Protein AF-0000000084922896 (afdb_homodimer)

InterPro domains:
  IPR002525 Transposase IS110-like, N-terminal [PF01548] (23-165)
  IPR003346 Transposase IS116/IS110/IS902, C-terminal [PF02371] (234-318)
  IPR047650 Transposase IS110-like [NF033542] (23-351)
  IPR047650 Transposase IS110-like [PTHR33055] (19-354)

Structure (mmCIF, N/CA/C/O backbone):
data_AF-0000000084922896-model_v1
#
loop_
_entity.id
_entity.type
_entity.pdbx_description
1 polymer 'Transposase, IS110 family'
#
loop_
_atom_site.group_PDB
_atom_site.id
_atom_site.type_symbol
_atom_site.label_atom_id
_atom_site.label_alt_id
_atom_site.label_comp_id
_atom_site.label_asym_id
_atom_site.label_entity_id
_atom_site.label_seq_id
_atom_site.pdbx_PDB_ins_code
_atom_site.Cartn_x
_atom_site.Cartn_y
_atom_site.Cartn_z
_atom_site.occupancy
_atom_site.B_iso_or_equiv
_atom_site.auth_seq_id
_atom_site.auth_comp_id
_atom_site.auth_asym_id
_atom_site.auth_atom_id
_atom_site.pdbx_PDB_model_num
ATOM 1 N N . MET A 1 1 ? -23.312 6.715 27.047 1 34 1 MET A N 1
ATOM 2 C CA . MET A 1 1 ? -22.375 7.828 27.156 1 34 1 MET A CA 1
ATOM 3 C C . MET A 1 1 ? -23.109 9.156 27.297 1 34 1 MET A C 1
ATOM 5 O O . MET A 1 1 ? -23.953 9.5 26.453 1 34 1 MET A O 1
ATOM 9 N N . ALA A 1 2 ? -23.297 9.672 28.359 1 41.12 2 ALA A N 1
ATOM 10 C CA . ALA A 1 2 ? -24.391 10.578 28.703 1 41.12 2 ALA A CA 1
ATOM 11 C C . ALA A 1 2 ? -24.312 11.867 27.891 1 41.12 2 ALA A C 1
ATOM 13 O O . ALA A 1 2 ? -23.281 12.555 27.891 1 41.12 2 ALA A O 1
ATOM 14 N N . LYS A 1 3 ? -24.984 11.984 26.828 1 48.97 3 LYS A N 1
ATOM 15 C CA . LYS A 1 3 ? -25.25 13.25 26.141 1 48.97 3 LYS A CA 1
ATOM 16 C C . LYS A 1 3 ? -25.469 14.383 27.141 1 48.97 3 LYS A C 1
ATOM 18 O O . LYS A 1 3 ? -26.453 14.383 27.891 1 48.97 3 LYS A O 1
ATOM 23 N N . ILE A 1 4 ? -24.375 14.812 27.609 1 59.47 4 ILE A N 1
ATOM 24 C CA . ILE A 1 4 ? -24.609 15.898 28.562 1 59.47 4 ILE A CA 1
ATOM 25 C C . ILE A 1 4 ? -25.281 17.062 27.859 1 59.47 4 ILE A C 1
ATOM 27 O O . ILE A 1 4 ? -24.828 17.516 26.797 1 59.47 4 ILE A O 1
ATOM 31 N N . SER A 1 5 ? -26.422 17.406 28.281 1 64.75 5 SER A N 1
ATOM 32 C CA . SER A 1 5 ? -27.234 18.531 27.828 1 64.75 5 SER A CA 1
ATOM 33 C C . SER A 1 5 ? -26.531 19.859 28.078 1 64.75 5 SER A C 1
ATOM 35 O O . SER A 1 5 ? -25.594 19.938 28.875 1 64.75 5 SER A O 1
ATOM 37 N N . LEU A 1 6 ? -26.75 20.797 27.219 1 69.25 6 LEU A N 1
ATOM 38 C CA . LEU A 1 6 ? -26.266 22.172 27.406 1 69.25 6 LEU A CA 1
ATOM 39 C C . LEU A 1 6 ? -26.469 22.625 28.844 1 69.25 6 LEU A C 1
ATOM 41 O O . LEU A 1 6 ? -25.609 23.312 29.406 1 69.25 6 LEU A O 1
ATOM 45 N N . ALA A 1 7 ? -27.5 22.078 29.422 1 70.5 7 ALA A N 1
ATOM 46 C CA . ALA A 1 7 ? -27.812 22.422 30.812 1 70.5 7 ALA A CA 1
ATOM 47 C C . ALA A 1 7 ? -26.766 21.859 31.766 1 70.5 7 ALA A C 1
ATOM 49 O O . ALA A 1 7 ? -26.344 22.531 32.719 1 70.5 7 ALA A O 1
ATOM 50 N N . GLY A 1 8 ? -26.391 20.688 31.484 1 79.06 8 GLY A N 1
ATOM 51 C CA . GLY A 1 8 ? -25.359 20.062 32.312 1 79.06 8 GLY A CA 1
ATOM 52 C C . GLY A 1 8 ? -24.016 20.734 32.188 1 79.06 8 GLY A C 1
ATOM 53 O O . GLY A 1 8 ? -23.297 20.906 33.188 1 79.06 8 GLY A O 1
ATOM 54 N N . LEU A 1 9 ? -23.781 21.234 31.047 1 85.25 9 LEU A N 1
ATOM 55 C CA . LEU A 1 9 ? -22.531 21.953 30.781 1 85.25 9 LEU A CA 1
ATOM 56 C C . LEU A 1 9 ? -22.5 23.297 31.516 1 85.25 9 LEU A C 1
ATOM 58 O O . LEU A 1 9 ? -21.484 23.672 32.094 1 85.25 9 LEU A O 1
ATOM 62 N N . GLN A 1 10 ? -23.656 23.922 31.547 1 84 10 GLN A N 1
ATOM 63 C CA . GLN A 1 10 ? -23.766 25.203 32.219 1 84 10 GLN A CA 1
ATOM 64 C C . GLN A 1 10 ? -23.562 25.062 33.719 1 84 10 GLN A C 1
ATOM 66 O O . GLN A 1 10 ? -22.891 25.891 34.344 1 84 10 GLN A O 1
ATOM 71 N N . GLN A 1 11 ? -24.125 24.016 34.188 1 87.38 11 GLN A N 1
ATOM 72 C CA . GLN A 1 11 ? -23.984 23.766 35.625 1 87.38 11 GLN A CA 1
ATOM 73 C C . GLN A 1 11 ? -22.531 23.5 36 1 87.38 11 GLN A C 1
ATOM 75 O O . GLN A 1 11 ? -22.078 23.844 37.094 1 87.38 11 GLN A O 1
ATOM 80 N N . PHE A 1 12 ? -21.875 22.969 35.031 1 91 12 PHE A N 1
ATOM 81 C CA . PHE A 1 12 ? -20.484 22.594 35.25 1 91 12 PHE A CA 1
ATOM 82 C C . PHE A 1 12 ? -19.594 23.844 35.312 1 91 12 PHE A C 1
ATOM 84 O O . PHE A 1 12 ? -18.578 23.844 36 1 91 12 PHE A O 1
ATOM 91 N N . VAL A 1 13 ? -20.016 24.922 34.688 1 91.31 13 VAL A N 1
ATOM 92 C CA . VAL A 1 13 ? -19.156 26.094 34.562 1 91.31 13 VAL A CA 1
ATOM 93 C C . VAL A 1 13 ? -19.562 27.156 35.594 1 91.31 13 VAL A C 1
ATOM 95 O O . VAL A 1 13 ? -18.781 28.047 35.938 1 91.31 13 VAL A O 1
ATOM 98 N N . VAL A 1 14 ? -20.75 27 36.188 1 88.62 14 VAL A N 1
ATOM 99 C CA . VAL A 1 14 ? -21.266 27.984 37.125 1 88.62 14 VAL A CA 1
ATOM 100 C C . VAL A 1 14 ? -20.328 28.094 38.344 1 88.62 14 VAL A C 1
ATOM 102 O O . VAL A 1 14 ? -19.938 27.078 38.938 1 88.62 14 VAL A O 1
ATOM 105 N N . GLY A 1 15 ? -19.969 29.312 38.656 1 89.25 15 GLY A N 1
ATOM 106 C CA . GLY A 1 15 ? -19.109 29.562 39.812 1 89.25 15 GLY A CA 1
ATOM 107 C C . GLY A 1 15 ? -17.641 29.531 39.469 1 89.25 15 GLY A C 1
ATOM 108 O O . GLY A 1 15 ? -16.797 29.844 40.312 1 89.25 15 GLY A O 1
ATOM 109 N N . PHE A 1 16 ? -17.359 29.109 38.188 1 90 16 PHE A N 1
ATOM 110 C CA . PHE A 1 16 ? -15.961 29 37.781 1 90 16 PHE A CA 1
ATOM 111 C C . PHE A 1 16 ? -15.68 29.859 36.562 1 90 16 PHE A C 1
ATOM 113 O O . PHE A 1 16 ? -14.695 29.641 35.844 1 90 16 PHE A O 1
ATOM 120 N N . GLU A 1 17 ? -16.484 30.812 36.281 1 85.81 17 GLU A N 1
ATOM 121 C CA . GLU A 1 17 ? -16.422 31.609 35.062 1 85.81 17 GLU A CA 1
ATOM 122 C C . GLU A 1 17 ? -15.141 32.438 35 1 85.81 17 GLU A C 1
ATOM 124 O O . GLU A 1 17 ? -14.648 32.75 33.906 1 85.81 17 GLU A O 1
ATOM 129 N N . ASP A 1 18 ? -14.57 32.688 36.188 1 88.38 18 ASP A N 1
ATOM 130 C CA . ASP A 1 18 ? -13.367 33.5 36.219 1 88.38 18 ASP A CA 1
ATOM 131 C C . ASP A 1 18 ? -12.109 32.625 36.25 1 88.38 18 ASP A C 1
ATOM 133 O O . ASP A 1 18 ? -10.992 33.125 36.219 1 88.38 18 ASP A O 1
ATOM 137 N N . GLU A 1 19 ? -12.398 31.312 36.219 1 91.19 19 GLU A N 1
ATOM 138 C CA . GLU A 1 19 ? -11.273 30.375 36.25 1 91.19 19 GLU A CA 1
ATOM 139 C C . GLU A 1 19 ? -10.945 29.891 34.812 1 91.19 19 GLU A C 1
ATOM 141 O O . GLU A 1 19 ? -11.758 30.031 33.906 1 91.19 19 GLU A O 1
ATOM 146 N N . THR A 1 20 ? -9.75 29.344 34.75 1 94.44 20 THR A N 1
ATOM 147 C CA . THR A 1 20 ? -9.281 28.922 33.438 1 94.44 20 THR A CA 1
ATOM 148 C C . THR A 1 20 ? -9.688 27.484 33.156 1 94.44 20 THR A C 1
ATOM 150 O O . THR A 1 20 ? -9.516 26.609 34 1 94.44 20 THR A O 1
ATOM 153 N N . PHE A 1 21 ? -10.242 27.281 32 1 96.06 21 PHE A N 1
ATOM 154 C CA . PHE A 1 21 ? -10.586 25.953 31.531 1 96.06 21 PHE A CA 1
ATOM 155 C C . PHE A 1 21 ? -9.633 25.5 30.422 1 96.06 21 PHE A C 1
ATOM 157 O O . PHE A 1 21 ? -9.148 26.328 29.641 1 96.06 21 PHE A O 1
ATOM 164 N N . HIS A 1 22 ? -9.352 24.25 30.422 1 97.56 22 HIS A N 1
ATOM 165 C CA . HIS A 1 22 ? -8.641 23.641 29.297 1 97.56 22 HIS A CA 1
ATOM 166 C C . HIS A 1 22 ? -9.523 22.641 28.562 1 97.56 22 HIS A C 1
ATOM 168 O O . HIS A 1 22 ? -10.266 21.891 29.188 1 97.56 22 HIS A O 1
ATOM 174 N N . VAL A 1 23 ? -9.422 22.688 27.297 1 97.44 23 VAL A N 1
ATOM 175 C CA . VAL A 1 23 ? -10.32 21.875 26.469 1 97.44 23 VAL A CA 1
ATOM 176 C C . VAL A 1 23 ? -9.508 20.875 25.656 1 97.44 23 VAL A C 1
ATOM 178 O O . VAL A 1 23 ? -8.484 21.234 25.062 1 97.44 23 VAL A O 1
ATOM 181 N N . GLY A 1 24 ? -9.875 19.625 25.703 1 97.31 24 GLY A N 1
ATOM 182 C CA . GLY A 1 24 ? -9.336 18.594 24.828 1 97.31 24 GLY A CA 1
ATOM 183 C C . GLY A 1 24 ? -10.344 18.094 23.812 1 97.31 24 GLY A C 1
ATOM 184 O O . GLY A 1 24 ? -11.508 17.875 24.141 1 97.31 24 GLY A O 1
ATOM 185 N N . ILE A 1 25 ? -9.883 17.953 22.578 1 96.56 25 ILE A N 1
ATOM 186 C CA . ILE A 1 25 ? -10.781 17.5 21.516 1 96.56 25 ILE A CA 1
ATOM 187 C C . ILE A 1 25 ? -10.18 16.281 20.812 1 96.56 25 ILE A C 1
ATOM 189 O O . ILE A 1 25 ? -9.023 16.312 20.391 1 96.56 25 ILE A O 1
ATOM 193 N N . ASP A 1 26 ? -10.922 15.258 20.719 1 94.75 26 ASP A N 1
ATOM 194 C CA . ASP A 1 26 ? -10.648 14.164 19.797 1 94.75 26 ASP A CA 1
ATOM 195 C C . ASP A 1 26 ? -11.438 14.336 18.5 1 94.75 26 ASP A C 1
ATOM 197 O O . ASP A 1 26 ? -12.656 14.141 18.469 1 94.75 26 ASP A O 1
ATOM 201 N N . VAL A 1 27 ? -10.688 14.641 17.469 1 93.81 27 VAL A N 1
ATOM 202 C CA . VAL A 1 27 ? -11.281 15.117 16.234 1 93.81 27 VAL A CA 1
ATOM 203 C C . VAL A 1 27 ? -11.484 13.945 15.273 1 93.81 27 VAL A C 1
ATOM 205 O O . VAL A 1 27 ? -10.523 13.281 14.883 1 93.81 27 VAL A O 1
ATOM 208 N N . HIS A 1 28 ? -12.719 13.68 14.883 1 90.56 28 HIS A N 1
ATOM 209 C CA . HIS A 1 28 ? -13.078 12.695 13.867 1 90.56 28 HIS A CA 1
ATOM 210 C C . HIS A 1 28 ? -13.828 13.344 12.711 1 90.56 28 HIS A C 1
ATOM 212 O O . HIS A 1 28 ? -14.289 14.484 12.82 1 90.56 28 HIS A O 1
ATOM 218 N N . LYS A 1 29 ? -13.938 12.57 11.68 1 90.62 29 LYS A N 1
ATOM 219 C CA . LYS A 1 29 ? -14.57 13.07 10.453 1 90.62 29 LYS A CA 1
ATOM 220 C C . LYS A 1 29 ? -16.016 13.477 10.711 1 90.62 29 LYS A C 1
ATOM 222 O O . LYS A 1 29 ? -16.5 14.453 10.141 1 90.62 29 LYS A O 1
ATOM 227 N N . ARG A 1 30 ? -16.672 12.805 11.664 1 90.31 30 ARG A N 1
ATOM 228 C CA . ARG A 1 30 ? -18.109 13.016 11.789 1 90.31 30 ARG A CA 1
ATOM 229 C C . ARG A 1 30 ? -18.453 13.625 13.148 1 90.31 30 ARG A C 1
ATOM 231 O O . ARG A 1 30 ? -19.531 14.195 13.32 1 90.31 30 ARG A O 1
ATOM 238 N N . SER A 1 31 ? -17.516 13.461 14.102 1 92.38 31 SER A N 1
ATOM 239 C CA . SER A 1 31 ? -17.828 13.969 15.43 1 92.38 31 SER A CA 1
ATOM 240 C C . SER A 1 31 ? -16.562 14.391 16.172 1 92.38 31 SER A C 1
ATOM 242 O O . SER A 1 31 ? -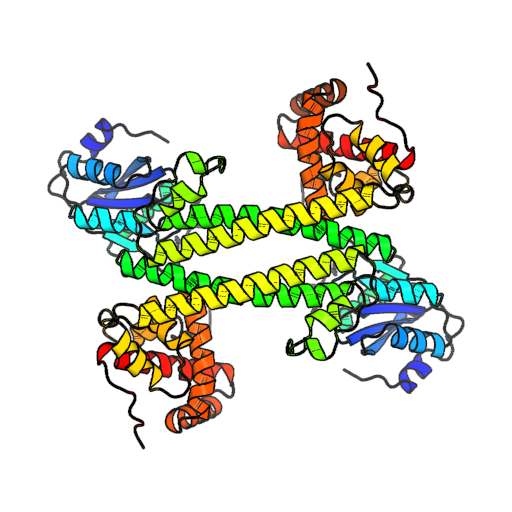15.469 13.914 15.875 1 92.38 31 SER A O 1
ATOM 244 N N . TYR A 1 32 ? -16.781 15.344 17.094 1 93.81 32 TYR A N 1
ATOM 245 C CA . TYR A 1 32 ? -15.75 15.758 18.031 1 93.81 32 TYR A CA 1
ATOM 246 C C . TYR A 1 32 ? -16.078 15.297 19.453 1 93.81 32 TYR A C 1
ATOM 248 O O . TYR A 1 32 ? -17.188 15.547 19.938 1 93.81 32 TYR A O 1
ATOM 256 N N . HIS A 1 33 ? -15.203 14.602 20.031 1 94.12 33 HIS A N 1
ATOM 257 C CA . HIS A 1 33 ? -15.289 14.367 21.469 1 94.12 33 HIS A CA 1
ATOM 258 C C . HIS A 1 33 ? -14.547 15.453 22.234 1 94.12 33 HIS A C 1
ATOM 260 O O . HIS A 1 33 ? -13.352 15.672 22.031 1 94.12 33 HIS A O 1
ATOM 266 N N . ILE A 1 34 ? -15.273 16.125 23.109 1 95.31 34 ILE A N 1
ATOM 267 C CA . ILE A 1 34 ? -14.742 17.312 23.766 1 95.31 34 ILE A CA 1
ATOM 268 C C . ILE A 1 34 ? -14.711 17.109 25.266 1 95.31 34 ILE A C 1
ATOM 270 O O . ILE A 1 34 ? -15.664 16.594 25.859 1 95.31 34 ILE A O 1
ATOM 274 N N . ALA A 1 35 ? -13.648 17.516 25.844 1 95.5 35 ALA A N 1
ATOM 275 C CA . ALA A 1 35 ? -13.523 17.516 27.297 1 95.5 35 ALA A CA 1
ATOM 276 C C . ALA A 1 35 ? -13.188 18.906 27.828 1 95.5 35 ALA A C 1
ATOM 278 O O . ALA A 1 35 ? -12.328 19.594 27.281 1 95.5 35 ALA A O 1
ATOM 279 N N . LEU A 1 36 ? -13.883 19.312 28.828 1 94.94 36 LEU A N 1
ATOM 280 C CA . LEU A 1 36 ? -13.609 20.531 29.562 1 94.94 36 LEU A CA 1
ATOM 281 C C . LEU A 1 36 ? -13 20.234 30.922 1 94.94 36 LEU A C 1
ATOM 283 O O . LEU A 1 36 ? -13.609 19.531 31.734 1 94.94 36 LEU A O 1
ATOM 287 N N . HIS A 1 37 ? -11.859 20.703 31.016 1 95.25 37 HIS A N 1
ATOM 288 C CA . HIS A 1 37 ? -11.141 20.516 32.281 1 95.25 37 HIS A CA 1
ATOM 289 C C . HIS A 1 37 ? -11.133 21.781 33.125 1 95.25 37 HIS A C 1
ATOM 291 O O . HIS A 1 37 ? -10.734 22.844 32.625 1 95.25 37 HIS A O 1
ATOM 297 N N . ARG A 1 38 ? -11.594 21.547 34.375 1 93 38 ARG A N 1
ATOM 298 C CA . ARG A 1 38 ? -11.695 22.672 35.312 1 93 38 ARG A CA 1
ATOM 299 C C . ARG A 1 38 ? -10.445 22.781 36.156 1 93 38 ARG A C 1
ATOM 301 O O . ARG A 1 38 ? -9.68 21.812 36.281 1 93 38 ARG A O 1
ATOM 308 N N . CYS A 1 39 ? -10.328 23.938 36.844 1 88.81 39 CYS A N 1
ATOM 309 C CA . CYS A 1 39 ? -9.141 24.219 37.625 1 88.81 39 CYS A CA 1
ATOM 310 C C . CYS A 1 39 ? -9.086 23.328 38.875 1 88.81 39 CYS A C 1
ATOM 312 O O . CYS A 1 39 ? -8.008 23.094 39.406 1 88.81 39 CYS A O 1
ATOM 314 N N . ASP A 1 40 ? -10.234 22.859 39.344 1 89.44 40 ASP A N 1
ATOM 315 C CA . ASP A 1 40 ? -10.258 22.031 40.531 1 89.44 40 ASP A CA 1
ATOM 316 C C . ASP A 1 40 ? -9.992 20.562 40.219 1 89.44 40 ASP A C 1
ATOM 318 O O . ASP A 1 40 ? -10.078 19.703 41.094 1 89.44 40 ASP A O 1
ATOM 322 N N . GLY A 1 41 ? -9.789 20.266 38.938 1 89.62 41 GLY A N 1
ATOM 323 C CA . GLY A 1 41 ? -9.43 18.906 38.562 1 89.62 41 GLY A CA 1
ATOM 324 C C . GLY A 1 41 ? -10.594 18.125 37.969 1 89.62 41 GLY A C 1
ATOM 325 O O . GLY A 1 41 ? -10.398 17.047 37.406 1 89.62 41 GLY A O 1
ATOM 326 N N . ARG A 1 42 ? -11.75 18.672 38 1 91.81 42 ARG A N 1
ATOM 327 C CA . ARG A 1 42 ? -12.914 17.984 37.438 1 91.81 42 ARG A CA 1
ATOM 328 C C . ARG A 1 42 ? -12.992 18.188 35.938 1 91.81 42 ARG A C 1
ATOM 330 O O . ARG A 1 42 ? -12.523 19.203 35.406 1 91.81 42 ARG A O 1
ATOM 337 N N . ALA A 1 43 ? -13.531 17.172 35.312 1 92.94 43 ALA A N 1
ATOM 338 C CA . ALA A 1 43 ? -13.664 17.266 33.875 1 92.94 43 ALA A CA 1
ATOM 339 C C . ALA A 1 43 ? -15.023 16.75 33.406 1 92.94 43 ALA A C 1
ATOM 341 O O . ALA A 1 43 ? -15.625 15.883 34.062 1 92.94 43 ALA A O 1
ATOM 342 N N . LEU A 1 44 ? -15.5 17.359 32.406 1 92 44 LEU A N 1
ATOM 343 C CA . LEU A 1 44 ? -16.75 16.953 31.766 1 92 44 LEU A CA 1
ATOM 344 C C . LEU A 1 44 ? -16.516 16.719 30.281 1 92 44 LEU A C 1
ATOM 346 O O . LEU A 1 44 ? -15.797 17.469 29.625 1 92 44 LEU A O 1
ATOM 350 N N . SER A 1 45 ? -17.109 15.664 29.75 1 91.94 45 SER A N 1
ATOM 351 C CA . SER A 1 45 ? -16.938 15.352 28.344 1 91.94 45 SER A CA 1
ATOM 352 C C . SER A 1 45 ? -18.281 15.398 27.609 1 91.94 45 SER A C 1
ATOM 354 O O . SER A 1 45 ? -19.328 15.133 28.203 1 91.94 45 SER A O 1
ATOM 356 N N . LEU A 1 46 ? -18.281 15.75 26.359 1 91.56 46 LEU A N 1
ATOM 357 C CA . LEU A 1 46 ? -19.453 15.766 25.5 1 91.56 46 LEU A CA 1
ATOM 358 C C . LEU A 1 46 ? -19.078 15.484 24.047 1 91.56 46 LEU A C 1
ATOM 360 O O . LEU A 1 46 ? -17.891 15.453 23.703 1 91.56 46 LEU A O 1
ATOM 364 N N . VAL A 1 47 ? -20.094 15.242 23.266 1 92.12 47 VAL A N 1
ATOM 365 C CA . VAL A 1 47 ? -19.906 14.977 21.844 1 92.12 47 VAL A CA 1
ATOM 366 C C . VAL A 1 47 ? -20.578 16.062 21.016 1 92.12 47 VAL A C 1
ATOM 368 O O . VAL A 1 47 ? -21.703 16.484 21.328 1 92.12 47 VAL A O 1
ATOM 371 N N . SER A 1 48 ? -19.906 16.594 20.078 1 91.38 48 SER A N 1
ATOM 372 C CA . SER A 1 48 ? -20.406 17.609 19.156 1 91.38 48 SER A CA 1
ATOM 373 C C . SER A 1 48 ? -20.234 17.172 17.703 1 91.38 48 SER A C 1
ATOM 375 O O . SER A 1 48 ? -19.422 16.297 17.406 1 91.38 48 SER A O 1
ATOM 377 N N . PRO A 1 49 ? -21.094 17.734 16.797 1 91.81 49 PRO A N 1
ATOM 378 C CA . PRO A 1 49 ? -20.797 17.516 15.383 1 91.81 49 PRO A CA 1
ATOM 379 C C . PRO A 1 49 ? -19.406 18 14.984 1 91.81 49 PRO A C 1
ATOM 381 O O . PRO A 1 49 ? -18.844 18.891 15.633 1 91.81 49 PRO A O 1
ATOM 384 N N . ALA A 1 50 ? -18.922 17.391 13.953 1 91.81 50 ALA A N 1
ATOM 385 C CA . ALA A 1 50 ? -17.594 17.75 13.477 1 91.81 50 ALA A CA 1
ATOM 386 C C . ALA A 1 50 ? -17.625 19.062 12.695 1 91.81 50 ALA A C 1
ATOM 388 O O . ALA A 1 50 ? -17.5 19.062 11.469 1 91.81 50 ALA A O 1
ATOM 389 N N . SER A 1 51 ? -17.75 20.156 13.406 1 92.56 51 SER A N 1
ATOM 390 C CA . SER A 1 51 ? -17.812 21.5 12.859 1 92.56 51 SER A CA 1
ATOM 391 C C . SER A 1 51 ? -17.062 22.5 13.742 1 92.56 51 SER A C 1
ATOM 393 O O . SER A 1 51 ? -17.406 22.688 14.906 1 92.56 51 SER A O 1
ATOM 395 N N . PRO A 1 52 ? -16.094 23.078 13.133 1 94.69 52 PRO A N 1
ATOM 396 C CA . PRO A 1 52 ? -15.375 24.109 13.906 1 94.69 52 PRO A CA 1
ATOM 397 C C . PRO A 1 52 ? -16.297 25.203 14.414 1 94.69 52 PRO A C 1
ATOM 399 O O . PRO A 1 52 ? -16.125 25.672 15.547 1 94.69 52 PRO A O 1
ATOM 402 N N . GLN A 1 53 ? -17.234 25.531 13.648 1 94.62 53 GLN A N 1
ATOM 403 C CA . GLN A 1 53 ? -18.172 26.578 14.055 1 94.62 53 GLN A CA 1
ATOM 404 C C . GLN A 1 53 ? -18.969 26.156 15.281 1 94.62 53 GLN A C 1
ATOM 406 O O . GLN A 1 53 ? -19.219 26.969 16.172 1 94.62 53 GLN A O 1
ATOM 411 N N . ALA A 1 54 ? -19.312 24.922 15.32 1 94.12 54 ALA A N 1
ATOM 412 C CA . ALA A 1 54 ? -20.094 24.406 16.438 1 94.12 54 ALA A CA 1
ATOM 413 C C . ALA A 1 54 ? -19.312 24.5 17.75 1 94.12 54 ALA A C 1
ATOM 415 O O . ALA A 1 54 ? -19.859 24.891 18.781 1 94.12 54 ALA A O 1
ATOM 416 N N . ILE A 1 55 ? -18.109 24.188 17.719 1 94.19 55 ILE A N 1
ATOM 417 C CA . ILE A 1 55 ? -17.312 24.219 18.938 1 94.19 55 ILE A CA 1
ATOM 418 C C . ILE A 1 55 ? -17.047 25.656 19.375 1 94.19 55 ILE A C 1
ATOM 420 O O . ILE A 1 55 ? -17.031 25.969 20.562 1 94.19 55 ILE A O 1
ATOM 424 N N . ILE A 1 56 ? -16.828 26.531 18.422 1 96 56 ILE A N 1
ATOM 425 C CA . ILE A 1 56 ? -16.609 27.953 18.719 1 96 56 ILE A CA 1
ATOM 426 C C . ILE A 1 56 ? -17.844 28.531 19.391 1 96 56 ILE A C 1
ATOM 428 O O . ILE A 1 56 ? -17.734 29.219 20.406 1 96 56 ILE A O 1
ATOM 432 N N . GLU A 1 57 ? -18.969 28.203 18.844 1 94.81 57 GLU A N 1
ATOM 433 C CA . GLU A 1 57 ? -20.234 28.672 19.438 1 94.81 57 GLU A CA 1
ATOM 434 C C . GLU A 1 57 ? -20.422 28.094 20.844 1 94.81 57 GLU A C 1
ATOM 436 O O . GLU A 1 57 ? -20.859 28.812 21.75 1 94.81 57 GLU A O 1
ATOM 441 N N . LEU A 1 58 ? -20.078 26.891 20.938 1 92.38 58 LEU A N 1
ATOM 442 C CA . LEU A 1 58 ? -20.188 26.234 22.234 1 92.38 58 LEU A CA 1
ATOM 443 C C . LEU A 1 58 ? -19.312 26.906 23.281 1 92.38 58 LEU A C 1
ATOM 445 O O . LEU A 1 58 ? -19.797 27.281 24.344 1 92.38 58 LEU A O 1
ATOM 449 N N . LEU A 1 59 ? -18.109 27.156 23.016 1 93.06 59 LEU A N 1
ATOM 450 C CA . LEU A 1 59 ? -17.156 27.719 23.969 1 93.06 59 LEU A CA 1
ATOM 451 C C . LEU A 1 59 ? -17.469 29.188 24.25 1 93.06 59 LEU A C 1
ATOM 453 O O . LEU A 1 59 ? -17.359 29.641 25.391 1 93.06 59 LEU A O 1
ATOM 457 N N . THR A 1 60 ? -17.812 29.875 23.172 1 93.69 60 THR A N 1
ATOM 458 C CA . THR A 1 60 ? -18.172 31.281 23.344 1 93.69 60 THR A CA 1
ATOM 459 C C . THR A 1 60 ? -19.422 31.406 24.219 1 93.69 60 THR A C 1
ATOM 461 O O . THR A 1 60 ? -19.5 32.312 25.062 1 93.69 60 THR A O 1
ATOM 464 N N . GLY A 1 61 ? -20.328 30.484 24.031 1 90.5 61 GLY A N 1
ATOM 465 C CA . GLY A 1 61 ? -21.578 30.516 24.781 1 90.5 61 GLY A CA 1
ATOM 466 C C . GLY A 1 61 ? -21.391 30.234 26.25 1 90.5 61 GLY A C 1
ATOM 467 O O . GLY A 1 61 ? -22.188 30.672 27.078 1 90.5 61 GLY A O 1
ATOM 468 N N . LEU A 1 62 ? -20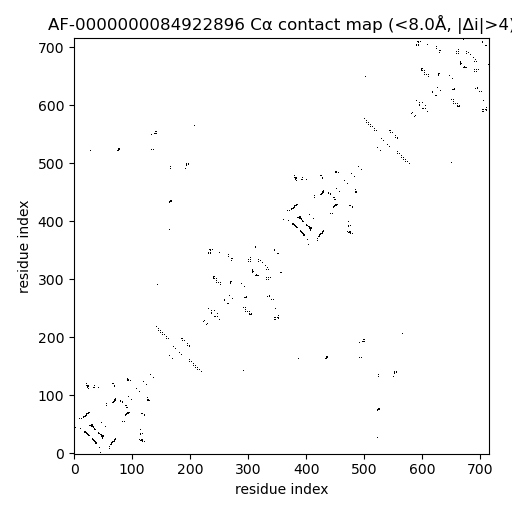.422 29.531 26.578 1 90.19 62 LEU A N 1
ATOM 469 C CA . LEU A 1 62 ? -20.172 29.172 27.969 1 90.19 62 LEU A CA 1
ATOM 470 C C . LEU A 1 62 ? -19.594 30.359 28.734 1 90.19 62 LEU A C 1
ATOM 472 O O . LEU A 1 62 ? -19.609 30.375 29.953 1 90.19 62 LEU A O 1
ATOM 476 N N . ASN A 1 63 ? -19.078 31.312 28.031 1 89.25 63 ASN A N 1
ATOM 477 C CA . ASN A 1 63 ? -18.5 32.531 28.609 1 89.25 63 ASN A CA 1
ATOM 478 C C . ASN A 1 63 ? -17.469 32.188 29.688 1 89.25 63 ASN A C 1
ATOM 480 O O . ASN A 1 63 ? -17.531 32.719 30.797 1 89.25 63 ASN A O 1
ATOM 484 N N . ILE A 1 64 ? -16.609 31.312 29.344 1 91.62 64 ILE A N 1
ATOM 485 C CA . ILE A 1 64 ? -15.547 30.906 30.25 1 91.62 64 ILE A CA 1
ATOM 486 C C . ILE A 1 64 ? -14.203 31.375 29.703 1 91.62 64 ILE A C 1
ATOM 488 O O . ILE A 1 64 ? -14.086 31.719 28.531 1 91.62 64 ILE A O 1
ATOM 492 N N . ARG A 1 65 ? -13.266 31.406 30.625 1 94.44 65 ARG A N 1
ATOM 493 C CA . ARG A 1 65 ? -11.891 31.656 30.203 1 94.44 65 ARG A CA 1
ATOM 494 C C . ARG A 1 65 ? -11.219 30.359 29.75 1 94.44 65 ARG A C 1
ATOM 496 O O . ARG A 1 65 ? -11.047 29.438 30.531 1 94.44 65 ARG A O 1
ATOM 503 N N . VAL A 1 66 ? -10.828 30.375 28.5 1 96 66 VAL A N 1
ATOM 504 C CA . VAL A 1 66 ? -10.211 29.188 27.938 1 96 66 VAL A CA 1
ATOM 505 C C . VAL A 1 66 ? -8.695 29.375 27.859 1 96 66 VAL A C 1
ATOM 507 O O . VAL A 1 66 ? -8.211 30.266 27.172 1 96 66 VAL A O 1
ATOM 510 N N . GLY A 1 67 ? -8.016 28.531 28.578 1 96.06 67 GLY A N 1
ATOM 511 C CA . GLY A 1 67 ? -6.562 28.578 28.562 1 96.06 67 GLY A CA 1
ATOM 512 C C . GLY A 1 67 ? -5.969 28.016 27.281 1 96.06 67 GLY A C 1
ATOM 513 O O . GLY A 1 67 ? -5.008 28.578 26.734 1 96.06 67 GLY A O 1
ATOM 514 N N . ALA A 1 68 ? -6.551 26.844 26.906 1 97.06 68 ALA A N 1
ATOM 515 C CA . ALA A 1 68 ? -6.094 26.219 25.656 1 97.06 68 ALA A CA 1
ATOM 516 C C . ALA A 1 68 ? -7.109 25.203 25.141 1 97.06 68 ALA A C 1
ATOM 518 O O . ALA A 1 68 ? -7.812 24.578 25.938 1 97.06 68 ALA A O 1
ATOM 519 N N . VAL A 1 69 ? -7.188 25.109 23.906 1 98.19 69 VAL A N 1
ATOM 520 C CA . VAL A 1 69 ? -7.895 24.031 23.219 1 98.19 69 VAL A CA 1
ATOM 521 C C . VAL A 1 69 ? -6.895 23.109 22.531 1 98.19 69 VAL A C 1
ATOM 523 O O . VAL A 1 69 ? -6.199 23.531 21.594 1 98.19 69 VAL A O 1
ATOM 526 N N . ALA A 1 70 ? -6.895 21.859 22.969 1 97.81 70 ALA A N 1
ATOM 527 C CA . ALA A 1 70 ? -5.867 20.938 22.453 1 97.81 70 ALA A CA 1
ATOM 528 C C . ALA A 1 70 ? -6.488 19.812 21.641 1 97.81 70 ALA A C 1
ATOM 530 O O . ALA A 1 70 ? -7.531 19.266 22.016 1 97.81 70 ALA A O 1
ATOM 531 N N . TYR A 1 71 ? -5.895 19.469 20.516 1 96.62 71 TYR A N 1
ATOM 532 C CA . TYR A 1 71 ? -6.246 18.25 19.797 1 96.62 71 TYR A CA 1
ATOM 533 C C . TYR A 1 71 ? -5.031 17.656 19.094 1 96.62 71 TYR A C 1
ATOM 535 O O . TYR A 1 71 ? -4 18.328 18.953 1 96.62 71 TYR A O 1
ATOM 543 N N . GLU A 1 72 ? -5.141 16.438 18.75 1 94.19 72 GLU A N 1
ATOM 544 C CA . GLU A 1 72 ? -4.055 15.711 18.094 1 94.19 72 GLU A CA 1
ATOM 545 C C . GLU A 1 72 ? -4.094 15.898 16.578 1 94.19 72 GLU A C 1
ATOM 547 O O . GLU A 1 72 ? -5.164 15.844 15.969 1 94.19 72 GLU A O 1
ATOM 552 N N . SER A 1 73 ? -2.902 16.203 16.047 1 93.31 73 SER A N 1
ATOM 553 C CA . SER A 1 73 ? -2.84 16.297 14.594 1 93.31 73 SER A CA 1
ATOM 554 C C . SER A 1 73 ? -3.271 15 13.922 1 93.31 73 SER A C 1
ATOM 556 O O . SER A 1 73 ? -2.986 13.914 14.43 1 93.31 73 SER A O 1
ATOM 558 N N . GLY A 1 74 ? -3.951 15.164 12.75 1 90.81 74 GLY A N 1
ATOM 559 C CA . GLY A 1 74 ? -4.457 13.984 12.055 1 90.81 74 GLY A CA 1
ATOM 560 C C . GLY A 1 74 ? -5.027 14.297 10.688 1 90.81 74 GLY A C 1
ATOM 561 O O . GLY A 1 74 ? -4.684 15.32 10.086 1 90.81 74 GLY A O 1
ATOM 562 N N . PRO A 1 75 ? -5.852 13.445 10.305 1 92.88 75 PRO A N 1
ATOM 563 C CA . PRO A 1 75 ? -6.352 13.531 8.93 1 92.88 75 PRO A CA 1
ATOM 564 C C . PRO A 1 75 ? -7.281 14.719 8.711 1 92.88 75 PRO A C 1
ATOM 566 O O . PRO A 1 75 ? -7.605 15.055 7.574 1 92.88 75 PRO A O 1
ATOM 569 N N . THR A 1 76 ? -7.68 15.383 9.773 1 93.38 76 THR A N 1
ATOM 570 C CA . THR A 1 76 ? -8.625 16.484 9.633 1 93.38 76 THR A CA 1
ATOM 571 C C . THR A 1 76 ? -7.891 17.812 9.438 1 93.38 76 THR A C 1
ATOM 573 O O . THR A 1 76 ? -8.516 18.859 9.312 1 93.38 76 THR A O 1
ATOM 576 N N . GLY A 1 77 ? -6.621 17.734 9.422 1 94 77 GLY A N 1
ATOM 577 C CA . GLY A 1 77 ? -5.809 18.891 9.078 1 94 77 GLY A CA 1
ATOM 578 C C . GLY A 1 77 ? -5.836 19.984 10.133 1 94 77 GLY A C 1
ATOM 579 O O . GLY A 1 77 ? -5.82 19.688 11.336 1 94 77 GLY A O 1
ATOM 580 N N . PHE A 1 78 ? -5.82 21.297 9.656 1 96.88 78 PHE A N 1
ATOM 581 C CA . PHE A 1 78 ? -5.562 22.406 10.57 1 96.88 78 PHE A CA 1
ATOM 582 C C . PHE A 1 78 ? -6.691 23.438 10.508 1 96.88 78 PHE A C 1
ATOM 584 O O . PHE A 1 78 ? -6.586 24.516 11.086 1 96.88 78 PHE A O 1
ATOM 591 N N . SER A 1 79 ? -7.758 23.094 9.797 1 95.69 79 SER A N 1
ATOM 592 C CA . SER A 1 79 ? -8.859 24.047 9.672 1 95.69 79 SER A CA 1
ATOM 593 C C . SER A 1 79 ? -9.477 24.375 11.031 1 95.69 79 SER A C 1
ATOM 595 O O . SER A 1 79 ? -9.789 25.531 11.312 1 95.69 79 SER A O 1
ATOM 597 N N . LEU A 1 80 ? -9.586 23.359 11.875 1 96.69 80 LEU A N 1
ATOM 598 C CA . LEU A 1 80 ? -10.102 23.578 13.219 1 96.69 80 LEU A CA 1
ATOM 599 C C . LEU A 1 80 ? -9.211 24.547 14 1 96.69 80 LEU A C 1
ATOM 601 O O . LEU A 1 80 ? -9.703 25.5 14.602 1 96.69 80 LEU A O 1
ATOM 605 N N . ALA A 1 81 ? -7.984 24.328 13.945 1 97.81 81 ALA A N 1
ATOM 606 C CA . ALA A 1 81 ? -7.027 25.172 14.648 1 97.81 81 ALA A CA 1
ATOM 607 C C . ALA A 1 81 ? -7.102 26.625 14.156 1 97.81 81 ALA A C 1
ATOM 609 O O . ALA A 1 81 ? -7.152 27.562 14.953 1 97.81 81 ALA A O 1
ATOM 610 N N . ARG A 1 82 ? -7.129 26.781 12.898 1 97.19 82 ARG A N 1
ATOM 611 C CA . ARG A 1 82 ? -7.156 28.109 12.32 1 97.19 82 ARG A CA 1
ATOM 612 C C . ARG A 1 82 ? -8.43 28.859 12.711 1 97.19 82 ARG A C 1
ATOM 614 O O . ARG A 1 82 ? -8.383 30.047 13.047 1 97.19 82 ARG A O 1
ATOM 621 N N . MET A 1 83 ? -9.516 28.219 12.703 1 97 83 MET A N 1
ATOM 622 C CA . MET A 1 83 ? -10.789 28.844 13.031 1 97 83 MET A CA 1
ATOM 623 C C . MET A 1 83 ? -10.859 29.188 14.516 1 97 83 MET A C 1
ATOM 625 O O . MET A 1 83 ? -11.352 30.25 14.898 1 97 83 MET A O 1
ATOM 629 N N . LEU A 1 84 ? -10.391 28.297 15.336 1 97.56 84 LEU A N 1
ATOM 630 C CA . LEU A 1 84 ? -10.344 28.562 16.766 1 97.56 84 LEU A CA 1
ATOM 631 C C . LEU A 1 84 ? -9.445 29.766 17.062 1 97.56 84 LEU A C 1
ATOM 633 O O . LEU A 1 84 ? -9.82 30.641 17.844 1 97.56 84 LEU A O 1
ATOM 637 N N . PHE A 1 85 ? -8.336 29.781 16.422 1 96.69 85 PHE A N 1
ATOM 638 C CA . PHE A 1 85 ? -7.398 30.875 16.609 1 96.69 85 PHE A CA 1
ATOM 639 C C . PHE A 1 85 ? -8.031 32.188 16.172 1 96.69 85 PHE A C 1
ATOM 641 O O . PHE A 1 85 ? -7.918 33.219 16.891 1 96.69 85 PHE A O 1
ATOM 648 N N . ALA A 1 86 ? -8.664 32.219 15.07 1 96.88 86 ALA A N 1
ATOM 649 C CA . ALA A 1 86 ? -9.328 33.406 14.555 1 96.88 86 ALA A CA 1
ATOM 650 C C . ALA A 1 86 ? -10.422 33.875 15.5 1 96.88 86 ALA A C 1
ATOM 652 O O . ALA A 1 86 ? -10.703 35.062 15.586 1 96.88 86 ALA A O 1
ATOM 653 N N . ALA A 1 87 ? -11 32.938 16.234 1 96.81 87 ALA A N 1
ATOM 654 C CA . ALA A 1 87 ? -12.062 33.281 17.188 1 96.81 87 ALA A CA 1
ATOM 655 C C . ALA A 1 87 ? -11.484 33.719 18.516 1 96.81 87 ALA A C 1
ATOM 657 O O . ALA A 1 87 ? -12.234 34.062 19.438 1 96.81 87 ALA A O 1
ATOM 658 N N . GLY A 1 88 ? -10.172 33.625 18.609 1 96.25 88 GLY A N 1
ATOM 659 C CA . GLY A 1 88 ? -9.523 34.188 19.797 1 96.25 88 GLY A CA 1
ATOM 660 C C . GLY A 1 88 ? -9.156 33.125 20.812 1 96.25 88 GLY A C 1
ATOM 661 O O . GLY A 1 88 ? -8.742 33.438 21.938 1 96.25 88 GLY A O 1
ATOM 662 N N . PHE A 1 89 ? -9.273 31.859 20.5 1 97.31 89 PHE A N 1
ATOM 663 C CA . PHE A 1 89 ? -8.938 30.797 21.438 1 97.31 89 PHE A CA 1
ATOM 664 C C . PHE A 1 89 ? -7.496 30.359 21.25 1 97.31 89 PHE A C 1
ATOM 666 O O . PHE A 1 89 ? -7.043 30.156 20.125 1 97.31 89 PHE A O 1
ATOM 673 N N . PRO A 1 90 ? -6.773 30.25 22.344 1 97.25 90 PRO A N 1
ATOM 674 C CA . PRO A 1 90 ? -5.469 29.594 22.219 1 97.25 90 PRO A CA 1
ATOM 675 C C . PRO A 1 90 ? -5.578 28.125 21.828 1 97.25 90 PRO A C 1
ATOM 677 O O . PRO A 1 90 ? -6.414 27.406 22.375 1 97.25 90 PRO A O 1
ATOM 680 N N . VAL A 1 91 ? -4.816 27.734 20.828 1 97.81 91 VAL A N 1
ATOM 681 C CA . VAL A 1 91 ? -4.953 26.375 20.312 1 97.81 91 VAL A CA 1
ATOM 682 C C . VAL A 1 91 ? -3.611 25.656 20.391 1 97.81 91 VAL A C 1
ATOM 684 O O . VAL A 1 91 ? -2.566 26.25 20.094 1 97.81 91 VAL A O 1
ATOM 687 N N . ILE A 1 92 ? -3.689 24.375 20.766 1 97.31 92 ILE A N 1
ATOM 688 C CA . ILE A 1 92 ? -2.527 23.484 20.766 1 97.31 92 ILE A CA 1
ATOM 689 C C . ILE A 1 92 ? -2.795 22.297 19.859 1 97.31 92 ILE A C 1
ATOM 691 O O . ILE A 1 92 ? -3.682 21.484 20.141 1 97.31 92 ILE A O 1
ATOM 695 N N . VAL A 1 93 ? -2.066 22.234 18.781 1 97.12 93 VAL A N 1
ATOM 696 C CA . VAL A 1 93 ? -2.084 21.031 17.969 1 97.12 93 VAL A CA 1
ATOM 697 C C . VAL A 1 93 ? -0.875 20.156 18.312 1 97.12 93 VAL A C 1
ATOM 699 O O . VAL A 1 93 ? 0.266 20.531 18.047 1 97.12 93 VAL A O 1
ATOM 702 N N . ALA A 1 94 ? -1.204 19.016 18.859 1 93.88 94 ALA A N 1
ATOM 703 C CA . ALA A 1 94 ? -0.119 18.172 19.328 1 93.88 94 ALA A CA 1
ATOM 704 C C . ALA A 1 94 ? 0.161 17.031 18.344 1 93.88 94 ALA A C 1
ATOM 706 O O . ALA A 1 94 ? -0.768 16.406 17.828 1 93.88 94 ALA A O 1
ATOM 707 N N . ALA A 1 95 ? 1.453 16.828 18.109 1 89.44 95 ALA A N 1
ATOM 708 C CA . ALA A 1 95 ? 1.839 15.656 17.312 1 89.44 95 ALA A CA 1
ATOM 709 C C . ALA A 1 95 ? 1.647 14.367 18.125 1 89.44 95 ALA A C 1
ATOM 711 O O . ALA A 1 95 ? 1.963 14.32 19.312 1 89.44 95 ALA A O 1
ATOM 712 N N . PRO A 1 96 ? 1.176 13.312 17.453 1 86.06 96 PRO A N 1
ATOM 713 C CA . PRO A 1 96 ? 0.958 12.047 18.156 1 86.06 96 PRO A CA 1
ATOM 714 C C . PRO A 1 96 ? 2.213 11.547 18.875 1 86.06 96 PRO A C 1
ATOM 716 O O . PRO A 1 96 ? 2.129 11.031 19.984 1 86.06 96 PRO A O 1
ATOM 719 N N . SER A 1 97 ? 3.318 11.734 18.266 1 77.12 97 SER A N 1
ATOM 720 C CA . SER A 1 97 ? 4.582 11.25 18.797 1 77.12 97 SER A CA 1
ATOM 721 C C . SER A 1 97 ? 4.996 12.055 20.031 1 77.12 97 SER A C 1
ATOM 723 O O . SER A 1 97 ? 5.852 11.609 20.812 1 77.12 97 SER A O 1
ATOM 725 N N . LYS A 1 98 ? 4.379 13.156 20.234 1 76.94 98 LYS A N 1
ATOM 726 C CA . LYS A 1 98 ? 4.809 14.047 21.297 1 76.94 98 LYS A CA 1
ATOM 727 C C . LYS A 1 98 ? 3.809 14.047 22.453 1 76.94 98 LYS A C 1
ATOM 729 O O . LYS A 1 98 ? 3.98 14.773 23.438 1 76.94 98 LYS A O 1
ATOM 734 N N . ILE A 1 99 ? 2.797 13.242 22.266 1 81.69 99 ILE A 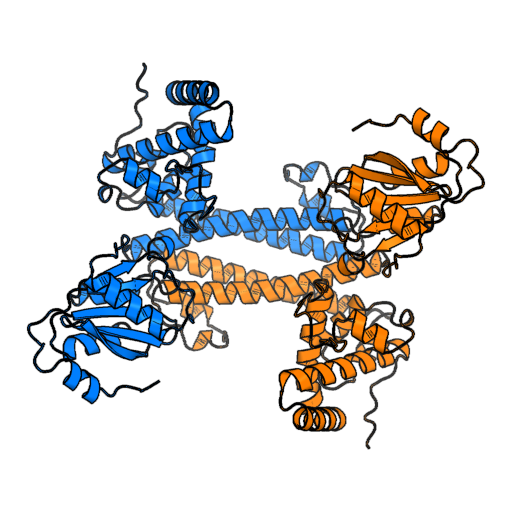N 1
ATOM 735 C CA . ILE A 1 99 ? 1.837 13.078 23.359 1 81.69 99 ILE A CA 1
ATOM 736 C C . ILE A 1 99 ? 2.32 11.992 24.312 1 81.69 99 ILE A C 1
ATOM 738 O O . ILE A 1 99 ? 2.58 10.859 23.906 1 81.69 99 ILE A O 1
ATOM 742 N N . PRO A 1 100 ? 2.436 12.328 25.469 1 74.12 100 PRO A N 1
ATOM 743 C CA . PRO A 1 100 ? 2.926 11.344 26.438 1 74.12 100 PRO A CA 1
ATOM 744 C C . PRO A 1 100 ? 2.061 10.086 26.5 1 74.12 100 PRO A C 1
ATOM 746 O O . PRO A 1 100 ? 0.835 10.172 26.375 1 74.12 100 PRO A O 1
ATOM 749 N N . ARG A 1 101 ? 2.656 8.867 26.375 1 68.62 101 ARG A N 1
ATOM 750 C CA . ARG A 1 101 ? 1.945 7.598 26.422 1 68.62 101 ARG A CA 1
ATOM 751 C C . ARG A 1 101 ? 1.491 7.273 27.844 1 68.62 101 ARG A C 1
ATOM 753 O O . ARG A 1 101 ? 2.199 7.57 28.812 1 68.62 101 ARG A O 1
ATOM 760 N N . SER A 1 102 ? 0.158 6.98 27.891 1 61.34 102 SER A N 1
ATOM 761 C CA . SER A 1 102 ? -0.305 6.578 29.203 1 61.34 102 SER A CA 1
ATOM 762 C C . SER A 1 102 ? 0.321 5.254 29.641 1 61.34 102 SER A C 1
ATOM 764 O O . SER A 1 102 ? 0.606 4.398 28.797 1 61.34 102 SER A O 1
ATOM 766 N N . VAL A 1 103 ? 0.956 5.16 30.828 1 51.5 103 VAL A N 1
ATOM 767 C CA . VAL A 1 103 ? 1.587 3.988 31.422 1 51.5 103 VAL A CA 1
ATOM 768 C C . VAL A 1 103 ? 0.64 2.793 31.344 1 51.5 103 VAL A C 1
ATOM 770 O O . VAL A 1 103 ? 1.082 1.652 31.188 1 51.5 103 VAL A O 1
ATOM 773 N N . THR A 1 104 ? -0.665 2.959 31.562 1 51.22 104 THR A N 1
ATOM 774 C CA . THR A 1 104 ? -1.562 1.811 31.641 1 51.22 104 THR A CA 1
ATOM 775 C C . THR A 1 104 ? -2.273 1.585 30.312 1 51.22 104 THR A C 1
ATOM 777 O O . THR A 1 104 ? -2.863 2.512 29.75 1 51.22 104 THR A O 1
ATOM 780 N N . PRO A 1 105 ? -1.882 0.562 29.734 1 50.97 105 PRO A N 1
ATOM 781 C CA . PRO A 1 105 ? -2.578 0.228 28.484 1 50.97 105 PRO A CA 1
ATOM 782 C C . PRO A 1 105 ? -4.098 0.284 28.625 1 50.97 105 PRO A C 1
ATOM 784 O O . PRO A 1 105 ? -4.68 -0.5 29.375 1 50.97 105 PRO A O 1
ATOM 787 N N . GLY A 1 106 ? -4.637 1.283 29.125 1 51.12 106 GLY A N 1
ATOM 788 C CA . GLY A 1 106 ? -6.078 1.188 29.297 1 51.12 106 GLY A CA 1
ATOM 789 C C . GLY A 1 106 ? -6.836 1.214 27.984 1 51.12 106 GLY A C 1
ATOM 790 O O . GLY A 1 106 ? -6.23 1.323 26.906 1 51.12 106 GLY A O 1
ATOM 791 N N . ALA A 1 107 ? -8.125 0.967 28.047 1 57.91 107 ALA A N 1
ATOM 792 C CA . ALA A 1 107 ? -9.094 0.875 26.953 1 57.91 107 ALA A CA 1
ATOM 793 C C . ALA A 1 107 ? -9.062 2.133 26.094 1 57.91 107 ALA A C 1
ATOM 795 O O . ALA A 1 107 ? -9.133 3.25 26.609 1 57.91 107 ALA A O 1
ATOM 796 N N . LYS A 1 108 ? -8.469 2.135 24.984 1 63.12 108 LYS A N 1
ATOM 797 C CA . LYS A 1 108 ? -8.523 3.24 24.031 1 63.12 108 LYS A CA 1
ATOM 798 C C . LYS A 1 108 ? -9.961 3.529 23.594 1 63.12 108 LYS A C 1
ATOM 800 O O . LYS A 1 108 ? -10.633 2.664 23.031 1 63.12 108 LYS A O 1
ATOM 805 N N . CYS A 1 109 ? -10.469 4.605 24.375 1 79.19 109 CYS A N 1
ATOM 806 C CA . CYS A 1 109 ? -11.758 5.094 23.891 1 79.19 109 CYS A CA 1
ATOM 807 C C . CYS A 1 109 ? -11.703 6.594 23.625 1 79.19 109 CYS A C 1
ATOM 809 O O . CYS A 1 109 ? -10.922 7.312 24.25 1 79.19 109 CYS A O 1
ATOM 811 N N . ASP A 1 110 ? -12.375 7.055 22.625 1 78.56 110 ASP A N 1
ATOM 812 C CA . ASP A 1 110 ? -12.414 8.43 22.156 1 78.56 110 ASP A CA 1
ATOM 813 C C . ASP A 1 110 ? -12.648 9.406 23.312 1 78.56 110 ASP A C 1
ATOM 815 O O . ASP A 1 110 ? -12.031 10.469 23.359 1 78.56 110 ASP A O 1
ATOM 819 N N . ARG A 1 111 ? -13.383 8.969 24.281 1 78 111 ARG A N 1
ATOM 820 C CA . ARG A 1 111 ? -13.672 9.797 25.438 1 78 111 ARG A CA 1
ATOM 821 C C . ARG A 1 111 ? -12.43 9.969 26.312 1 78 111 ARG A C 1
ATOM 823 O O . ARG A 1 111 ? -12.109 11.086 26.734 1 78 111 ARG A O 1
ATOM 830 N N . LEU A 1 112 ? -11.758 8.961 26.5 1 82.38 112 LEU A N 1
ATOM 831 C CA . LEU A 1 112 ? -10.578 9.008 27.344 1 82.38 112 LEU A CA 1
ATOM 832 C C . LEU A 1 112 ? -9.461 9.805 26.672 1 82.38 112 LEU A C 1
ATOM 834 O O . LEU A 1 112 ? -8.695 10.5 27.359 1 82.38 112 LEU A O 1
ATOM 838 N N . ASP A 1 113 ? -9.492 9.867 25.391 1 88 113 ASP A N 1
ATOM 839 C CA . ASP A 1 113 ? -8.445 10.57 24.656 1 88 113 ASP A CA 1
ATOM 840 C C . ASP A 1 113 ? -8.602 12.078 24.781 1 88 113 ASP A C 1
ATOM 842 O O . ASP A 1 113 ? -7.625 12.797 25.016 1 88 113 ASP A O 1
ATOM 846 N N . CYS A 1 114 ? -9.82 12.492 24.719 1 92.69 114 CYS A N 1
ATOM 847 C CA . CYS A 1 114 ? -10.008 13.938 24.828 1 92.69 114 CYS A CA 1
ATOM 848 C C . CYS A 1 114 ? -9.781 14.406 26.266 1 92.69 114 CYS A C 1
ATOM 850 O O . CYS A 1 114 ? -9.289 15.516 26.484 1 92.69 114 CYS A O 1
ATOM 852 N N . LEU A 1 115 ? -10.148 13.594 27.266 1 92.19 115 LEU A N 1
ATOM 853 C CA . LEU A 1 115 ? -9.898 13.93 28.672 1 92.19 115 LEU A CA 1
ATOM 854 C C . LEU A 1 115 ? -8.398 14.039 28.938 1 92.19 115 LEU A C 1
ATOM 856 O O . LEU A 1 115 ? -7.945 14.977 29.594 1 92.19 115 LEU A O 1
ATOM 860 N N . LYS A 1 116 ? -7.738 13.102 28.359 1 92.56 116 LYS A N 1
ATOM 861 C CA . LYS A 1 116 ? -6.285 13.094 28.5 1 92.56 116 LYS A CA 1
ATOM 862 C C . LYS A 1 116 ? -5.668 14.352 27.906 1 92.56 116 LYS A C 1
ATOM 864 O O . LYS A 1 116 ? -4.801 14.977 28.516 1 92.56 116 LYS A O 1
ATOM 869 N N . LEU A 1 117 ? -6.125 14.766 26.781 1 95.12 117 LEU A N 1
ATOM 870 C CA . LEU A 1 117 ? -5.598 15.945 26.109 1 95.12 117 LEU A CA 1
ATOM 871 C C . LEU A 1 117 ? -5.883 17.203 26.922 1 95.12 117 LEU A C 1
ATOM 873 O O . LEU A 1 117 ? -5.012 18.062 27.062 1 95.12 117 LEU A O 1
ATOM 877 N N . ALA A 1 118 ? -7.066 17.297 27.469 1 96 118 ALA A N 1
ATOM 878 C CA . ALA A 1 118 ? -7.426 18.453 28.312 1 96 118 ALA A CA 1
ATOM 879 C C . ALA A 1 118 ? -6.547 18.516 29.547 1 96 118 ALA A C 1
ATOM 881 O O . ALA A 1 118 ? -6.062 19.594 29.922 1 96 118 ALA A O 1
ATOM 882 N N . ASN A 1 119 ? -6.395 17.391 30.125 1 94.56 119 ASN A N 1
ATOM 883 C CA . ASN A 1 119 ? -5.57 17.312 31.328 1 94.56 119 ASN A CA 1
ATOM 884 C C . ASN A 1 119 ? -4.121 17.703 31.047 1 94.56 119 ASN A C 1
ATOM 886 O O . ASN A 1 119 ? -3.521 18.469 31.797 1 94.56 119 ASN A O 1
ATOM 890 N N . TYR A 1 120 ? -3.566 17.156 29.984 1 95.19 120 TYR A N 1
ATOM 891 C CA . TYR A 1 120 ? -2.191 17.469 29.609 1 95.19 120 TYR A CA 1
ATOM 892 C C . TYR A 1 120 ? -2.031 18.938 29.266 1 95.19 120 TYR A C 1
ATOM 894 O O . TYR A 1 120 ? -1.008 19.547 29.594 1 95.19 120 TYR A O 1
ATOM 902 N N . ALA A 1 121 ? -3.025 19.484 28.641 1 95.88 121 ALA A N 1
ATOM 903 C CA . ALA A 1 121 ? -2.996 20.922 28.344 1 95.88 121 ALA A CA 1
ATOM 904 C C . ALA A 1 121 ? -2.986 21.734 29.641 1 95.88 121 ALA A C 1
ATOM 906 O O . ALA A 1 121 ? -2.232 22.703 29.75 1 95.88 121 ALA A O 1
ATOM 907 N N . ALA A 1 122 ? -3.777 21.344 30.594 1 95.19 122 ALA A N 1
ATOM 908 C CA . ALA A 1 122 ? -3.871 22.031 31.875 1 95.19 122 ALA A CA 1
ATOM 909 C C . ALA A 1 122 ? -2.541 21.984 32.625 1 95.19 122 ALA A C 1
ATOM 911 O O . ALA A 1 122 ? -2.174 22.953 33.281 1 95.19 122 ALA A O 1
ATOM 912 N N . LYS A 1 123 ? -1.861 20.938 32.406 1 94.62 123 LYS A N 1
ATOM 913 C CA . LYS A 1 123 ? -0.598 20.734 33.094 1 94.62 123 LYS A CA 1
ATOM 914 C C . LYS A 1 123 ? 0.567 21.344 32.312 1 94.62 123 LYS A C 1
ATOM 916 O O . LYS A 1 123 ? 1.72 21.25 32.75 1 94.62 123 LYS A O 1
ATOM 921 N N . GLY A 1 124 ? 0.319 21.781 31.172 1 93.75 124 GLY A N 1
ATOM 922 C CA . GLY A 1 124 ? 1.368 22.375 30.359 1 93.75 124 GLY A CA 1
ATOM 923 C C . GLY A 1 124 ? 2.287 21.344 29.734 1 93.75 124 GLY A C 1
ATOM 924 O O . GLY A 1 124 ? 3.457 21.641 29.469 1 93.75 124 GLY A O 1
ATOM 925 N N . MET A 1 125 ? 1.737 20.203 29.453 1 93.62 125 MET A N 1
ATOM 926 C CA . MET A 1 125 ? 2.555 19.094 28.984 1 93.62 125 MET A CA 1
ATOM 927 C C . MET A 1 125 ? 2.508 18.984 27.469 1 93.62 125 MET A C 1
ATOM 929 O O . MET A 1 125 ? 3.145 18.094 26.875 1 93.62 125 MET A O 1
ATOM 933 N N . LEU A 1 126 ? 1.79 19.766 26.828 1 93.94 126 LEU A N 1
ATOM 934 C CA . LEU A 1 126 ? 1.647 19.688 25.375 1 93.94 126 LEU A CA 1
ATOM 935 C C . LEU A 1 126 ? 2.363 20.859 24.703 1 93.94 126 LEU A C 1
ATOM 937 O O . LEU A 1 126 ? 2.33 21.984 25.188 1 93.94 126 LEU A O 1
ATOM 941 N N . LYS A 1 127 ? 3.025 20.516 23.641 1 90.19 127 LYS A N 1
ATOM 942 C CA . LYS A 1 127 ? 3.635 21.516 22.781 1 90.19 127 LYS A CA 1
ATOM 943 C C . LYS A 1 127 ? 2.994 21.516 21.391 1 90.19 127 LYS A C 1
ATOM 945 O O . LYS A 1 127 ? 2.84 20.469 20.766 1 90.19 127 LYS A O 1
ATOM 950 N N . SER A 1 128 ? 2.639 22.688 20.938 1 93.75 128 SER A N 1
ATOM 951 C CA . SER A 1 128 ? 1.959 22.797 19.656 1 93.75 128 SER A CA 1
ATOM 952 C C . SER A 1 128 ? 2.949 22.719 18.5 1 93.75 128 SER A C 1
ATOM 954 O O . SER A 1 128 ? 4.043 23.281 18.562 1 93.75 128 SER A O 1
ATOM 956 N N . ILE A 1 129 ? 2.541 22.031 17.5 1 92.56 129 ILE A N 1
ATOM 957 C CA . ILE A 1 129 ? 3.285 22.125 16.25 1 92.56 129 ILE A CA 1
ATOM 958 C C . ILE A 1 129 ? 2.889 23.391 15.5 1 92.56 129 ILE A C 1
ATOM 960 O O . ILE A 1 129 ? 1.885 24.031 15.828 1 92.56 129 ILE A O 1
ATOM 964 N N . ALA A 1 130 ? 3.762 23.781 14.539 1 93.31 130 ALA A N 1
ATOM 965 C CA . ALA A 1 130 ? 3.443 24.953 13.727 1 93.31 130 ALA A CA 1
ATOM 966 C C . ALA A 1 130 ? 2.209 24.703 12.867 1 93.31 130 ALA A C 1
ATOM 968 O O . ALA A 1 130 ? 2.111 23.672 12.195 1 93.31 130 ALA A O 1
ATOM 969 N N . ILE A 1 131 ? 1.292 25.562 12.891 1 95.31 131 ILE A N 1
ATOM 970 C CA . ILE A 1 131 ? 0.072 25.469 12.094 1 95.31 131 ILE A CA 1
ATOM 971 C C . ILE A 1 131 ? 0.28 26.172 10.75 1 95.31 131 ILE A C 1
ATOM 973 O O . ILE A 1 131 ? 0.408 27.391 10.695 1 95.31 131 ILE A O 1
ATOM 977 N N . PRO A 1 132 ? 0.292 25.453 9.719 1 95.19 132 PRO A N 1
ATOM 978 C CA . PRO A 1 132 ? 0.5 26.078 8.414 1 95.19 132 PRO A CA 1
ATOM 979 C C . PRO A 1 132 ? -0.692 26.922 7.969 1 95.19 132 PRO A C 1
ATOM 981 O O . PRO A 1 132 ? -1.83 26.641 8.352 1 95.19 132 PRO A O 1
ATOM 984 N N . THR A 1 133 ? -0.371 28 7.195 1 95.19 133 THR A N 1
ATOM 985 C CA . THR A 1 133 ? -1.437 28.734 6.516 1 95.19 133 THR A CA 1
ATOM 986 C C . THR A 1 133 ? -2.09 27.859 5.449 1 95.19 133 THR A C 1
ATOM 988 O O . THR A 1 133 ? -1.583 26.781 5.121 1 95.19 133 THR A O 1
ATOM 991 N N . GLN A 1 134 ? -3.203 28.312 4.926 1 95.12 134 GLN A N 1
ATOM 992 C CA . GLN A 1 134 ? -3.875 27.578 3.861 1 95.12 134 GLN A CA 1
ATOM 993 C C . GLN A 1 134 ? -2.969 27.406 2.645 1 95.12 134 GLN A C 1
ATOM 995 O O . GLN A 1 134 ? -2.934 26.344 2.023 1 95.12 134 GLN A O 1
ATOM 1000 N N . GLN A 1 135 ? -2.238 28.438 2.359 1 94.56 135 GLN A N 1
ATOM 1001 C CA . GLN A 1 135 ? -1.335 28.422 1.213 1 94.56 135 GLN A CA 1
ATOM 1002 C C . GLN A 1 135 ? -0.18 27.453 1.436 1 94.56 135 GLN A C 1
ATOM 1004 O O . GLN A 1 135 ? 0.153 26.656 0.55 1 94.56 135 GLN A O 1
ATOM 1009 N N . GLU A 1 136 ? 0.415 27.484 2.605 1 93.94 136 GLU A N 1
ATOM 1010 C CA . GLU A 1 136 ? 1.506 26.578 2.949 1 93.94 136 GLU A CA 1
ATOM 1011 C C . GLU A 1 136 ? 1.054 25.125 2.885 1 93.94 136 GLU A C 1
ATOM 1013 O O . GLU A 1 136 ? 1.76 24.281 2.342 1 93.94 136 GLU A O 1
ATOM 1018 N N . GLU A 1 137 ? -0.091 24.922 3.41 1 95.06 137 GLU A N 1
ATOM 1019 C CA . GLU A 1 137 ? -0.66 23.578 3.412 1 95.06 137 GLU A CA 1
ATOM 1020 C C . GLU A 1 137 ? -0.926 23.078 1.992 1 95.06 137 GLU A C 1
ATOM 1022 O O . GLU A 1 137 ? -0.608 21.938 1.653 1 95.06 137 GLU A O 1
ATOM 1027 N N . ALA A 1 138 ? -1.486 23.938 1.186 1 96.19 138 ALA A N 1
ATOM 1028 C CA . ALA A 1 138 ? -1.793 23.609 -0.202 1 96.19 138 ALA A CA 1
ATOM 1029 C C . ALA A 1 138 ? -0.526 23.25 -0.972 1 96.19 138 ALA A C 1
ATOM 1031 O O . ALA A 1 138 ? -0.497 22.25 -1.699 1 96.19 138 ALA A O 1
ATOM 1032 N N . ARG A 1 139 ? 0.496 24 -0.787 1 95.38 139 ARG A N 1
ATOM 1033 C CA . ARG A 1 139 ? 1.763 23.734 -1.46 1 95.38 139 ARG A CA 1
ATOM 1034 C C . ARG A 1 139 ? 2.324 22.375 -1.055 1 95.38 139 ARG A C 1
ATOM 1036 O O . ARG A 1 139 ? 2.848 21.641 -1.894 1 95.38 139 ARG A O 1
ATOM 1043 N N . ARG A 1 140 ? 2.166 22.047 0.149 1 94.94 140 ARG A N 1
ATOM 1044 C CA . ARG A 1 140 ? 2.682 20.781 0.658 1 94.94 140 ARG A CA 1
ATOM 1045 C C . ARG A 1 140 ? 1.902 19.594 0.082 1 94.94 140 ARG A C 1
ATOM 1047 O O . ARG A 1 140 ? 2.467 18.531 -0.143 1 94.94 140 ARG A O 1
ATOM 1054 N N . THR A 1 141 ? 0.581 19.797 -0.128 1 96.69 141 THR A N 1
ATOM 1055 C CA . THR A 1 141 ? -0.19 18.719 -0.735 1 96.69 141 THR A CA 1
ATOM 1056 C C . THR A 1 141 ? 0.334 18.406 -2.133 1 96.69 141 THR A C 1
ATOM 1058 O O . THR A 1 141 ? 0.399 17.234 -2.525 1 96.69 141 THR A O 1
ATOM 1061 N N . LEU A 1 142 ? 0.694 19.453 -2.857 1 97.62 142 LEU A N 1
ATOM 1062 C CA . LEU A 1 142 ? 1.229 19.25 -4.203 1 97.62 142 LEU A CA 1
ATOM 1063 C C . LEU A 1 142 ? 2.58 18.547 -4.156 1 97.62 142 LEU A C 1
ATOM 1065 O O . LEU A 1 142 ? 2.84 17.641 -4.953 1 97.62 142 LEU A O 1
ATOM 1069 N N . LEU A 1 143 ? 3.381 18.969 -3.207 1 96.75 143 LEU A N 1
ATOM 1070 C CA . LEU A 1 143 ? 4.688 18.344 -3.01 1 96.75 143 LEU A CA 1
ATOM 1071 C C . LEU A 1 143 ? 4.535 16.859 -2.676 1 96.75 143 LEU A C 1
ATOM 1073 O O . LEU A 1 143 ? 5.242 16.016 -3.236 1 96.75 143 LEU A O 1
ATOM 1077 N N . ARG A 1 144 ? 3.643 16.547 -1.82 1 95.62 144 ARG A N 1
ATOM 1078 C CA . ARG A 1 144 ? 3.414 15.164 -1.405 1 95.62 144 ARG A CA 1
ATOM 1079 C C . ARG A 1 144 ? 2.836 14.336 -2.549 1 95.62 144 ARG A C 1
ATOM 1081 O O . ARG A 1 144 ? 3.123 13.141 -2.666 1 95.62 144 ARG A O 1
ATOM 1088 N N . ARG A 1 145 ? 2.049 14.977 -3.383 1 97.94 145 ARG A N 1
ATOM 1089 C CA . ARG A 1 145 ? 1.572 14.305 -4.586 1 97.94 145 ARG A CA 1
ATOM 1090 C C . ARG A 1 145 ? 2.736 13.883 -5.477 1 97.94 145 ARG A C 1
ATOM 1092 O O . ARG A 1 145 ? 2.744 12.773 -6.016 1 97.94 145 ARG A O 1
ATOM 1099 N N . ARG A 1 146 ? 3.709 14.766 -5.629 1 97.81 146 ARG A N 1
ATOM 1100 C CA . ARG A 1 146 ? 4.906 14.414 -6.387 1 97.81 146 ARG A CA 1
ATOM 1101 C C . ARG A 1 146 ? 5.566 13.164 -5.816 1 97.81 146 ARG A C 1
ATOM 1103 O O . ARG A 1 146 ? 5.922 12.25 -6.562 1 97.81 146 ARG A O 1
ATOM 1110 N N . HIS A 1 147 ? 5.68 13.18 -4.52 1 96.62 147 HIS A N 1
ATOM 1111 C CA . HIS A 1 147 ? 6.32 12.047 -3.857 1 96.62 147 HIS A CA 1
ATOM 1112 C C . HIS A 1 147 ? 5.555 10.75 -4.117 1 96.62 147 HIS A C 1
ATOM 1114 O O . HIS A 1 147 ? 6.156 9.711 -4.391 1 96.62 147 HIS A O 1
ATOM 1120 N N . MET A 1 148 ? 4.281 10.836 -4.051 1 97.56 148 MET A N 1
ATOM 1121 C CA . MET A 1 148 ? 3.436 9.672 -4.289 1 97.56 148 MET A CA 1
ATOM 1122 C C . MET A 1 148 ? 3.633 9.141 -5.703 1 97.56 148 MET A C 1
ATOM 1124 O O . MET A 1 148 ? 3.705 7.926 -5.91 1 97.56 148 MET A O 1
ATOM 1128 N N . LEU A 1 149 ? 3.713 10.055 -6.66 1 98.5 149 LEU A N 1
ATOM 1129 C CA . LEU A 1 149 ? 3.863 9.656 -8.055 1 98.5 149 LEU A CA 1
ATOM 1130 C C . LEU A 1 149 ? 5.227 9.023 -8.297 1 98.5 149 LEU A C 1
ATOM 1132 O O . LEU A 1 149 ? 5.348 8.078 -9.078 1 98.5 149 LEU A O 1
ATOM 1136 N N . VAL A 1 150 ? 6.273 9.516 -7.637 1 97.69 150 VAL A N 1
ATOM 1137 C CA . VAL A 1 150 ? 7.59 8.898 -7.727 1 97.69 150 VAL A CA 1
ATOM 1138 C C . VAL A 1 150 ? 7.523 7.453 -7.238 1 97.69 150 VAL A C 1
ATOM 1140 O O . VAL A 1 150 ? 8.047 6.547 -7.891 1 97.69 150 VAL A O 1
ATOM 1143 N N . ASP A 1 151 ? 6.848 7.293 -6.145 1 97.56 151 ASP A N 1
ATOM 1144 C CA . ASP A 1 151 ? 6.676 5.949 -5.598 1 97.56 151 ASP A CA 1
ATOM 1145 C C . ASP A 1 151 ? 5.852 5.074 -6.547 1 97.56 151 ASP A C 1
ATOM 1147 O O . ASP A 1 151 ? 6.137 3.887 -6.707 1 97.56 151 ASP A O 1
ATOM 1151 N N . ASP A 1 152 ? 4.844 5.652 -7.129 1 98.25 152 ASP A N 1
ATOM 1152 C CA . ASP A 1 152 ? 3.986 4.906 -8.047 1 98.25 152 ASP A CA 1
ATOM 1153 C C . ASP A 1 152 ? 4.773 4.441 -9.273 1 98.25 152 ASP A C 1
ATOM 1155 O O . ASP A 1 152 ? 4.582 3.318 -9.742 1 98.25 152 ASP A O 1
ATOM 1159 N N . VAL A 1 153 ? 5.609 5.324 -9.797 1 98.19 153 VAL A N 1
ATOM 1160 C CA . VAL A 1 153 ? 6.457 4.961 -10.922 1 98.19 153 VAL A CA 1
ATOM 1161 C C . VAL A 1 153 ? 7.348 3.779 -10.547 1 98.19 153 VAL A C 1
ATOM 1163 O O . VAL A 1 153 ? 7.422 2.789 -11.281 1 98.19 153 VAL A O 1
ATOM 1166 N N . ARG A 1 154 ? 7.922 3.865 -9.414 1 97.25 154 ARG A N 1
ATOM 1167 C CA . ARG A 1 154 ? 8.805 2.801 -8.945 1 97.25 154 ARG A CA 1
ATOM 1168 C C . ARG A 1 154 ? 8.031 1.498 -8.758 1 97.25 154 ARG A C 1
ATOM 1170 O O . ARG A 1 154 ? 8.492 0.433 -9.172 1 97.25 154 ARG A O 1
ATOM 1177 N N . ARG A 1 155 ? 6.914 1.609 -8.156 1 97.81 155 ARG A N 1
ATOM 1178 C CA . ARG A 1 155 ? 6.09 0.432 -7.898 1 97.81 155 ARG A CA 1
ATOM 1179 C C . ARG A 1 155 ? 5.664 -0.229 -9.203 1 97.81 155 ARG A C 1
ATOM 1181 O O . ARG A 1 155 ? 5.656 -1.457 -9.312 1 97.81 155 ARG A O 1
ATOM 1188 N N . CYS A 1 156 ? 5.258 0.594 -10.148 1 97.69 156 CYS A N 1
ATOM 1189 C CA . CYS A 1 156 ? 4.844 0.06 -11.445 1 97.69 156 CYS A CA 1
ATOM 1190 C C . CYS A 1 156 ? 5.988 -0.688 -12.117 1 97.69 156 CYS A C 1
ATOM 1192 O O . CYS A 1 156 ? 5.793 -1.779 -12.656 1 97.69 156 CYS A O 1
ATOM 1194 N N . LYS A 1 157 ? 7.148 -0.097 -12.086 1 97.25 157 LYS A N 1
ATOM 1195 C CA . LYS A 1 157 ? 8.32 -0.75 -12.656 1 97.25 157 LYS A CA 1
ATOM 1196 C C . LYS A 1 157 ? 8.594 -2.086 -11.969 1 97.25 157 LYS A C 1
ATOM 1198 O O . LYS A 1 157 ? 8.898 -3.08 -12.633 1 97.25 157 LYS A O 1
ATOM 1203 N N . GLN A 1 158 ? 8.422 -2.072 -10.703 1 96.88 158 GLN A N 1
ATOM 1204 C CA . GLN A 1 158 ? 8.625 -3.301 -9.945 1 96.88 158 GLN A CA 1
ATOM 1205 C C . GLN A 1 158 ? 7.578 -4.348 -10.305 1 96.88 158 GLN A C 1
ATOM 1207 O O . GLN A 1 158 ? 7.879 -5.543 -10.359 1 96.88 158 GLN A O 1
ATOM 1212 N N . ARG A 1 159 ? 6.398 -3.932 -10.516 1 97.44 159 ARG A N 1
ATOM 1213 C CA . ARG A 1 159 ? 5.328 -4.852 -10.891 1 97.44 159 ARG A CA 1
ATOM 1214 C C . ARG A 1 159 ? 5.613 -5.496 -12.242 1 97.44 159 ARG A C 1
ATOM 1216 O O . ARG A 1 159 ? 5.352 -6.688 -12.438 1 97.44 159 ARG A O 1
ATOM 1223 N N . ILE A 1 160 ? 6.07 -4.699 -13.156 1 97.62 160 ILE A N 1
ATOM 1224 C CA . ILE A 1 160 ? 6.418 -5.211 -14.477 1 97.62 160 ILE A CA 1
ATOM 1225 C C . ILE A 1 160 ? 7.512 -6.27 -14.352 1 97.62 160 ILE A C 1
ATOM 1227 O O . ILE A 1 160 ? 7.391 -7.367 -14.898 1 97.62 160 ILE A O 1
ATOM 1231 N N . LYS A 1 161 ? 8.562 -5.93 -13.57 1 96.69 161 LYS A N 1
ATOM 1232 C CA . LYS A 1 161 ? 9.633 -6.891 -13.352 1 96.69 161 LYS A CA 1
ATOM 1233 C C . LYS A 1 161 ? 9.125 -8.133 -12.625 1 96.69 161 LYS A C 1
ATOM 1235 O O . LYS A 1 161 ? 9.516 -9.258 -12.945 1 96.69 161 LYS A O 1
ATOM 1240 N N . GLY A 1 162 ? 8.273 -7.887 -11.656 1 96.62 162 GLY A N 1
ATOM 1241 C CA . GLY A 1 162 ? 7.672 -8.984 -10.914 1 96.62 162 GLY A CA 1
ATOM 1242 C C . GLY A 1 162 ? 6.855 -9.914 -11.797 1 96.62 162 GLY A C 1
ATOM 1243 O O . GLY A 1 162 ? 6.883 -11.133 -11.617 1 96.62 162 GLY A O 1
ATOM 1244 N N . LEU A 1 163 ? 6.129 -9.352 -12.719 1 97.31 163 LEU A N 1
ATOM 1245 C CA . LEU A 1 163 ? 5.34 -10.156 -13.648 1 97.31 163 LEU A CA 1
ATOM 1246 C C . LEU A 1 163 ? 6.242 -11.047 -14.492 1 97.31 163 LEU A C 1
ATOM 1248 O O . LEU A 1 163 ? 5.965 -12.242 -14.656 1 97.31 163 LEU A O 1
ATOM 1252 N N . LEU A 1 164 ? 7.309 -10.461 -15.016 1 96.44 164 LEU A N 1
ATOM 1253 C CA . LEU A 1 164 ? 8.242 -11.227 -15.828 1 96.44 164 LEU A CA 1
ATOM 1254 C C . LEU A 1 164 ? 8.859 -12.367 -15.023 1 96.44 164 LEU A C 1
ATOM 1256 O O . LEU A 1 164 ? 8.93 -13.5 -15.5 1 96.44 164 LEU A O 1
ATOM 1260 N N . LEU A 1 165 ? 9.273 -12.016 -13.789 1 95.44 165 LEU A N 1
ATOM 1261 C CA . LEU A 1 165 ? 9.844 -13.023 -12.906 1 95.44 165 LEU A CA 1
ATOM 1262 C C . LEU A 1 165 ? 8.852 -14.148 -12.648 1 95.44 165 LEU A C 1
ATOM 1264 O O . LEU A 1 165 ? 9.203 -15.328 -12.75 1 95.44 165 LEU A O 1
ATOM 1268 N N . PHE A 1 166 ? 7.641 -13.789 -12.438 1 96.06 166 PHE A N 1
ATOM 1269 C CA . PHE A 1 166 ? 6.586 -14.742 -12.125 1 96.06 166 PHE A CA 1
ATOM 1270 C C . PHE A 1 166 ? 6.312 -15.664 -13.305 1 96.06 166 PHE A C 1
ATOM 1272 O O . PHE A 1 166 ? 6.074 -16.859 -13.125 1 96.06 166 PHE A O 1
ATOM 1279 N N . LEU A 1 167 ? 6.391 -15.156 -14.516 1 95.69 167 LEU A N 1
ATOM 1280 C CA . LEU A 1 167 ? 6.105 -15.906 -15.734 1 95.69 167 LEU A CA 1
ATOM 1281 C C . LEU A 1 167 ? 7.32 -16.719 -16.172 1 95.69 167 LEU A C 1
ATOM 1283 O O . LEU A 1 167 ? 7.25 -17.484 -17.141 1 95.69 167 LEU A O 1
ATOM 1287 N N . GLY A 1 168 ? 8.453 -16.547 -15.523 1 93.25 168 GLY A N 1
ATOM 1288 C CA . GLY A 1 168 ? 9.672 -17.25 -15.883 1 93.25 168 GLY A CA 1
ATOM 1289 C C . GLY A 1 168 ? 10.352 -16.688 -17.109 1 93.25 168 GLY A C 1
ATOM 1290 O O . GLY A 1 168 ? 10.969 -17.422 -17.875 1 93.25 168 GLY A O 1
ATOM 1291 N N . VAL A 1 169 ? 10.141 -15.344 -17.328 1 93.38 169 VAL A N 1
ATOM 1292 C CA . VAL A 1 169 ? 10.742 -14.664 -18.469 1 93.38 169 VAL A CA 1
ATOM 1293 C C . VAL A 1 169 ? 11.945 -13.844 -18.016 1 93.38 169 VAL A C 1
ATOM 1295 O O . VAL A 1 169 ? 11.867 -13.102 -17.031 1 93.38 169 VAL A O 1
ATOM 1298 N N . ASP A 1 170 ? 13.008 -13.984 -18.688 1 89.88 170 ASP A N 1
ATOM 1299 C CA . ASP A 1 170 ? 14.203 -13.219 -18.359 1 89.88 170 ASP A CA 1
ATOM 1300 C C . ASP A 1 170 ? 14 -11.734 -18.625 1 89.88 170 ASP A C 1
ATOM 1302 O O . ASP A 1 170 ? 13.398 -11.352 -19.625 1 89.88 170 ASP A O 1
ATOM 1306 N N . GLU A 1 171 ? 14.492 -10.992 -17.766 1 90.94 171 GLU A N 1
ATOM 1307 C CA . GLU A 1 171 ? 14.438 -9.547 -17.953 1 90.94 171 GLU A CA 1
ATOM 1308 C C . GLU A 1 171 ? 15.312 -9.109 -19.125 1 90.94 171 GLU A C 1
ATOM 1310 O O . GLU A 1 171 ? 16.5 -9.414 -19.156 1 90.94 171 GLU A O 1
ATOM 1315 N N . PRO A 1 172 ? 14.766 -8.406 -20.016 1 91.44 172 PRO A N 1
ATOM 1316 C CA . PRO A 1 172 ? 15.609 -7.867 -21.078 1 91.44 172 PRO A CA 1
ATOM 1317 C C . PRO A 1 172 ? 16.641 -6.852 -20.578 1 91.44 172 PRO A C 1
ATOM 1319 O O . PRO A 1 172 ? 16.391 -6.168 -19.578 1 91.44 172 PRO A O 1
ATOM 1322 N N . LYS A 1 173 ? 17.719 -6.723 -21.234 1 88.81 173 LYS A N 1
ATOM 1323 C CA . LYS A 1 173 ? 18.797 -5.82 -20.844 1 88.81 173 LYS A CA 1
ATOM 1324 C C . LYS A 1 173 ? 18.312 -4.375 -20.781 1 88.81 173 LYS A C 1
ATOM 1326 O O . LYS A 1 173 ? 18.766 -3.594 -19.938 1 88.81 173 LYS A O 1
ATOM 1331 N N . GLU A 1 174 ? 17.344 -4.082 -21.656 1 88.06 174 GLU A N 1
ATOM 1332 C CA . GLU A 1 174 ? 16.812 -2.727 -21.75 1 88.06 174 GLU A CA 1
ATOM 1333 C C . GLU A 1 174 ? 16.047 -2.332 -20.5 1 88.06 174 GLU A C 1
ATOM 1335 O O . GLU A 1 174 ? 15.812 -1.146 -20.25 1 88.06 174 GLU A O 1
ATOM 1340 N N . LEU A 1 175 ? 15.672 -3.303 -19.641 1 90.56 175 LEU A N 1
ATOM 1341 C CA . LEU A 1 175 ? 14.891 -3.037 -18.438 1 90.56 175 LEU A CA 1
ATOM 1342 C C . LEU A 1 175 ? 15.781 -2.529 -17.312 1 90.56 175 LEU A C 1
ATOM 1344 O O . LEU A 1 175 ? 15.297 -1.899 -16.375 1 90.56 175 LEU A O 1
ATOM 1348 N N . GLU A 1 176 ? 17.047 -2.871 -17.297 1 84.69 176 GLU A N 1
ATOM 1349 C CA . GLU A 1 176 ? 17.969 -2.496 -16.219 1 84.69 176 GLU A CA 1
ATOM 1350 C C . GLU A 1 176 ? 17.938 -0.992 -15.969 1 84.69 176 GLU A C 1
ATOM 1352 O O . GLU A 1 176 ? 17.875 -0.551 -14.82 1 84.69 176 GLU A O 1
ATOM 1357 N N . HIS A 1 177 ? 17.812 -0.181 -16.969 1 84.06 177 HIS A N 1
ATOM 1358 C CA . HIS A 1 177 ? 17.797 1.265 -16.781 1 84.06 177 HIS A CA 1
ATOM 1359 C C . HIS A 1 177 ? 16.594 1.895 -17.453 1 84.06 177 HIS A C 1
ATOM 1361 O O . HIS A 1 177 ? 16.547 3.109 -17.672 1 84.06 177 HIS A O 1
ATOM 1367 N N . TRP A 1 178 ? 15.648 0.85 -17.703 1 89.56 178 TRP A N 1
ATOM 1368 C CA . TRP A 1 178 ? 14.445 1.321 -18.375 1 89.56 178 TRP A CA 1
ATOM 1369 C C . TRP A 1 178 ? 14.789 2.24 -19.547 1 89.56 178 TRP A C 1
ATOM 1371 O O . TRP A 1 178 ? 14.273 3.354 -19.641 1 89.56 178 TRP A O 1
ATOM 1381 N N . GLN A 1 179 ? 15.562 1.794 -20.344 1 84.06 179 GLN A N 1
ATOM 1382 C CA . GLN A 1 179 ? 16.094 2.527 -21.484 1 84.06 179 GLN A CA 1
ATOM 1383 C C . GLN A 1 179 ? 15 2.877 -22.484 1 84.06 179 GLN A C 1
ATOM 1385 O O . GLN A 1 179 ? 13.906 2.309 -22.438 1 84.06 179 GLN A O 1
ATOM 1390 N N . ILE A 1 180 ? 15.281 3.803 -23.344 1 84.56 180 ILE A N 1
ATOM 1391 C CA . ILE A 1 180 ? 14.352 4.191 -24.391 1 84.56 180 ILE A CA 1
ATOM 1392 C C . ILE A 1 180 ? 14.016 2.977 -25.266 1 84.56 180 ILE A C 1
ATOM 1394 O O . ILE A 1 180 ? 14.906 2.203 -25.625 1 84.56 180 ILE A O 1
ATOM 1398 N N . GLY A 1 181 ? 12.805 2.721 -25.5 1 87.06 181 GLY A N 1
ATOM 1399 C CA . GLY A 1 181 ? 12.383 1.621 -26.359 1 87.06 181 GLY A CA 1
ATOM 1400 C C . GLY A 1 181 ? 12.039 0.363 -25.578 1 87.06 181 GLY A C 1
ATOM 1401 O O . GLY A 1 181 ? 11.656 -0.649 -26.172 1 87.06 181 GLY A O 1
ATOM 1402 N N . VAL A 1 182 ? 12.195 0.396 -24.297 1 90.19 182 VAL A N 1
ATOM 1403 C CA . VAL A 1 182 ? 11.969 -0.77 -23.453 1 90.19 182 VAL A CA 1
ATOM 1404 C C . VAL A 1 182 ? 10.547 -1.287 -23.656 1 90.19 182 VAL A C 1
ATOM 1406 O O . VAL A 1 182 ? 10.305 -2.496 -23.625 1 90.19 182 VAL A O 1
ATOM 1409 N N . ASP A 1 183 ? 9.633 -0.434 -23.984 1 92.19 183 ASP A N 1
ATOM 1410 C CA . ASP A 1 183 ? 8.242 -0.829 -24.188 1 92.19 183 ASP A CA 1
ATOM 1411 C C . ASP A 1 183 ? 8.109 -1.785 -25.375 1 92.19 183 ASP A C 1
ATOM 1413 O O . ASP A 1 183 ? 7.426 -2.807 -25.281 1 92.19 183 ASP A O 1
ATOM 1417 N N . ALA A 1 184 ? 8.797 -1.421 -26.438 1 92.38 184 ALA A N 1
ATOM 1418 C CA . ALA A 1 184 ? 8.742 -2.254 -27.625 1 92.38 184 ALA A CA 1
ATOM 1419 C C . ALA A 1 184 ? 9.328 -3.637 -27.375 1 92.38 184 ALA A C 1
ATOM 1421 O O . ALA A 1 184 ? 8.797 -4.645 -27.844 1 92.38 184 ALA A O 1
ATOM 1422 N N . VAL A 1 185 ? 10.375 -3.656 -26.641 1 93.44 185 VAL A N 1
ATOM 1423 C CA . VAL A 1 185 ? 11.039 -4.914 -26.312 1 93.44 185 VAL A CA 1
ATOM 1424 C C . VAL A 1 185 ? 10.125 -5.781 -25.453 1 93.44 185 VAL A C 1
ATOM 1426 O O . VAL A 1 185 ? 9.992 -6.984 -25.703 1 93.44 185 VAL A O 1
ATOM 1429 N N . LEU A 1 186 ? 9.484 -5.164 -24.484 1 94.44 186 LEU A N 1
ATOM 1430 C CA . LEU A 1 186 ? 8.594 -5.871 -23.578 1 94.44 186 LEU A CA 1
ATOM 1431 C C . LEU A 1 186 ? 7.375 -6.406 -24.312 1 94.44 186 LEU A C 1
ATOM 1433 O O . LEU A 1 186 ? 6.938 -7.535 -24.062 1 94.44 186 LEU A O 1
ATOM 1437 N N . LEU A 1 187 ? 6.883 -5.652 -25.25 1 92.69 187 LEU A N 1
ATOM 1438 C CA . LEU A 1 187 ? 5.668 -6.027 -25.969 1 92.69 187 LEU A CA 1
ATOM 1439 C C . LEU A 1 187 ? 5.965 -7.102 -27.016 1 92.69 187 LEU A C 1
ATOM 1441 O O . LEU A 1 187 ? 5.047 -7.746 -27.531 1 92.69 187 LEU A O 1
ATOM 1445 N N . ALA A 1 188 ? 7.25 -7.379 -27.312 1 93.94 188 ALA A N 1
ATOM 1446 C CA . ALA A 1 188 ? 7.652 -8.391 -28.297 1 93.94 188 ALA A CA 1
ATOM 1447 C C . ALA A 1 188 ? 7.977 -9.711 -27.609 1 93.94 188 ALA A C 1
ATOM 1449 O O . ALA A 1 188 ? 8.273 -10.711 -28.266 1 93.94 188 ALA A O 1
ATOM 1450 N N . LEU A 1 189 ? 7.863 -9.758 -26.328 1 94.06 189 LEU A N 1
ATOM 1451 C CA . LEU A 1 189 ? 8.18 -10.977 -25.578 1 94.06 189 LEU A CA 1
ATOM 1452 C C . LEU A 1 189 ? 7.215 -12.102 -25.953 1 94.06 189 LEU A C 1
ATOM 1454 O O . LEU A 1 189 ? 6.023 -11.859 -26.141 1 94.06 189 LEU A O 1
ATOM 1458 N N . PRO A 1 190 ? 7.727 -13.297 -26.062 1 93.5 190 PRO A N 1
ATOM 1459 C CA . PRO A 1 190 ? 6.879 -14.438 -26.422 1 93.5 190 PRO A CA 1
ATOM 1460 C C . PRO A 1 190 ? 6.121 -15 -25.219 1 93.5 190 PRO A C 1
ATOM 1462 O O . PRO A 1 190 ? 6.461 -16.078 -24.719 1 93.5 190 PRO A O 1
ATOM 1465 N N . ILE A 1 191 ? 5.133 -14.32 -24.766 1 94.31 191 ILE A N 1
ATOM 1466 C CA . ILE A 1 191 ? 4.309 -14.742 -23.641 1 94.31 191 ILE A CA 1
ATOM 1467 C C . ILE A 1 191 ? 2.857 -14.891 -24.094 1 94.31 191 ILE A C 1
ATOM 1469 O O . ILE A 1 191 ? 2.5 -14.477 -25.203 1 94.31 191 ILE A O 1
ATOM 1473 N N . ASP A 1 192 ? 2.117 -15.523 -23.266 1 95.38 192 ASP A N 1
ATOM 1474 C CA . ASP A 1 192 ? 0.702 -15.742 -23.547 1 95.38 192 ASP A CA 1
ATOM 1475 C C . ASP A 1 192 ? -0.033 -14.422 -23.75 1 95.38 192 ASP A C 1
ATOM 1477 O O . ASP A 1 192 ? 0.327 -13.406 -23.156 1 95.38 192 ASP A O 1
ATOM 1481 N N . SER A 1 193 ? -1.059 -14.445 -24.562 1 95.44 193 SER A N 1
ATOM 1482 C CA . SER A 1 193 ? -1.8 -13.242 -24.938 1 95.44 193 SER A CA 1
ATOM 1483 C C . SER A 1 193 ? -2.377 -12.539 -23.719 1 95.44 193 SER A C 1
ATOM 1485 O O . SER A 1 193 ? -2.338 -11.312 -23.625 1 95.44 193 SER A O 1
ATOM 1487 N N . ALA A 1 194 ? -2.904 -13.289 -22.75 1 96.56 194 ALA A N 1
ATOM 1488 C CA . ALA A 1 194 ? -3.48 -12.688 -21.547 1 96.56 194 ALA A CA 1
ATOM 1489 C C . ALA A 1 194 ? -2.406 -12 -20.703 1 96.56 194 ALA A C 1
ATOM 1491 O O . ALA A 1 194 ? -2.639 -10.93 -20.141 1 96.56 194 ALA A O 1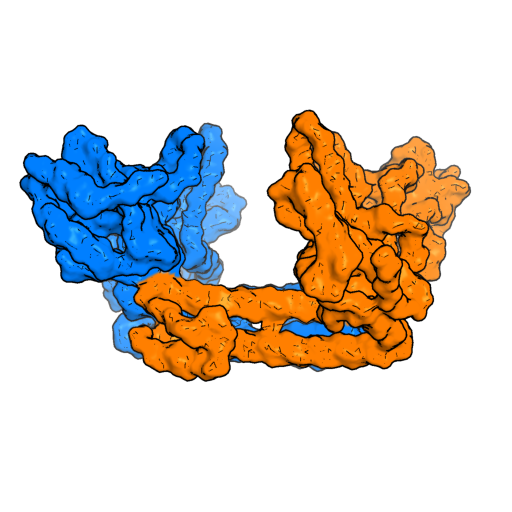
ATOM 1492 N N . ALA A 1 195 ? -1.262 -12.633 -20.609 1 97.62 195 ALA A N 1
ATOM 1493 C CA . ALA A 1 195 ? -0.134 -12.023 -19.922 1 97.62 195 ALA A CA 1
ATOM 1494 C C . ALA A 1 195 ? 0.319 -10.75 -20.625 1 97.62 195 ALA A C 1
ATOM 1496 O O . ALA A 1 195 ? 0.708 -9.773 -19.969 1 97.62 195 ALA A O 1
ATOM 1497 N N . HIS A 1 196 ? 0.237 -10.797 -21.969 1 97.56 196 HIS A N 1
ATOM 1498 C CA . HIS A 1 196 ? 0.559 -9.609 -22.75 1 97.56 196 HIS A CA 1
ATOM 1499 C C . HIS A 1 196 ? -0.4 -8.461 -22.438 1 97.56 196 HIS A C 1
ATOM 1501 O O . HIS A 1 196 ? 0.018 -7.309 -22.312 1 97.56 196 HIS A O 1
ATOM 1507 N N . MET A 1 197 ? -1.644 -8.773 -22.297 1 98.06 197 MET A N 1
ATOM 1508 C CA . 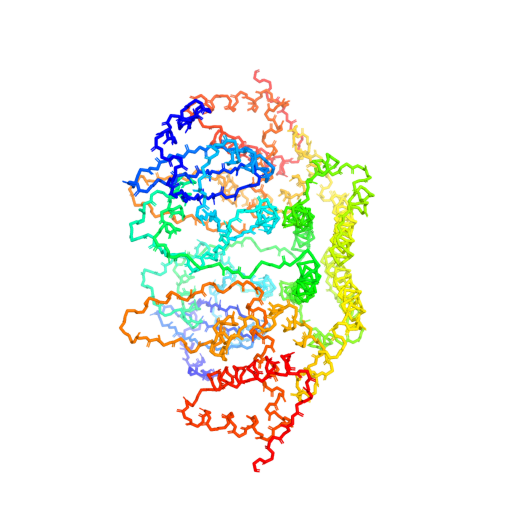MET A 1 197 ? -2.645 -7.773 -21.953 1 98.06 197 MET A CA 1
ATOM 1509 C C . MET A 1 197 ? -2.344 -7.152 -20.594 1 98.06 197 MET A C 1
ATOM 1511 O O . MET A 1 197 ? -2.445 -5.934 -20.422 1 98.06 197 MET A O 1
ATOM 1515 N N . THR A 1 198 ? -1.918 -7.98 -19.641 1 98.38 198 THR A N 1
ATOM 1516 C CA . THR A 1 198 ? -1.546 -7.5 -18.328 1 98.38 198 THR A CA 1
ATOM 1517 C C . THR A 1 198 ? -0.332 -6.578 -18.406 1 98.38 198 THR A C 1
ATOM 1519 O O . THR A 1 198 ? -0.33 -5.492 -17.828 1 98.38 198 THR A O 1
ATOM 1522 N N . LEU A 1 199 ? 0.656 -7.039 -19.156 1 98.19 199 LEU A N 1
ATOM 1523 C CA . LEU A 1 199 ? 1.877 -6.258 -19.328 1 98.19 199 LEU A CA 1
ATOM 1524 C C . LEU A 1 199 ? 1.574 -4.91 -19.984 1 98.19 199 LEU A C 1
ATOM 1526 O O . LEU A 1 199 ? 2.076 -3.877 -19.531 1 98.19 199 LEU A O 1
ATOM 1530 N N . GLN A 1 200 ? 0.729 -4.914 -20.969 1 98.19 200 GLN A N 1
ATOM 1531 C CA . GLN A 1 200 ? 0.332 -3.68 -21.641 1 98.19 200 GLN A CA 1
ATOM 1532 C C . GLN A 1 200 ? -0.363 -2.727 -20.688 1 98.19 200 GLN A C 1
ATOM 1534 O O . GLN A 1 200 ? -0.139 -1.515 -20.734 1 98.19 200 GLN A O 1
ATOM 1539 N N . SER A 1 201 ? -1.172 -3.262 -19.828 1 98.69 201 SER A N 1
ATOM 1540 C CA . SER A 1 201 ? -1.853 -2.451 -18.828 1 98.69 201 SER A CA 1
ATOM 1541 C C . SER A 1 201 ? -0.855 -1.784 -17.891 1 98.69 201 SER A C 1
ATOM 1543 O O . SER A 1 201 ? -0.977 -0.594 -17.594 1 98.69 201 SER A O 1
ATOM 1545 N N . TYR A 1 202 ? 0.161 -2.547 -17.422 1 98.44 202 TYR A N 1
ATOM 1546 C CA . TYR A 1 202 ? 1.196 -1.989 -16.562 1 98.44 202 TYR A CA 1
ATOM 1547 C C . TYR A 1 202 ? 1.967 -0.887 -17.281 1 98.44 202 TYR A C 1
ATOM 1549 O O . TYR A 1 202 ? 2.305 0.135 -16.672 1 98.44 202 TYR A O 1
ATOM 1557 N N . LEU A 1 203 ? 2.232 -1.123 -18.547 1 97.94 203 LEU A N 1
ATOM 1558 C CA . LEU A 1 203 ? 2.996 -0.145 -19.312 1 97.94 203 LEU A CA 1
ATOM 1559 C C . LEU A 1 203 ? 2.201 1.142 -19.5 1 97.94 203 LEU A C 1
ATOM 1561 O O . LEU A 1 203 ? 2.764 2.238 -19.453 1 97.94 203 LEU A O 1
ATOM 1565 N N . ARG A 1 204 ? 0.846 1.036 -19.734 1 98.31 204 ARG A N 1
ATOM 1566 C CA . ARG A 1 204 ? 0.003 2.227 -19.812 1 98.31 204 ARG A CA 1
ATOM 1567 C C . ARG A 1 204 ? -0.01 2.977 -18.484 1 98.31 204 ARG A C 1
ATOM 1569 O O . ARG A 1 204 ? 0.042 4.207 -18.453 1 98.31 204 ARG A O 1
ATOM 1576 N N . GLU A 1 205 ? -0.036 2.264 -17.375 1 98.62 205 GLU A N 1
ATOM 1577 C CA . GLU A 1 205 ? 0.01 2.881 -16.047 1 98.62 205 GLU A CA 1
ATOM 1578 C C . GLU A 1 205 ? 1.34 3.594 -15.82 1 98.62 205 GLU A C 1
ATOM 1580 O O . GLU A 1 205 ? 1.37 4.707 -15.289 1 98.62 205 GLU A O 1
ATOM 1585 N N . LEU A 1 206 ? 2.414 2.912 -16.203 1 97.94 206 LEU A N 1
ATOM 1586 C CA . LEU A 1 206 ? 3.734 3.518 -16.078 1 97.94 206 LEU A CA 1
ATOM 1587 C C . LEU A 1 206 ? 3.807 4.832 -16.844 1 97.94 206 LEU A C 1
ATOM 1589 O O . LEU A 1 206 ? 4.277 5.84 -16.312 1 97.94 206 LEU A O 1
ATOM 1593 N N . THR A 1 207 ? 3.316 4.809 -18.094 1 97.88 207 THR A N 1
ATOM 1594 C CA . THR A 1 207 ? 3.307 6.004 -18.922 1 97.88 207 THR A CA 1
ATOM 1595 C C . THR A 1 207 ? 2.477 7.109 -18.281 1 97.88 207 THR A C 1
ATOM 1597 O O . THR A 1 207 ? 2.91 8.266 -18.219 1 97.88 207 THR A O 1
ATOM 1600 N N . PHE A 1 208 ? 1.35 6.793 -17.797 1 98.69 208 PHE A N 1
ATOM 1601 C CA . PHE A 1 208 ? 0.492 7.762 -17.125 1 98.69 208 PHE A CA 1
ATOM 1602 C C . PHE A 1 208 ? 1.213 8.391 -15.938 1 98.69 208 PHE A C 1
ATOM 1604 O O . PHE A 1 208 ? 1.232 9.617 -15.797 1 98.69 208 PHE A O 1
ATOM 1611 N N . ASN A 1 209 ? 1.747 7.492 -15.039 1 98.62 209 ASN A N 1
ATOM 1612 C CA . ASN A 1 209 ? 2.416 7.988 -13.844 1 98.62 209 ASN A CA 1
ATOM 1613 C C . ASN A 1 209 ? 3.588 8.898 -14.188 1 98.62 209 ASN A C 1
ATOM 1615 O O . ASN A 1 209 ? 3.807 9.914 -13.523 1 98.62 209 ASN A O 1
ATOM 1619 N N . GLN A 1 210 ? 4.332 8.516 -15.203 1 98 210 GLN A N 1
ATOM 1620 C CA . GLN A 1 210 ? 5.473 9.328 -15.625 1 98 210 GLN A CA 1
ATOM 1621 C C . GLN A 1 210 ? 5.016 10.688 -16.156 1 98 210 GLN A C 1
ATOM 1623 O O . GLN A 1 210 ? 5.617 11.711 -15.844 1 98 210 GLN A O 1
ATOM 1628 N N . GLU A 1 211 ? 3.986 10.719 -16.969 1 98.56 211 GLU A N 1
ATOM 1629 C CA . GLU A 1 211 ? 3.447 11.961 -17.516 1 98.56 211 GLU A CA 1
ATOM 1630 C C . GLU A 1 211 ? 2.875 12.844 -16.406 1 98.56 211 GLU A C 1
ATOM 1632 O O . GLU A 1 211 ? 3.08 14.055 -16.406 1 98.56 211 GLU A O 1
ATOM 1637 N N . GLU A 1 212 ? 2.16 12.188 -15.469 1 98.69 212 GLU A N 1
ATOM 1638 C CA . GLU A 1 212 ? 1.587 12.938 -14.352 1 98.69 212 GLU A CA 1
ATOM 1639 C C . GLU A 1 212 ? 2.678 13.516 -13.461 1 98.69 212 GLU A C 1
ATOM 1641 O O . GLU A 1 212 ? 2.555 14.648 -12.977 1 98.69 212 GLU A O 1
ATOM 1646 N N . LEU A 1 213 ? 3.721 12.742 -13.234 1 98.5 213 LEU A N 1
ATOM 1647 C CA . LEU A 1 213 ? 4.859 13.219 -12.461 1 98.5 213 LEU A CA 1
ATOM 1648 C C . LEU A 1 213 ? 5.473 14.453 -13.102 1 98.5 213 LEU A C 1
ATOM 1650 O O . LEU A 1 213 ? 5.734 15.453 -12.414 1 98.5 213 LEU A O 1
ATOM 1654 N N . ARG A 1 214 ? 5.648 14.445 -14.43 1 98.31 214 ARG A N 1
ATOM 1655 C CA . ARG A 1 214 ? 6.195 15.594 -15.148 1 98.31 214 ARG A CA 1
ATOM 1656 C C . ARG A 1 214 ? 5.289 16.812 -15 1 98.31 214 ARG A C 1
ATOM 1658 O O . ARG A 1 214 ? 5.77 17.938 -14.797 1 98.31 214 ARG A O 1
ATOM 1665 N N . ARG A 1 215 ? 4.039 16.594 -15.086 1 98.56 215 ARG A N 1
ATOM 1666 C CA . ARG A 1 215 ? 3.068 17.688 -14.945 1 98.56 215 ARG A CA 1
ATOM 1667 C C . ARG A 1 215 ? 3.176 18.328 -13.57 1 98.56 215 ARG A C 1
ATOM 1669 O O . ARG A 1 215 ? 3.234 19.562 -13.461 1 98.56 215 ARG A O 1
ATOM 1676 N N . ILE A 1 216 ? 3.223 17.516 -12.5 1 98.5 216 ILE A N 1
ATOM 1677 C CA . ILE A 1 216 ? 3.287 18 -11.133 1 98.5 216 ILE A CA 1
ATOM 1678 C C . ILE A 1 216 ? 4.617 18.719 -10.898 1 98.5 216 ILE A C 1
ATOM 1680 O O . ILE A 1 216 ? 4.664 19.766 -10.25 1 98.5 216 ILE A O 1
ATOM 1684 N N . GLU A 1 217 ? 5.68 18.172 -11.469 1 97.62 217 GLU A N 1
ATOM 1685 C CA . GLU A 1 217 ? 6.988 18.812 -11.344 1 97.62 217 GLU A CA 1
ATOM 1686 C C . GLU A 1 217 ? 7.012 20.172 -12.016 1 97.62 217 GLU A C 1
ATOM 1688 O O . GLU A 1 217 ? 7.613 21.125 -11.492 1 97.62 217 GLU A O 1
ATOM 1693 N N . HIS A 1 218 ? 6.363 20.281 -13.133 1 97.75 218 HIS A N 1
ATOM 1694 C CA . HIS A 1 218 ? 6.25 21.578 -13.812 1 97.75 218 HIS A CA 1
ATOM 1695 C C . HIS A 1 218 ? 5.461 22.578 -12.977 1 97.75 218 HIS A C 1
ATOM 1697 O O . HIS A 1 218 ? 5.852 23.734 -12.859 1 97.75 218 HIS A O 1
ATOM 1703 N N . GLN A 1 219 ? 4.422 22.156 -12.375 1 97.69 219 GLN A N 1
ATOM 1704 C CA . GLN A 1 219 ? 3.6 23 -11.523 1 97.69 219 GLN A CA 1
ATOM 1705 C C . GLN A 1 219 ? 4.371 23.453 -10.289 1 97.69 219 GLN A C 1
ATOM 1707 O O . GLN A 1 219 ? 4.301 24.625 -9.898 1 97.69 219 GLN A O 1
ATOM 1712 N N . LEU A 1 220 ? 5.125 22.531 -9.68 1 96.75 220 LEU A N 1
ATOM 1713 C CA . LEU A 1 220 ? 5.945 22.875 -8.523 1 96.75 220 LEU A CA 1
ATOM 1714 C C . LEU A 1 220 ? 7.02 23.891 -8.906 1 96.75 220 LEU A C 1
ATOM 1716 O O . LEU A 1 220 ? 7.289 24.828 -8.148 1 96.75 220 LEU A O 1
ATOM 1720 N N . LYS A 1 221 ? 7.602 23.703 -10.078 1 95.44 221 LYS A N 1
ATOM 1721 C CA . LYS A 1 221 ? 8.602 24.641 -10.57 1 95.44 221 LYS A CA 1
ATOM 1722 C C . LYS A 1 221 ? 8.008 26.047 -10.727 1 95.44 221 LYS A C 1
ATOM 1724 O O . LYS A 1 221 ? 8.641 27.031 -10.359 1 95.44 221 LYS A O 1
ATOM 1729 N N . SER A 1 222 ? 6.828 26.078 -11.25 1 94.81 222 SER A N 1
ATOM 1730 C CA . SER A 1 222 ? 6.148 27.359 -11.414 1 94.81 222 SER A CA 1
ATOM 1731 C C . SER A 1 222 ? 5.879 28.016 -10.062 1 94.81 222 SER A C 1
ATOM 1733 O O . SER A 1 222 ? 6.027 29.234 -9.914 1 94.81 222 SER A O 1
ATOM 1735 N N . LEU A 1 223 ? 5.543 27.25 -9.062 1 93 223 LEU A N 1
ATOM 1736 C CA . LEU A 1 223 ? 5.27 27.766 -7.723 1 93 223 LEU A CA 1
ATOM 1737 C C . LEU A 1 223 ? 6.535 28.328 -7.086 1 93 223 LEU A C 1
ATOM 1739 O O . LEU A 1 223 ? 6.48 29.312 -6.352 1 93 223 LEU A O 1
ATOM 1743 N N . THR A 1 224 ? 7.66 27.719 -7.371 1 93.38 224 THR A N 1
ATOM 1744 C CA . THR A 1 224 ? 8.914 28.094 -6.727 1 93.38 224 THR A CA 1
ATOM 1745 C C . THR A 1 224 ? 9.523 29.312 -7.422 1 93.38 224 THR A C 1
ATOM 1747 O O . THR A 1 224 ? 10.516 29.875 -6.949 1 93.38 224 THR A O 1
ATOM 1750 N N . LYS A 1 225 ? 8.898 29.75 -8.484 1 91.5 225 LYS A N 1
ATOM 1751 C CA . LYS A 1 225 ? 9.383 30.922 -9.211 1 91.5 225 LYS A CA 1
ATOM 1752 C C . LYS A 1 225 ? 8.727 32.188 -8.703 1 91.5 225 LYS A C 1
ATOM 1754 O O . LYS A 1 225 ? 9.094 33.312 -9.109 1 91.5 225 LYS A O 1
ATOM 1759 N N . THR A 1 226 ? 7.801 31.969 -7.828 1 86.62 226 THR A N 1
ATOM 1760 C CA . THR A 1 226 ? 7.215 33.156 -7.215 1 86.62 226 THR A CA 1
ATOM 1761 C C . THR A 1 226 ? 8.273 33.938 -6.449 1 86.62 226 THR A C 1
ATOM 1763 O O . THR A 1 226 ? 9.258 33.375 -5.977 1 86.62 226 THR A O 1
ATOM 1766 N N . GLU A 1 227 ? 8.055 35.188 -6.277 1 76.06 227 GLU A N 1
ATOM 1767 C CA . GLU A 1 227 ? 9.047 36.062 -5.656 1 76.06 227 GLU A CA 1
ATOM 1768 C C . GLU A 1 227 ? 9.406 35.594 -4.254 1 76.06 227 GLU A C 1
ATOM 1770 O O . GLU A 1 227 ? 10.578 35.594 -3.873 1 76.06 227 GLU A O 1
ATOM 1775 N N . GLU A 1 228 ? 8.477 35.094 -3.584 1 79.56 228 GLU A N 1
ATOM 1776 C CA . GLU A 1 228 ? 8.672 34.656 -2.207 1 79.56 228 GLU A CA 1
ATOM 1777 C C . GLU A 1 228 ? 9.633 33.469 -2.141 1 79.56 228 GLU A C 1
ATOM 1779 O O . GLU A 1 228 ? 10.516 33.438 -1.285 1 79.56 228 GLU A O 1
ATOM 1784 N N . LEU A 1 229 ? 9.578 32.656 -3.09 1 90.19 229 LEU A N 1
ATOM 1785 C CA . LEU A 1 229 ? 10.32 31.406 -2.979 1 90.19 229 LEU A CA 1
ATOM 1786 C C . LEU A 1 229 ? 11.523 31.391 -3.916 1 90.19 229 LEU A C 1
ATOM 1788 O O . LEU A 1 229 ? 12.461 30.625 -3.721 1 90.19 229 LEU A O 1
ATOM 1792 N N . ALA A 1 230 ? 11.539 32.25 -4.895 1 93.19 230 ALA A N 1
ATOM 1793 C CA . ALA A 1 230 ? 12.586 32.219 -5.914 1 93.19 230 ALA A CA 1
ATOM 1794 C C . ALA A 1 230 ? 13.961 32.469 -5.289 1 93.19 230 ALA A C 1
ATOM 1796 O O . ALA A 1 230 ? 14.914 31.75 -5.59 1 93.19 230 ALA A O 1
ATOM 1797 N N . ASN A 1 231 ? 14.055 33.469 -4.484 1 94.06 231 ASN A N 1
ATOM 1798 C CA . ASN A 1 231 ? 15.32 33.75 -3.822 1 94.06 231 ASN A CA 1
ATOM 1799 C C . ASN A 1 231 ? 15.766 32.594 -2.93 1 94.06 231 ASN A C 1
ATOM 1801 O O . ASN A 1 231 ? 16.922 32.188 -2.953 1 94.06 231 ASN A O 1
ATOM 1805 N N . THR A 1 232 ? 14.836 32.062 -2.219 1 95.69 232 THR A N 1
ATOM 1806 C CA . THR A 1 232 ? 15.117 30.922 -1.347 1 95.69 232 THR A CA 1
ATOM 1807 C C . THR A 1 232 ? 15.672 29.75 -2.148 1 95.69 232 THR A C 1
ATOM 1809 O O . THR A 1 232 ? 16.672 29.141 -1.754 1 95.69 232 THR A O 1
ATOM 1812 N N . MET A 1 233 ? 15.055 29.5 -3.279 1 96.81 233 MET A N 1
ATOM 1813 C CA . MET A 1 233 ? 15.477 28.375 -4.121 1 96.81 233 MET A CA 1
ATOM 1814 C C . MET A 1 233 ? 16.906 28.578 -4.613 1 96.81 233 MET A C 1
ATOM 1816 O O . MET A 1 233 ? 17.703 27.641 -4.609 1 96.81 233 MET A O 1
ATOM 1820 N N . THR A 1 234 ? 17.203 29.781 -4.957 1 96 234 THR A N 1
ATOM 1821 C CA . THR A 1 234 ? 18.547 30.109 -5.426 1 96 234 THR A CA 1
ATOM 1822 C C . THR A 1 234 ? 19.562 29.906 -4.316 1 96 234 THR A C 1
ATOM 1824 O O . THR A 1 234 ? 20.625 29.312 -4.547 1 96 234 THR A O 1
ATOM 1827 N N . CYS A 1 235 ? 19.219 30.328 -3.172 1 96.44 235 CYS A N 1
ATOM 1828 C CA . CYS A 1 235 ? 20.125 30.203 -2.027 1 96.44 235 CYS A CA 1
ATOM 1829 C C . CYS A 1 235 ? 20.359 28.734 -1.674 1 96.44 235 CYS A C 1
ATOM 1831 O O . CYS A 1 235 ? 21.5 28.312 -1.511 1 96.44 235 CYS A O 1
ATOM 1833 N N . LEU A 1 236 ? 19.312 27.953 -1.626 1 97.69 236 LEU A N 1
ATOM 1834 C CA . LEU A 1 236 ? 19.406 26.547 -1.224 1 97.69 236 LEU A CA 1
ATOM 1835 C C . LEU A 1 236 ? 20.156 25.734 -2.268 1 97.69 236 LEU A C 1
ATOM 1837 O O . LEU A 1 236 ? 20.984 24.875 -1.923 1 97.69 236 LEU A O 1
ATOM 1841 N N . GLN A 1 237 ? 19.906 26.062 -3.529 1 97.25 237 GLN A N 1
ATOM 1842 C CA . GLN A 1 237 ? 20.5 25.281 -4.613 1 97.25 237 GLN A CA 1
ATOM 1843 C C . GLN A 1 237 ? 21.953 25.703 -4.863 1 97.25 237 GLN A C 1
ATOM 1845 O O . GLN A 1 237 ? 22.625 25.125 -5.719 1 97.25 237 GLN A O 1
ATOM 1850 N N . SER A 1 238 ? 22.438 26.672 -4.129 1 96.88 238 SER A N 1
ATOM 1851 C CA . SER A 1 238 ? 23.828 27.078 -4.238 1 96.88 238 SER A CA 1
ATOM 1852 C C . SER A 1 238 ? 24.75 26.031 -3.617 1 96.88 238 SER A C 1
ATOM 1854 O O . SER A 1 238 ? 25.953 26.031 -3.867 1 96.88 238 SER A O 1
ATOM 1856 N N . ILE A 1 239 ? 24.234 25.156 -2.76 1 96.81 239 ILE A N 1
ATOM 1857 C CA . ILE A 1 239 ? 25.016 24.062 -2.199 1 96.81 239 ILE A CA 1
ATOM 1858 C C . ILE A 1 239 ? 25.188 22.969 -3.244 1 96.81 239 ILE A C 1
ATOM 1860 O O . ILE A 1 239 ? 24.203 22.484 -3.807 1 96.81 239 ILE A O 1
ATOM 1864 N N . PRO A 1 240 ? 26.406 22.578 -3.477 1 95.12 240 PRO A N 1
ATOM 1865 C CA . PRO A 1 240 ? 26.578 21.453 -4.395 1 95.12 240 PRO A CA 1
ATOM 1866 C C . PRO A 1 240 ? 25.828 20.203 -3.93 1 95.12 240 PRO A C 1
ATOM 1868 O O . PRO A 1 240 ? 25.906 19.844 -2.752 1 95.12 240 PRO A O 1
ATOM 1871 N N . GLY A 1 241 ? 25.094 19.625 -4.855 1 92.56 241 GLY A N 1
ATOM 1872 C CA . GLY A 1 241 ? 24.391 18.406 -4.5 1 92.56 241 GLY A CA 1
ATOM 1873 C C . GLY A 1 241 ? 22.938 18.641 -4.156 1 92.56 241 GLY A C 1
ATOM 1874 O O . GLY A 1 241 ? 22.156 17.703 -4.055 1 92.56 241 GLY A O 1
ATOM 1875 N N . VAL A 1 242 ? 22.578 19.891 -3.963 1 97.19 242 VAL A N 1
ATOM 1876 C CA . VAL A 1 242 ? 21.188 20.219 -3.67 1 97.19 242 VAL A CA 1
ATOM 1877 C C . VAL A 1 242 ? 20.484 20.703 -4.941 1 97.19 242 VAL A C 1
ATOM 1879 O O . VAL A 1 242 ? 20.703 21.828 -5.391 1 97.19 242 VAL A O 1
ATOM 1882 N N . GLY A 1 243 ? 19.688 19.812 -5.492 1 96.12 243 GLY A N 1
ATOM 1883 C CA . GLY A 1 243 ? 18.922 20.156 -6.676 1 96.12 243 GLY A CA 1
ATOM 1884 C C . GLY A 1 243 ? 17.531 20.703 -6.352 1 96.12 243 GLY A C 1
ATOM 1885 O O . GLY A 1 243 ? 17.203 20.891 -5.184 1 96.12 243 GLY A O 1
ATOM 1886 N N . PRO A 1 244 ? 16.75 20.922 -7.371 1 95.69 244 PRO A N 1
ATOM 1887 C CA . PRO A 1 244 ? 15.422 21.531 -7.188 1 95.69 244 PRO A CA 1
ATOM 1888 C C . PRO A 1 244 ? 14.516 20.719 -6.277 1 95.69 244 PRO A C 1
ATOM 1890 O O . PRO A 1 244 ? 13.75 21.281 -5.492 1 95.69 244 PRO A O 1
ATOM 1893 N N . VAL A 1 245 ? 14.617 19.406 -6.348 1 95.88 245 VAL A N 1
ATOM 1894 C CA . VAL A 1 245 ? 13.734 18.531 -5.578 1 95.88 245 VAL A CA 1
ATOM 1895 C C . VAL A 1 245 ? 14.039 18.672 -4.09 1 95.88 245 VAL A C 1
ATOM 1897 O O . VAL A 1 245 ? 13.133 18.875 -3.279 1 95.88 245 VAL A O 1
ATOM 1900 N N . VAL A 1 246 ? 15.281 18.609 -3.705 1 96.81 246 VAL A N 1
ATOM 1901 C CA . VAL A 1 246 ? 15.68 18.703 -2.307 1 96.81 246 VAL A CA 1
ATOM 1902 C C . VAL A 1 246 ? 15.359 20.109 -1.776 1 96.81 246 VAL A C 1
ATOM 1904 O O . VAL A 1 246 ? 14.781 20.25 -0.696 1 96.81 246 VAL A O 1
ATOM 1907 N N . ALA A 1 247 ? 15.695 21.141 -2.559 1 97.31 247 ALA A N 1
ATOM 1908 C CA . ALA A 1 247 ? 15.469 22.516 -2.15 1 97.31 247 ALA A CA 1
ATOM 1909 C C . ALA A 1 247 ? 13.984 22.797 -1.931 1 97.31 247 ALA A C 1
ATOM 1911 O O . ALA A 1 247 ? 13.602 23.359 -0.902 1 97.31 247 ALA A O 1
ATOM 1912 N N . THR A 1 248 ? 13.18 22.375 -2.924 1 96.5 248 THR A N 1
ATOM 1913 C CA . THR A 1 248 ? 11.742 22.594 -2.84 1 96.5 248 THR A CA 1
ATOM 1914 C C . THR A 1 248 ? 11.148 21.859 -1.64 1 96.5 248 THR A C 1
ATOM 1916 O O . THR A 1 248 ? 10.383 22.438 -0.87 1 96.5 248 THR A O 1
ATOM 1919 N N . THR A 1 249 ? 11.531 20.594 -1.492 1 96.62 249 THR A N 1
ATOM 1920 C CA . THR A 1 249 ? 11.023 19.797 -0.387 1 96.62 249 THR A CA 1
ATOM 1921 C C . THR A 1 249 ? 11.438 20.391 0.954 1 96.62 249 THR A C 1
ATOM 1923 O O . THR A 1 249 ? 10.617 20.5 1.872 1 96.62 249 THR A O 1
ATOM 1926 N N . PHE A 1 250 ? 12.648 20.828 1.08 1 96.38 250 PHE A N 1
ATOM 1927 C CA . PHE A 1 250 ? 13.148 21.422 2.314 1 96.38 250 PHE A CA 1
ATOM 1928 C C . PHE A 1 250 ? 12.383 22.688 2.654 1 96.38 250 PHE A C 1
ATOM 1930 O O . PHE A 1 250 ? 11.891 22.844 3.773 1 96.38 250 PHE A O 1
ATOM 1937 N N . ALA A 1 251 ? 12.266 23.578 1.696 1 95.62 251 ALA A N 1
ATOM 1938 C CA . ALA A 1 251 ? 11.617 24.875 1.91 1 95.62 251 ALA A CA 1
ATOM 1939 C C . ALA A 1 251 ? 10.156 24.703 2.303 1 95.62 251 ALA A C 1
ATOM 1941 O O . ALA A 1 251 ? 9.664 25.359 3.223 1 95.62 251 ALA A O 1
ATOM 1942 N N . MET A 1 252 ? 9.461 23.766 1.658 1 94.31 252 MET A N 1
ATOM 1943 C CA . MET A 1 252 ? 8.016 23.641 1.853 1 94.31 252 MET A CA 1
ATOM 1944 C C . MET A 1 252 ? 7.707 22.828 3.104 1 94.31 252 MET A C 1
ATOM 1946 O O . MET A 1 252 ? 6.719 23.094 3.791 1 94.31 252 MET A O 1
ATOM 1950 N N . GLU A 1 253 ? 8.516 21.812 3.432 1 93.62 253 GLU A N 1
ATOM 1951 C CA . GLU A 1 253 ? 8.258 20.984 4.609 1 93.62 253 GLU A CA 1
ATOM 1952 C C . GLU A 1 253 ? 8.703 21.703 5.887 1 93.62 253 GLU A C 1
ATOM 1954 O O . GLU A 1 253 ? 8.055 21.578 6.926 1 93.62 253 GLU A O 1
ATOM 1959 N N . LEU A 1 254 ? 9.781 22.391 5.805 1 93.31 254 LEU A N 1
ATOM 1960 C CA . LEU A 1 254 ? 10.219 23.156 6.969 1 93.31 254 LEU A CA 1
ATOM 1961 C C . LEU A 1 254 ? 9.352 24.391 7.168 1 93.31 254 LEU A C 1
ATOM 1963 O O . LEU A 1 254 ? 8.938 24.688 8.289 1 93.31 254 LEU A O 1
ATOM 1967 N N . PHE A 1 255 ? 9.055 25.141 6.066 1 90.25 255 PHE A N 1
ATOM 1968 C CA . PHE A 1 255 ? 8.32 26.391 5.988 1 90.25 255 PHE A CA 1
ATOM 1969 C C . PHE A 1 255 ? 8.594 27.266 7.211 1 90.25 255 PHE A C 1
ATOM 1971 O O . PHE A 1 255 ? 8.867 26.75 8.297 1 90.25 255 PHE A O 1
ATOM 1978 N N . ARG A 1 256 ? 8.711 28.5 7.148 1 93.56 256 ARG A N 1
ATOM 1979 C CA . ARG A 1 256 ? 8.961 29.484 8.195 1 93.56 256 ARG A CA 1
ATOM 1980 C C . ARG A 1 256 ? 10.172 29.094 9.031 1 93.56 256 ARG A C 1
ATOM 1982 O O . ARG A 1 256 ? 10.055 28.844 10.234 1 93.56 256 ARG A O 1
ATOM 1989 N N . PRO A 1 257 ? 11.289 29.141 8.375 1 95.25 257 PRO A N 1
ATOM 1990 C CA . PRO A 1 257 ? 12.508 28.672 9.039 1 95.25 257 PRO A CA 1
ATOM 1991 C C . PRO A 1 257 ? 12.828 29.469 10.305 1 95.25 257 PRO A C 1
ATOM 1993 O O . PRO A 1 257 ? 13.523 28.969 11.195 1 95.25 257 PRO A O 1
ATOM 1996 N N . GLU A 1 258 ? 12.281 30.625 10.438 1 95.56 258 GLU A N 1
ATOM 1997 C CA . GLU A 1 258 ? 12.578 31.516 11.555 1 95.56 258 GLU A CA 1
ATOM 1998 C C . GLU A 1 258 ? 11.977 31 12.852 1 95.56 258 GLU A C 1
ATOM 2000 O O . GLU A 1 258 ? 12.312 31.469 13.938 1 95.56 258 GLU A O 1
ATOM 2005 N N . ARG A 1 259 ? 11.086 30.016 12.719 1 94.19 259 ARG A N 1
ATOM 2006 C CA . ARG A 1 259 ? 10.438 29.5 13.922 1 94.19 259 ARG A CA 1
ATOM 2007 C C . ARG A 1 259 ? 11.406 28.656 14.742 1 94.19 259 ARG A C 1
ATOM 2009 O O . ARG A 1 259 ? 11.148 28.359 15.906 1 94.19 259 ARG A O 1
ATOM 2016 N N . PHE A 1 260 ? 12.5 28.297 14.086 1 95.62 260 PHE A N 1
ATOM 2017 C CA . PHE A 1 260 ? 13.547 27.562 14.789 1 95.62 260 PHE A CA 1
ATOM 2018 C C . PHE A 1 260 ? 14.594 28.516 15.344 1 95.62 260 PHE A C 1
ATOM 2020 O O . PHE A 1 260 ? 15.086 29.406 14.641 1 95.62 260 PHE A O 1
ATOM 2027 N N . LYS A 1 261 ? 14.953 28.312 16.578 1 94.31 261 LYS A N 1
ATOM 2028 C CA . LYS A 1 261 ? 15.875 29.219 17.234 1 94.31 261 LYS A CA 1
ATOM 2029 C C . LYS A 1 261 ? 17.281 28.641 17.281 1 94.31 261 LYS A C 1
ATOM 2031 O O . LYS A 1 261 ? 18.266 29.391 17.344 1 94.31 261 LYS A O 1
ATOM 2036 N N . ARG A 1 262 ? 17.375 27.281 17.25 1 95.56 262 ARG A N 1
ATOM 2037 C CA . ARG A 1 262 ? 18.656 26.594 17.344 1 95.56 262 ARG A CA 1
ATOM 2038 C C . ARG A 1 262 ? 18.766 25.469 16.312 1 95.56 262 ARG A C 1
ATOM 2040 O O . ARG A 1 262 ? 17.75 24.875 15.93 1 95.56 262 ARG A O 1
ATOM 2047 N N . PRO A 1 263 ? 19.984 25.203 15.914 1 93.81 263 PRO A N 1
ATOM 2048 C CA . PRO A 1 263 ? 20.188 24.141 14.922 1 93.81 263 PRO A CA 1
ATOM 2049 C C . PRO A 1 263 ? 19.672 22.781 15.398 1 93.81 263 PRO A C 1
ATOM 2051 O O . PRO A 1 263 ? 19.172 22 14.594 1 93.81 263 PRO A O 1
ATOM 2054 N N . GLU A 1 264 ? 19.734 22.578 16.625 1 91.19 264 GLU A N 1
ATOM 2055 C CA . GLU A 1 264 ? 19.312 21.297 17.172 1 91.19 264 GLU A CA 1
ATOM 2056 C C . GLU A 1 264 ? 17.812 21.078 16.984 1 91.19 264 GLU A C 1
ATOM 2058 O O . GLU A 1 264 ? 17.359 19.938 16.844 1 91.19 264 GLU A O 1
ATOM 2063 N N . GLU A 1 265 ? 17.094 22.125 16.969 1 92.31 265 GLU A N 1
ATOM 2064 C CA . GLU A 1 265 ? 15.648 22.031 16.766 1 92.31 265 GLU A CA 1
ATOM 2065 C C . GLU A 1 265 ? 15.328 21.594 15.328 1 92.31 265 GLU A C 1
ATOM 2067 O O . GLU A 1 265 ? 14.383 20.828 15.102 1 92.31 265 GLU A O 1
ATOM 2072 N N . VAL A 1 266 ? 16.125 22.094 14.438 1 92.69 266 VAL A N 1
ATOM 2073 C CA . VAL A 1 266 ? 15.953 21.734 13.031 1 92.69 266 VAL A CA 1
ATOM 2074 C C . VAL A 1 266 ? 16.25 20.25 12.836 1 92.69 266 VAL A C 1
ATOM 2076 O O . VAL A 1 266 ? 15.469 19.531 12.211 1 92.69 266 VAL A O 1
ATOM 2079 N N . ALA A 1 267 ? 17.344 19.844 13.398 1 89.94 267 ALA A N 1
ATOM 2080 C CA . ALA A 1 267 ? 17.75 18.438 13.289 1 89.94 267 ALA A CA 1
ATOM 2081 C C . ALA A 1 267 ? 16.688 17.516 13.883 1 89.94 267 ALA A C 1
ATOM 2083 O O . ALA A 1 267 ? 16.359 16.469 13.305 1 89.94 267 ALA A O 1
ATOM 2084 N N . SER A 1 268 ? 16.172 17.875 14.992 1 86.12 268 SER A N 1
ATOM 2085 C CA . SER A 1 268 ? 15.141 17.094 15.656 1 86.12 268 SER A CA 1
ATOM 2086 C C . SER A 1 268 ? 13.867 17.031 14.828 1 86.12 268 SER A C 1
ATOM 2088 O O . SER A 1 268 ? 13.258 15.969 14.688 1 86.12 268 SER A O 1
ATOM 2090 N N . TYR A 1 269 ? 13.484 18.188 14.312 1 88.25 269 TYR A N 1
ATOM 2091 C CA . TYR A 1 269 ? 12.297 18.266 13.477 1 88.25 269 TYR A CA 1
ATOM 2092 C C . TYR A 1 269 ? 12.406 17.328 12.273 1 88.25 269 TYR A C 1
ATOM 2094 O O . TYR A 1 269 ? 11.422 16.703 11.883 1 88.25 269 TYR A O 1
ATOM 2102 N N . LEU A 1 270 ? 13.57 17.188 11.766 1 88.94 270 LEU A N 1
ATOM 2103 C CA . LEU A 1 270 ? 13.789 16.422 10.539 1 88.94 270 LEU A CA 1
ATOM 2104 C C . LEU A 1 270 ? 14.141 14.969 10.859 1 88.94 270 LEU A C 1
ATOM 2106 O O . LEU A 1 270 ? 14.391 14.172 9.953 1 88.94 270 LEU A O 1
ATOM 2110 N N . GLY A 1 271 ? 14.195 14.602 12.141 1 83.75 271 GLY A N 1
ATOM 2111 C CA . GLY A 1 271 ? 14.531 13.25 12.547 1 83.75 271 GLY A CA 1
ATOM 2112 C C . GLY A 1 271 ? 15.992 12.906 12.312 1 83.75 271 GLY A C 1
ATOM 2113 O O . GLY A 1 271 ? 16.328 11.758 12.008 1 83.75 271 GLY A O 1
ATOM 2114 N N . LEU A 1 272 ? 16.859 13.805 12.312 1 84.88 272 LEU A N 1
ATOM 2115 C CA . LEU A 1 272 ? 18.281 13.594 12.062 1 84.88 272 LEU A CA 1
ATOM 2116 C C . LEU A 1 272 ? 19.078 13.773 13.352 1 84.88 272 LEU A C 1
ATOM 2118 O O . LEU A 1 272 ? 20.312 13.727 13.32 1 84.88 272 LEU A O 1
ATOM 2122 N N . ALA A 1 273 ? 18.344 13.938 14.406 1 78.94 273 ALA A N 1
ATOM 2123 C CA . ALA A 1 273 ? 19.016 14.094 15.688 1 78.94 273 ALA A CA 1
ATOM 2124 C C . ALA A 1 273 ? 19.609 12.758 16.156 1 78.94 273 ALA A C 1
ATOM 2126 O O . ALA A 1 273 ? 19.062 11.695 15.859 1 78.94 273 ALA A O 1
ATOM 2127 N N . PRO A 1 274 ? 20.797 12.805 16.703 1 68.69 274 PRO A N 1
ATOM 2128 C CA . PRO A 1 274 ? 21.391 11.562 17.203 1 68.69 274 PRO A CA 1
ATOM 2129 C C . PRO A 1 274 ? 20.5 10.82 18.188 1 68.69 274 PRO A C 1
ATOM 2131 O O . PRO A 1 274 ? 19.766 11.453 18.953 1 68.69 274 PRO A O 1
ATOM 2134 N N . VAL A 1 275 ? 20.094 9.57 17.812 1 56.59 275 VAL A N 1
ATOM 2135 C CA . VAL A 1 275 ? 19.328 8.789 18.781 1 56.59 275 VAL A CA 1
ATOM 2136 C C . VAL A 1 275 ? 20.25 8.312 19.891 1 56.59 275 VAL A C 1
ATOM 2138 O O . VAL A 1 275 ? 21.297 7.699 19.641 1 56.59 275 VAL A O 1
ATOM 2141 N N . VAL A 1 276 ? 20.375 9.055 20.953 1 50.06 276 VAL A N 1
ATOM 2142 C CA . VAL A 1 276 ? 21.172 8.578 22.078 1 50.06 276 VAL A CA 1
ATOM 2143 C C . VAL A 1 276 ? 20.641 7.23 22.562 1 50.06 276 VAL A C 1
ATOM 2145 O O . VAL A 1 276 ? 19.5 7.129 23 1 50.06 276 VAL A O 1
ATOM 2148 N N . ARG A 1 277 ? 20.969 6.23 21.844 1 47.47 277 ARG A N 1
ATOM 2149 C CA . ARG A 1 277 ? 20.609 4.941 22.422 1 47.47 277 ARG A CA 1
ATOM 2150 C C . ARG A 1 277 ? 21.156 4.793 23.828 1 47.47 277 ARG A C 1
ATOM 2152 O O . ARG A 1 277 ? 22.359 4.914 24.047 1 47.47 277 ARG A O 1
ATOM 2159 N N . GLN A 1 278 ? 20.531 5.207 24.844 1 40.81 278 GLN A N 1
ATOM 2160 C CA . GLN A 1 278 ? 20.984 4.668 26.125 1 40.81 278 GLN A CA 1
ATOM 2161 C C . GLN A 1 278 ? 20.953 3.143 26.125 1 40.81 278 GLN A C 1
ATOM 2163 O O . GLN A 1 278 ? 20.047 2.531 25.547 1 40.81 278 GLN A O 1
ATOM 2168 N N . SER A 1 279 ? 22.109 2.473 26.25 1 39.88 279 SER A N 1
ATOM 2169 C CA . SER A 1 279 ? 22.359 1.037 26.281 1 39.88 279 SER A CA 1
ATOM 2170 C C . SER A 1 279 ? 21.188 0.275 26.875 1 39.88 279 SER A C 1
ATOM 2172 O O . SER A 1 279 ? 21.016 -0.917 26.609 1 39.88 279 SER A O 1
ATOM 2174 N N . GLY A 1 280 ? 20.734 0.706 28.109 1 39.66 280 GLY A N 1
ATOM 2175 C CA . GLY A 1 280 ? 19.938 -0.276 28.828 1 39.66 280 GLY A CA 1
ATOM 2176 C C . GLY A 1 280 ? 18.703 -0.727 28.078 1 39.66 280 GLY A C 1
ATOM 2177 O O . GLY A 1 280 ? 18.484 -1.927 27.906 1 39.66 280 GLY A O 1
ATOM 2178 N N . ASN A 1 281 ? 17.5 -0.131 28.391 1 38.41 281 ASN A N 1
ATOM 2179 C CA . ASN A 1 281 ? 16.219 -0.692 27.953 1 38.41 281 ASN A CA 1
ATOM 2180 C C . ASN A 1 281 ? 15.969 -0.424 26.469 1 38.41 281 ASN A C 1
ATOM 2182 O O . ASN A 1 281 ? 16.016 0.724 26.016 1 38.41 281 ASN A O 1
ATOM 2186 N N . LYS A 1 282 ? 16.391 -1.396 25.578 1 40.06 282 LYS A N 1
ATOM 2187 C CA . LYS A 1 282 ? 16.078 -1.563 24.172 1 40.06 282 LYS A CA 1
ATOM 2188 C C . LYS A 1 282 ? 14.719 -0.959 23.844 1 40.06 282 LYS A C 1
ATOM 2190 O O . LYS A 1 282 ? 13.758 -1.686 23.578 1 40.06 282 LYS A O 1
ATOM 2195 N N . SER A 1 283 ? 14.141 -0.087 24.625 1 37.25 283 SER A N 1
ATOM 2196 C CA . SER A 1 283 ? 12.852 0.339 24.109 1 37.25 283 SER A CA 1
ATOM 2197 C C . SER A 1 283 ? 13.008 1.062 22.766 1 37.25 283 SER A C 1
ATOM 2199 O O . SER A 1 283 ? 13.664 2.104 22.688 1 37.25 283 SER A O 1
ATOM 2201 N N . SER A 1 284 ? 13.312 0.383 21.766 1 38.09 284 SER A N 1
ATOM 2202 C CA . SER A 1 284 ? 13.18 0.799 20.375 1 38.09 284 SER A CA 1
ATOM 2203 C C . SER A 1 284 ? 11.984 1.733 20.188 1 38.09 284 SER A C 1
ATOM 2205 O O . SER A 1 284 ? 10.914 1.307 19.75 1 38.09 284 SER A O 1
ATOM 2207 N N . SER A 1 285 ? 11.672 2.49 21.094 1 39.97 285 SER A N 1
ATOM 2208 C CA . SER A 1 285 ? 10.602 3.412 20.719 1 39.97 285 SER A CA 1
ATOM 2209 C C . SER A 1 285 ? 10.977 4.246 19.5 1 39.97 285 SER A C 1
ATOM 2211 O O . SER A 1 285 ? 11.609 5.293 19.641 1 39.97 285 SER A O 1
ATOM 2213 N N . GLY A 1 286 ? 11.492 3.648 18.516 1 40.69 286 GLY A N 1
ATOM 2214 C CA . GLY A 1 286 ? 11.656 4.445 17.297 1 40.69 286 GLY A CA 1
ATOM 2215 C C . GLY A 1 286 ? 10.508 5.414 17.062 1 40.69 286 GLY A C 1
ATOM 2216 O O . GLY A 1 286 ? 9.344 5.023 17.094 1 40.69 286 GLY A O 1
ATOM 2217 N N . ARG A 1 287 ? 10.703 6.582 17.375 1 45.22 287 ARG A N 1
ATOM 2218 C CA . ARG A 1 287 ? 9.727 7.645 17.156 1 45.22 287 ARG A CA 1
ATOM 2219 C C . ARG A 1 287 ? 9.188 7.602 15.734 1 45.22 287 ARG A C 1
ATOM 2221 O O . ARG A 1 287 ? 9.953 7.621 14.773 1 45.22 287 ARG A O 1
ATOM 2228 N N . LEU A 1 288 ? 7.977 7.301 15.578 1 49.72 288 LEU A N 1
ATOM 2229 C CA . LEU A 1 288 ? 7.27 7.395 14.305 1 49.72 288 LEU A CA 1
ATOM 2230 C C . LEU A 1 288 ? 7.324 8.82 13.758 1 49.72 288 LEU A C 1
ATOM 2232 O O . LEU A 1 288 ? 6.852 9.758 14.406 1 49.72 288 LEU A O 1
ATOM 2236 N N . VAL A 1 289 ? 8.328 9.203 12.938 1 53.81 289 VAL A N 1
ATOM 2237 C CA . VAL A 1 289 ? 8.438 10.492 12.266 1 53.81 289 VAL A CA 1
ATOM 2238 C C . VAL A 1 289 ? 7.367 10.602 11.18 1 53.81 289 VAL A C 1
ATOM 2240 O O . VAL A 1 289 ? 7.133 9.648 10.43 1 53.81 289 VAL A O 1
ATOM 2243 N N . PRO A 1 290 ? 6.664 11.672 11.242 1 58.91 290 PRO A N 1
ATOM 2244 C CA . PRO A 1 290 ? 5.656 11.867 10.195 1 58.91 290 PRO A CA 1
ATOM 2245 C C . PRO A 1 290 ? 6.211 11.641 8.789 1 58.91 290 PRO A C 1
ATOM 2247 O O . PRO A 1 290 ? 7.406 11.852 8.555 1 58.91 290 PRO A O 1
ATOM 2250 N N . ALA A 1 291 ? 5.402 11.234 7.93 1 55.59 291 ALA A N 1
ATOM 2251 C CA . ALA A 1 291 ? 5.758 10.812 6.578 1 55.59 291 ALA A CA 1
ATOM 2252 C C . ALA A 1 291 ? 6.543 11.898 5.852 1 55.59 291 ALA A C 1
ATOM 2254 O O . ALA A 1 291 ? 7.523 11.609 5.16 1 55.59 291 ALA A O 1
ATOM 2255 N N . GLY A 1 292 ? 6.141 13.141 5.98 1 66.44 292 GLY A N 1
ATOM 2256 C CA . GLY A 1 292 ? 6.859 14.211 5.312 1 66.44 292 GLY A CA 1
ATOM 2257 C C . GLY A 1 292 ? 8.289 14.359 5.789 1 66.44 292 GLY A C 1
ATOM 2258 O O . GLY A 1 292 ? 9.203 14.531 4.977 1 66.44 292 GLY A O 1
ATOM 2259 N N . GLN A 1 293 ? 8.438 14.156 6.906 1 76.56 293 GLN A N 1
ATOM 2260 C CA . GLN A 1 293 ? 9.766 14.281 7.504 1 76.56 293 GLN A CA 1
ATOM 2261 C C . GLN A 1 293 ? 10.648 13.094 7.137 1 76.56 293 GLN A C 1
ATOM 2263 O O . GLN A 1 293 ? 11.844 13.25 6.879 1 76.56 293 GLN A O 1
ATOM 2268 N N . THR A 1 294 ? 9.922 12.023 6.934 1 81.06 294 THR A N 1
ATOM 2269 C CA . THR A 1 294 ? 10.664 10.828 6.543 1 81.06 294 THR A CA 1
ATOM 2270 C C . THR A 1 294 ? 11.195 10.961 5.117 1 81.06 294 THR A C 1
ATOM 2272 O O . THR A 1 294 ? 12.352 10.641 4.848 1 81.06 294 THR A O 1
ATOM 2275 N N . ARG A 1 295 ? 10.391 11.492 4.293 1 89.75 295 ARG A N 1
ATOM 2276 C CA . ARG A 1 295 ? 10.812 11.688 2.91 1 89.75 295 ARG A CA 1
ATOM 2277 C C . ARG A 1 295 ? 11.938 12.711 2.818 1 89.75 295 ARG A C 1
ATOM 2279 O O . ARG A 1 295 ? 12.906 12.508 2.088 1 89.75 295 ARG A O 1
ATOM 2286 N N . LEU A 1 296 ? 11.742 13.758 3.529 1 92.75 296 LEU A N 1
ATOM 2287 C CA . LEU A 1 296 ? 12.766 14.805 3.52 1 92.75 296 LEU A CA 1
ATOM 2288 C C . LEU A 1 296 ? 14.086 14.273 4.066 1 92.75 296 LEU A C 1
ATOM 2290 O O . LEU A 1 296 ? 15.148 14.57 3.521 1 92.75 296 LEU A O 1
ATOM 2294 N N . ARG A 1 297 ? 14.031 13.516 5.086 1 92.06 297 ARG A N 1
ATOM 2295 C CA . ARG A 1 297 ? 15.242 12.906 5.641 1 92.06 297 ARG A CA 1
ATOM 2296 C C . ARG A 1 297 ? 15.961 12.078 4.586 1 92.06 297 ARG A C 1
ATOM 2298 O O . ARG A 1 297 ? 17.172 12.203 4.414 1 92.06 297 ARG A O 1
ATOM 2305 N N . SER A 1 298 ? 15.211 11.297 3.918 1 94 298 SER A N 1
ATOM 2306 C CA . SER A 1 298 ? 15.789 10.461 2.873 1 94 298 SER A CA 1
ATOM 2307 C C . SER A 1 298 ? 16.438 11.305 1.779 1 94 298 SER A C 1
ATOM 2309 O O . SER A 1 298 ? 17.531 11 1.313 1 94 298 SER A O 1
ATOM 2311 N N . LEU A 1 299 ? 15.805 12.328 1.402 1 95.75 299 LEU A N 1
ATOM 2312 C CA . LEU A 1 299 ? 16.312 13.211 0.364 1 95.75 299 LEU A CA 1
ATOM 2313 C C . LEU A 1 299 ? 17.594 13.906 0.822 1 95.75 299 LEU A C 1
ATOM 2315 O O . LEU A 1 299 ? 18.531 14.078 0.036 1 95.75 299 LEU A O 1
ATOM 2319 N N . LEU A 1 300 ? 17.594 14.25 2.088 1 96.75 300 LEU A N 1
ATOM 2320 C CA . LEU A 1 300 ? 18.766 14.938 2.629 1 96.75 300 LEU A CA 1
ATOM 2321 C C . LEU A 1 300 ? 19.969 14 2.678 1 96.75 300 LEU A C 1
ATOM 2323 O O . LEU A 1 300 ? 21.109 14.414 2.426 1 96.75 300 LEU A O 1
ATOM 2327 N N . ILE A 1 301 ? 19.766 12.789 3.002 1 96.12 301 ILE A N 1
ATOM 2328 C CA . ILE A 1 301 ? 20.844 11.797 3.01 1 96.12 301 ILE A CA 1
ATOM 2329 C C . ILE A 1 301 ? 21.391 11.625 1.597 1 96.12 301 ILE A C 1
ATOM 2331 O O . ILE A 1 301 ? 22.609 11.617 1.396 1 96.12 301 ILE A O 1
ATOM 2335 N N . GLU A 1 302 ? 20.516 11.539 0.666 1 96.5 302 GLU A N 1
ATOM 2336 C CA . GLU A 1 302 ? 20.953 11.43 -0.726 1 96.5 302 GLU A CA 1
ATOM 2337 C C . GLU A 1 302 ? 21.734 12.664 -1.158 1 96.5 302 GLU A C 1
ATOM 2339 O O . GLU A 1 302 ? 22.766 12.547 -1.818 1 96.5 302 GLU A O 1
ATOM 2344 N N . ALA A 1 303 ? 21.203 13.75 -0.823 1 97.5 303 ALA A N 1
ATOM 2345 C CA . ALA A 1 303 ? 21.891 14.992 -1.164 1 97.5 303 ALA A CA 1
ATOM 2346 C C . ALA A 1 303 ? 23.266 15.078 -0.494 1 97.5 303 ALA A C 1
ATOM 2348 O O . ALA A 1 303 ? 24.203 15.648 -1.053 1 97.5 303 ALA A O 1
ATOM 2349 N N . ALA A 1 304 ? 23.344 14.539 0.673 1 97.5 304 ALA A N 1
ATOM 2350 C CA . ALA A 1 304 ? 24.609 14.555 1.413 1 97.5 304 ALA A CA 1
ATOM 2351 C C . ALA A 1 304 ? 25.688 13.758 0.681 1 97.5 304 ALA A C 1
ATOM 2353 O O . ALA A 1 304 ? 26.859 14.133 0.68 1 97.5 304 ALA A O 1
ATOM 2354 N N . TRP A 1 305 ? 25.281 12.664 0.099 1 97.38 305 TRP A N 1
ATOM 2355 C CA . TRP A 1 305 ? 26.234 11.883 -0.691 1 97.38 305 TRP A CA 1
ATOM 2356 C C . TRP A 1 305 ? 26.766 12.703 -1.856 1 97.38 305 TRP A C 1
ATOM 2358 O O . TRP A 1 305 ? 27.969 12.672 -2.143 1 97.38 305 TRP A O 1
ATOM 2368 N N . MET A 1 306 ? 25.922 13.438 -2.502 1 97.31 306 MET A N 1
ATOM 2369 C CA . MET A 1 306 ? 26.328 14.273 -3.625 1 97.31 306 MET A CA 1
ATOM 2370 C C . MET A 1 306 ? 27.156 15.461 -3.145 1 97.31 306 MET A C 1
ATOM 2372 O O . MET A 1 306 ? 28.141 15.844 -3.787 1 97.31 306 MET A O 1
ATOM 2376 N N . TRP A 1 307 ? 26.719 16.031 -2.068 1 96.94 307 TRP A N 1
ATOM 2377 C CA . TRP A 1 307 ? 27.422 17.172 -1.479 1 96.94 307 TRP A CA 1
ATOM 2378 C C . TRP A 1 307 ? 28.859 16.812 -1.157 1 96.94 307 TRP A C 1
ATOM 2380 O O . TRP A 1 307 ? 29.797 17.531 -1.536 1 96.94 307 TRP A O 1
ATOM 2390 N N . ARG A 1 308 ? 29.094 15.68 -0.528 1 95.81 308 ARG A N 1
ATOM 2391 C CA . ARG A 1 308 ? 30.438 15.281 -0.126 1 95.81 308 ARG A CA 1
ATOM 2392 C C . ARG A 1 308 ? 31.328 15.047 -1.343 1 95.81 308 ARG A C 1
ATOM 2394 O O . ARG A 1 308 ? 32.531 15.297 -1.294 1 95.81 308 ARG A O 1
ATOM 2401 N N . SER A 1 309 ? 30.719 14.625 -2.43 1 96.06 309 SER A N 1
ATOM 2402 C CA . SER A 1 309 ? 31.5 14.32 -3.627 1 96.06 309 SER A CA 1
ATOM 2403 C C . SER A 1 309 ? 31.938 15.602 -4.336 1 96.06 309 SER A C 1
ATOM 2405 O O . SER A 1 309 ? 32.844 15.578 -5.164 1 96.06 309 SER A O 1
ATOM 2407 N N . ARG A 1 310 ? 31.344 16.719 -4.004 1 95.56 310 ARG A N 1
ATOM 2408 C CA . ARG A 1 310 ? 31.594 17.938 -4.766 1 95.56 310 ARG A CA 1
ATOM 2409 C C . ARG A 1 310 ? 32.125 19.047 -3.861 1 95.56 310 ARG A C 1
ATOM 2411 O O . ARG A 1 310 ? 32.438 20.141 -4.336 1 95.56 310 ARG A O 1
ATOM 2418 N N . ASP A 1 311 ? 32.156 18.828 -2.604 1 94.69 311 ASP A N 1
ATOM 2419 C CA . ASP A 1 311 ? 32.531 19.844 -1.628 1 94.69 311 ASP A CA 1
ATOM 2420 C C . ASP A 1 311 ? 33.594 19.297 -0.651 1 94.69 311 ASP A C 1
ATOM 2422 O O . ASP A 1 311 ? 33.344 18.297 0.024 1 94.69 311 ASP A O 1
ATOM 2426 N N . SER A 1 312 ? 34.719 19.984 -0.517 1 94.38 312 SER A N 1
ATOM 2427 C CA . SER A 1 312 ? 35.844 19.516 0.289 1 94.38 312 SER A CA 1
ATOM 2428 C C . SER A 1 312 ? 35.5 19.5 1.772 1 94.38 312 SER A C 1
ATOM 2430 O O . SER A 1 312 ? 35.938 18.609 2.51 1 94.38 312 SER A O 1
ATOM 2432 N N . TYR A 1 313 ? 34.75 20.469 2.16 1 94.44 313 TYR A N 1
ATOM 2433 C CA . TYR A 1 313 ? 34.344 20.516 3.561 1 94.44 313 TYR A CA 1
ATOM 2434 C C . TYR A 1 313 ? 33.531 19.297 3.926 1 94.44 313 TYR A C 1
ATOM 2436 O O . TYR A 1 313 ? 33.781 18.625 4.934 1 94.44 313 TYR A O 1
ATOM 2444 N N . ALA A 1 314 ? 32.531 18.984 3.078 1 96.12 314 ALA A N 1
ATOM 2445 C CA . ALA A 1 314 ? 31.656 17.844 3.32 1 96.12 314 ALA A CA 1
ATOM 2446 C C . ALA A 1 314 ? 32.406 16.531 3.26 1 96.12 314 ALA A C 1
ATOM 2448 O O . ALA A 1 314 ? 32.188 15.625 4.059 1 96.12 314 ALA A O 1
ATOM 2449 N N . GLU A 1 315 ? 33.281 16.453 2.316 1 96.38 315 GLU A N 1
ATOM 2450 C CA . GLU A 1 315 ? 34.094 15.242 2.186 1 96.38 315 GLU A CA 1
ATOM 2451 C C . GLU A 1 315 ? 34.969 15.023 3.422 1 96.38 315 GLU A C 1
ATOM 2453 O O . GLU A 1 315 ? 35.031 13.906 3.941 1 96.38 315 GLU A O 1
ATOM 2458 N N . ASN A 1 316 ? 35.625 16.109 3.84 1 96.12 316 ASN A N 1
ATOM 2459 C CA . ASN A 1 316 ? 36.469 16.016 5.027 1 96.12 316 ASN A CA 1
ATOM 2460 C C . ASN A 1 316 ? 35.656 15.617 6.258 1 96.12 316 ASN A C 1
ATOM 2462 O O . ASN A 1 316 ? 36.094 14.805 7.07 1 96.12 316 ASN A O 1
ATOM 2466 N N . LEU A 1 317 ? 34.5 16.172 6.355 1 95.56 317 LEU A N 1
ATOM 2467 C CA . LEU A 1 317 ? 33.625 15.828 7.465 1 95.56 317 LEU A CA 1
ATOM 2468 C C . LEU A 1 317 ? 33.25 14.352 7.426 1 95.56 317 LEU A C 1
ATOM 2470 O O . LEU A 1 317 ? 33.312 13.664 8.445 1 95.56 317 LEU A O 1
ATOM 2474 N N . TYR A 1 318 ? 32.906 13.852 6.285 1 96.62 318 TYR A N 1
ATOM 2475 C CA . TYR A 1 318 ? 32.531 12.453 6.109 1 96.62 318 TYR A CA 1
ATOM 2476 C C . TYR A 1 318 ? 33.656 11.523 6.469 1 96.62 318 TYR A C 1
ATOM 2478 O O . TYR A 1 318 ? 33.469 10.555 7.211 1 96.62 318 TYR A O 1
ATOM 2486 N N . ARG A 1 319 ? 34.781 11.812 5.969 1 96.94 319 ARG A N 1
ATOM 2487 C CA . ARG A 1 319 ? 35.938 10.961 6.207 1 96.94 319 ARG A CA 1
ATOM 2488 C C . ARG A 1 319 ? 36.281 10.906 7.691 1 96.94 319 ARG A C 1
ATOM 2490 O O . ARG A 1 319 ? 36.625 9.836 8.219 1 96.94 319 ARG A O 1
ATOM 2497 N N . ARG A 1 320 ? 36.25 12.016 8.258 1 96.69 320 ARG A N 1
ATOM 2498 C CA . ARG A 1 320 ? 36.5 12.078 9.688 1 96.69 320 ARG A CA 1
ATOM 2499 C C . ARG A 1 320 ? 35.531 11.211 10.469 1 96.69 320 ARG A C 1
ATOM 2501 O O . ARG A 1 320 ? 35.938 10.461 11.359 1 96.69 320 ARG A O 1
ATOM 2508 N N . LEU A 1 321 ? 34.281 11.328 10.117 1 95.06 321 LEU A N 1
ATOM 2509 C CA . LEU A 1 321 ? 33.219 10.586 10.805 1 95.06 321 LEU A CA 1
ATOM 2510 C C . LEU A 1 321 ? 33.344 9.094 10.508 1 95.06 321 LEU A C 1
ATOM 2512 O O . LEU A 1 321 ? 33.094 8.266 11.391 1 95.06 321 LEU A O 1
ATOM 2516 N N . LEU A 1 322 ? 33.625 8.828 9.266 1 95.31 322 LEU A N 1
ATOM 2517 C CA . LEU A 1 322 ? 33.812 7.43 8.883 1 95.31 322 LEU A CA 1
ATOM 2518 C C . LEU A 1 322 ? 34.969 6.801 9.672 1 95.31 322 LEU A C 1
ATOM 2520 O O . LEU A 1 322 ? 34.875 5.652 10.102 1 95.31 322 LEU A O 1
ATOM 2524 N N . GLY A 1 323 ? 36 7.566 9.805 1 94.25 323 GLY A N 1
ATOM 2525 C CA . GLY A 1 323 ? 37.094 7.102 10.602 1 94.25 323 GLY A CA 1
ATOM 2526 C C . GLY A 1 323 ? 36.75 6.82 12.047 1 94.25 323 GLY A C 1
ATOM 2527 O O . GLY A 1 323 ? 37.219 5.855 12.641 1 94.25 323 GLY A O 1
ATOM 2528 N N . LYS A 1 324 ? 35.906 7.562 12.586 1 92.81 324 LYS A N 1
ATOM 2529 C CA . LYS A 1 324 ? 35.5 7.453 13.984 1 92.81 324 LYS A CA 1
ATOM 2530 C C . LYS A 1 324 ? 34.469 6.328 14.172 1 92.81 324 LYS A C 1
ATOM 2532 O O . LYS A 1 324 ? 34.562 5.562 15.133 1 92.81 324 LYS A O 1
ATOM 2537 N N . THR A 1 325 ? 33.531 6.258 13.273 1 88.69 325 THR A N 1
ATOM 2538 C CA . THR A 1 325 ? 32.406 5.336 13.469 1 88.69 325 THR A CA 1
ATOM 2539 C C . THR A 1 325 ? 32.688 4.008 12.758 1 88.69 325 THR A C 1
ATOM 2541 O O . THR A 1 325 ? 32.188 2.967 13.164 1 88.69 325 THR A O 1
ATOM 2544 N N . GLY A 1 326 ? 33.406 4.102 11.664 1 91.5 326 GLY A N 1
ATOM 2545 C CA . GLY A 1 326 ? 33.656 2.934 10.836 1 91.5 326 GLY A CA 1
ATOM 2546 C C . GLY A 1 326 ? 32.438 2.488 10.031 1 91.5 326 GLY A C 1
ATOM 2547 O O . GLY A 1 326 ? 32.5 1.449 9.375 1 91.5 326 GLY A O 1
ATOM 2548 N N . ILE A 1 327 ? 31.375 3.268 10.219 1 93.75 327 ILE A N 1
ATOM 2549 C CA . ILE A 1 327 ? 30.125 2.902 9.562 1 93.75 327 ILE A CA 1
ATOM 2550 C C . ILE A 1 327 ? 29.703 4.016 8.609 1 93.75 327 ILE A C 1
ATOM 2552 O O . ILE A 1 327 ? 29.344 5.113 9.047 1 93.75 327 ILE A O 1
ATOM 2556 N N . ALA A 1 328 ? 29.625 3.682 7.328 1 95.12 328 ALA A N 1
ATOM 2557 C CA . ALA A 1 328 ? 29.344 4.66 6.281 1 95.12 328 ALA A CA 1
ATOM 2558 C C . ALA A 1 328 ? 27.969 5.301 6.477 1 95.12 328 ALA A C 1
ATOM 2560 O O . ALA A 1 328 ? 27.828 6.516 6.336 1 95.12 328 ALA A O 1
ATOM 2561 N N . GLN A 1 329 ? 27 4.457 6.879 1 93.56 329 GLN A N 1
ATOM 2562 C CA . GLN A 1 329 ? 25.625 4.934 7.027 1 93.56 329 GLN A CA 1
ATOM 2563 C C . GLN A 1 329 ? 25.516 5.934 8.172 1 93.56 329 GLN A C 1
ATOM 2565 O O . GLN A 1 329 ? 24.75 6.906 8.086 1 93.56 329 GLN A O 1
ATOM 2570 N N . LYS A 1 330 ? 26.219 5.688 9.203 1 92.62 330 LYS A N 1
ATOM 2571 C CA . LYS A 1 330 ? 26.203 6.621 10.328 1 92.62 330 LYS A CA 1
ATOM 2572 C C . LYS A 1 330 ? 26.906 7.926 9.969 1 92.62 330 LYS A C 1
ATOM 2574 O O . LYS A 1 330 ? 26.422 9.008 10.297 1 92.62 330 LYS A O 1
ATOM 2579 N N . ALA A 1 331 ? 27.984 7.773 9.281 1 95.56 331 ALA A N 1
ATOM 2580 C CA . ALA A 1 331 ? 28.766 8.945 8.883 1 95.56 331 ALA A CA 1
ATOM 2581 C C . ALA A 1 331 ? 27.953 9.859 7.973 1 95.56 331 ALA A C 1
ATOM 2583 O O . ALA A 1 331 ? 27.906 11.07 8.188 1 95.56 331 ALA A O 1
ATOM 2584 N N . ILE A 1 332 ? 27.25 9.242 7.039 1 96.94 332 ILE A N 1
ATOM 2585 C CA . ILE A 1 332 ? 26.547 10.055 6.059 1 96.94 332 ILE A CA 1
ATOM 2586 C C . ILE A 1 332 ? 25.328 10.711 6.715 1 96.94 332 ILE A C 1
ATOM 2588 O O . ILE A 1 332 ? 24.922 11.805 6.32 1 96.94 332 ILE A O 1
ATOM 2592 N N . ALA A 1 333 ? 24.734 10.078 7.68 1 94.69 333 ALA A N 1
ATOM 2593 C CA . ALA A 1 333 ? 23.609 10.656 8.398 1 94.69 333 ALA A CA 1
ATOM 2594 C C . ALA A 1 333 ? 24.016 11.945 9.109 1 94.69 333 ALA A C 1
ATOM 2596 O O . ALA A 1 333 ? 23.25 12.914 9.141 1 94.69 333 ALA A O 1
ATOM 2597 N N . VAL A 1 334 ? 25.203 11.961 9.664 1 95.19 334 VAL A N 1
ATOM 2598 C CA . VAL A 1 334 ? 25.703 13.156 10.336 1 95.19 334 VAL A CA 1
ATOM 2599 C C . VAL A 1 334 ? 25.984 14.25 9.32 1 95.19 334 VAL A C 1
ATOM 2601 O O . VAL A 1 334 ? 25.719 15.43 9.578 1 95.19 334 VAL A O 1
ATOM 2604 N N . VAL A 1 335 ? 26.484 13.852 8.211 1 96.44 335 VAL A N 1
ATOM 2605 C CA . VAL A 1 335 ? 26.719 14.82 7.145 1 96.44 335 VAL A CA 1
ATOM 2606 C C . VAL A 1 335 ? 25.391 15.414 6.691 1 96.44 335 VAL A C 1
ATOM 2608 O O . VAL A 1 335 ? 25.281 16.625 6.449 1 96.44 335 VAL A O 1
ATOM 2611 N N . ALA A 1 336 ? 24.375 14.555 6.609 1 97 336 ALA A N 1
ATOM 2612 C CA . ALA A 1 336 ? 23.047 15.008 6.227 1 97 336 ALA A CA 1
ATOM 2613 C C . ALA A 1 336 ? 22.5 16 7.25 1 97 336 ALA A C 1
ATOM 2615 O O . ALA A 1 336 ? 21.828 16.969 6.887 1 97 336 ALA A O 1
ATOM 2616 N N . ARG A 1 337 ? 22.75 15.742 8.469 1 95.62 337 ARG A N 1
ATOM 2617 C CA . ARG A 1 337 ? 22.344 16.656 9.523 1 95.62 337 ARG A CA 1
ATOM 2618 C C . ARG A 1 337 ? 23 18.016 9.352 1 95.62 337 ARG A C 1
ATOM 2620 O O . ARG A 1 337 ? 22.344 19.062 9.453 1 95.62 337 ARG A O 1
ATOM 2627 N N . ARG A 1 338 ? 24.266 18 9.156 1 96.12 338 ARG A N 1
ATOM 2628 C CA . ARG A 1 338 ? 25 19.234 8.93 1 96.12 338 ARG A CA 1
ATOM 2629 C C . ARG A 1 338 ? 24.438 19.984 7.719 1 96.12 338 ARG A C 1
ATOM 2631 O O . ARG A 1 338 ? 24.281 21.203 7.754 1 96.12 338 ARG A O 1
ATOM 2638 N N . LEU A 1 339 ? 24.203 19.219 6.699 1 97.19 339 LEU A N 1
ATOM 2639 C CA . LEU A 1 339 ? 23.625 19.797 5.496 1 97.19 339 LEU A CA 1
ATOM 2640 C C . LEU A 1 339 ? 22.297 20.484 5.812 1 97.19 339 LEU A C 1
ATOM 2642 O O . LEU A 1 339 ? 22.047 21.609 5.371 1 97.19 339 LEU A O 1
ATOM 2646 N N . ALA A 1 340 ? 21.453 19.844 6.586 1 96.88 340 ALA A N 1
ATOM 2647 C CA . ALA A 1 340 ? 20.156 20.391 6.961 1 96.88 340 ALA A CA 1
ATOM 2648 C C . ALA A 1 340 ? 20.297 21.703 7.711 1 96.88 340 ALA A C 1
ATOM 2650 O O . ALA A 1 340 ? 19.547 22.656 7.473 1 96.88 340 ALA A O 1
ATOM 2651 N N . ILE A 1 341 ? 21.25 21.734 8.578 1 96.88 341 ILE A N 1
ATOM 2652 C CA . ILE A 1 341 ? 21.484 22.938 9.383 1 96.88 341 ILE A CA 1
ATOM 2653 C C . ILE A 1 341 ? 21.969 24.078 8.484 1 96.88 341 ILE A C 1
ATOM 2655 O O . ILE A 1 341 ? 21.531 25.219 8.625 1 96.88 341 ILE A O 1
ATOM 2659 N N . ILE A 1 342 ? 22.828 23.75 7.605 1 97.25 342 ILE A N 1
ATOM 2660 C CA . ILE A 1 342 ? 23.328 24.766 6.676 1 97.25 342 ILE A CA 1
ATOM 2661 C C . ILE A 1 342 ? 22.188 25.266 5.801 1 97.25 342 ILE A C 1
ATOM 2663 O O . ILE A 1 342 ? 22.016 26.469 5.605 1 97.25 342 ILE A O 1
ATOM 2667 N N . LEU A 1 343 ? 21.391 24.344 5.281 1 97.81 343 LEU A N 1
ATOM 2668 C CA . LEU A 1 343 ? 20.219 24.734 4.48 1 97.81 343 LEU A CA 1
ATOM 2669 C C . LEU A 1 343 ? 19.297 25.656 5.266 1 97.81 343 LEU A C 1
ATOM 2671 O O . LEU A 1 343 ? 18.797 26.641 4.727 1 97.81 343 LEU A O 1
ATOM 2675 N N . TRP A 1 344 ? 19.094 25.328 6.496 1 97.69 344 TRP A N 1
ATOM 2676 C CA . TRP A 1 344 ? 18.266 26.156 7.367 1 97.69 344 TRP A CA 1
ATOM 2677 C C . TRP A 1 344 ? 18.828 27.562 7.5 1 97.69 344 TRP A C 1
ATOM 2679 O O . TRP A 1 344 ? 18.094 28.547 7.387 1 97.69 344 TRP A O 1
ATOM 2689 N N . ARG A 1 345 ? 20.109 27.672 7.699 1 97.12 345 ARG A N 1
ATOM 2690 C CA . ARG A 1 345 ? 20.75 28.969 7.84 1 97.12 345 ARG A CA 1
ATOM 2691 C C . ARG A 1 345 ? 20.625 29.781 6.555 1 97.12 345 ARG A C 1
ATOM 2693 O O . ARG A 1 345 ? 20.312 30.984 6.602 1 97.12 345 ARG A O 1
ATOM 2700 N N . LEU A 1 346 ? 20.859 29.109 5.461 1 97.19 346 LEU A N 1
ATOM 2701 C CA . LEU A 1 346 ? 20.719 29.797 4.18 1 97.19 346 LEU A CA 1
ATOM 2702 C C . LEU A 1 346 ? 19.281 30.25 3.961 1 97.19 346 LEU A C 1
ATOM 2704 O O . LEU A 1 346 ? 19.062 31.312 3.375 1 97.19 346 LEU A O 1
ATOM 2708 N N . TYR A 1 347 ? 18.344 29.406 4.387 1 96.69 347 TYR A N 1
ATOM 2709 C CA . TYR A 1 347 ? 16.922 29.734 4.273 1 96.69 347 TYR A CA 1
ATOM 2710 C C . TYR A 1 347 ? 16.578 30.969 5.098 1 96.69 347 TYR A C 1
ATOM 2712 O O . TYR A 1 347 ? 15.867 31.859 4.621 1 96.69 347 TYR A O 1
ATOM 2720 N N . VAL A 1 348 ? 17.109 31.109 6.266 1 96.5 348 VAL A N 1
ATOM 2721 C CA . VAL A 1 348 ? 16.844 32.219 7.176 1 96.5 348 VAL A CA 1
ATOM 2722 C C . VAL A 1 348 ? 17.562 33.469 6.684 1 96.5 348 VAL A C 1
ATOM 2724 O O . VAL A 1 348 ? 16.969 34.562 6.609 1 96.5 348 VAL A O 1
ATOM 2727 N N . GLU A 1 349 ? 18.797 33.312 6.25 1 95.81 349 GLU A N 1
ATOM 2728 C CA . GLU A 1 349 ? 19.656 34.438 5.938 1 95.81 349 GLU A CA 1
ATOM 2729 C C . GLU A 1 349 ? 19.469 34.906 4.492 1 95.81 349 GLU A C 1
ATOM 2731 O O . GLU A 1 349 ? 19.891 36 4.125 1 95.81 349 GLU A O 1
ATOM 2736 N N . GLN A 1 350 ? 18.969 34.094 3.682 1 95.25 350 GLN A N 1
ATOM 2737 C CA . GLN A 1 350 ? 18.75 34.375 2.27 1 95.25 350 GLN A CA 1
ATOM 2738 C C . GLN A 1 350 ? 20.047 34.781 1.577 1 95.25 350 GLN A C 1
ATOM 2740 O O . GLN A 1 350 ? 20.109 35.844 0.929 1 95.25 350 GLN A O 1
ATOM 2745 N N . ARG A 1 351 ? 21 33.875 1.652 1 95.12 351 ARG A N 1
ATOM 2746 C CA . ARG A 1 351 ? 22.297 34.062 1.015 1 95.12 351 ARG A CA 1
ATOM 2747 C C . ARG A 1 351 ? 22.828 32.75 0.433 1 95.12 351 ARG A C 1
ATOM 2749 O O . ARG A 1 351 ? 22.438 31.672 0.88 1 95.12 351 ARG A O 1
ATOM 2756 N N . PRO A 1 352 ? 23.672 32.875 -0.519 1 95.25 352 PRO A N 1
ATOM 2757 C CA . PRO A 1 352 ? 24.234 31.672 -1.104 1 95.25 352 PRO A CA 1
ATOM 2758 C C . PRO A 1 352 ? 25.234 30.984 -0.18 1 95.25 352 PRO A C 1
ATOM 2760 O O . PRO A 1 352 ? 25.719 31.578 0.786 1 95.25 352 PRO A O 1
ATOM 2763 N N . TYR A 1 353 ? 25.438 29.734 -0.48 1 94.81 353 TYR A N 1
ATOM 2764 C CA . TYR A 1 353 ? 26.406 28.922 0.223 1 94.81 353 TYR A CA 1
ATOM 2765 C C . TYR A 1 353 ? 27.828 29.391 -0.073 1 94.81 353 TYR A C 1
ATOM 2767 O O . TYR A 1 353 ? 28.172 29.641 -1.229 1 94.81 353 TYR A O 1
ATOM 2775 N N . ARG A 1 354 ? 28.641 29.672 1.01 1 86.38 354 ARG A N 1
ATOM 2776 C CA . ARG A 1 354 ? 30.031 30.062 0.875 1 86.38 354 ARG A CA 1
ATOM 2777 C C . ARG A 1 354 ? 30.969 28.969 1.389 1 86.38 354 ARG A C 1
ATOM 2779 O O . ARG A 1 354 ? 30.844 28.531 2.533 1 86.38 354 ARG A O 1
ATOM 2786 N N . ILE A 1 355 ? 31.719 28.391 0.435 1 69.44 355 ILE A N 1
ATOM 2787 C CA . ILE A 1 355 ? 32.656 27.328 0.821 1 69.44 355 ILE A CA 1
ATOM 2788 C C . ILE A 1 355 ? 33.656 27.891 1.816 1 69.44 355 ILE A C 1
ATOM 2790 O O . ILE A 1 355 ? 34.25 28.969 1.593 1 69.44 355 ILE A O 1
ATOM 2794 N N . VAL A 1 356 ? 33.531 27.578 3.143 1 52.91 356 VAL A N 1
ATOM 2795 C CA . VAL A 1 356 ? 34.625 28.031 4.023 1 52.91 356 VAL A CA 1
ATOM 2796 C C . VAL A 1 356 ? 35.906 27.297 3.65 1 52.91 356 VAL A C 1
ATOM 2798 O O . VAL A 1 356 ? 35.969 26.078 3.645 1 52.91 356 VAL A O 1
ATOM 2801 N N . ILE A 1 357 ? 36.625 27.844 2.686 1 42.94 357 ILE A N 1
ATOM 2802 C CA . ILE A 1 357 ? 37.938 27.328 2.379 1 42.94 357 ILE A CA 1
ATOM 2803 C C . ILE A 1 357 ? 38.75 27.188 3.668 1 42.94 357 ILE A C 1
ATOM 2805 O O . ILE A 1 357 ? 38.969 28.172 4.395 1 42.94 357 ILE A O 1
ATOM 2809 N N . SER A 1 358 ? 38.469 26.141 4.391 1 38.69 358 SER A N 1
ATOM 2810 C CA . SER A 1 358 ? 39.531 25.953 5.371 1 38.69 358 SER A CA 1
ATOM 2811 C C . SER A 1 358 ? 40.875 25.766 4.688 1 38.69 358 SER A C 1
ATOM 2813 O O . SER A 1 358 ? 40.938 25.234 3.576 1 38.69 358 SER A O 1
ATOM 2815 N N . MET B 1 1 ? 30.484 -20.516 3.484 1 34 1 MET B N 1
ATOM 2816 C CA . MET B 1 1 ? 29.5 -21.516 3.057 1 34 1 MET B CA 1
ATOM 2817 C C . MET B 1 1 ? 30.016 -22.328 1.884 1 34 1 MET B C 1
ATOM 2819 O O . MET B 1 1 ? 30.391 -21.766 0.848 1 34 1 MET B O 1
ATOM 2823 N N . ALA B 1 2 ? 30.531 -23.422 2.061 1 41 2 ALA B N 1
ATOM 2824 C CA . ALA B 1 2 ? 31.5 -24.078 1.194 1 41 2 ALA B CA 1
ATOM 2825 C C . ALA B 1 2 ? 30.922 -24.375 -0.179 1 41 2 ALA B C 1
ATOM 2827 O O . ALA B 1 2 ? 29.891 -25.047 -0.285 1 41 2 ALA B O 1
ATOM 2828 N N . LYS B 1 3 ? 31.047 -23.547 -1.121 1 49.69 3 LYS B N 1
ATOM 2829 C CA . LYS B 1 3 ? 30.844 -23.859 -2.533 1 49.69 3 LYS B CA 1
ATOM 2830 C C . LYS B 1 3 ? 31.25 -25.297 -2.844 1 49.69 3 LYS B C 1
ATOM 2832 O O . LYS B 1 3 ? 32.438 -25.641 -2.773 1 49.69 3 LYS B O 1
ATOM 2837 N N . ILE B 1 4 ? 30.359 -26.156 -2.523 1 58.75 4 ILE B N 1
ATOM 2838 C CA . ILE B 1 4 ? 30.766 -27.531 -2.791 1 58.75 4 ILE B CA 1
ATOM 2839 C C . ILE B 1 4 ? 30.984 -27.719 -4.289 1 58.75 4 ILE B C 1
ATOM 2841 O O . ILE B 1 4 ? 30.109 -27.375 -5.094 1 58.75 4 ILE B O 1
ATOM 2845 N N . SER B 1 5 ? 32.125 -28.094 -4.688 1 63.41 5 SER B N 1
ATOM 2846 C CA . SER B 1 5 ? 32.562 -28.422 -6.035 1 63.41 5 SER B CA 1
ATOM 2847 C C . SER B 1 5 ? 31.812 -29.625 -6.598 1 63.41 5 SER B C 1
ATOM 2849 O O . SER B 1 5 ? 31.203 -30.391 -5.844 1 63.41 5 SER B O 1
ATOM 2851 N N . LEU B 1 6 ? 31.5 -29.594 -7.883 1 69.81 6 LEU B N 1
ATOM 2852 C CA . LEU B 1 6 ? 30.922 -30.734 -8.594 1 69.81 6 LEU B CA 1
ATOM 2853 C C . LEU B 1 6 ? 31.547 -32.031 -8.125 1 69.81 6 LEU B C 1
ATOM 2855 O O . LEU B 1 6 ? 30.844 -33.062 -8.008 1 69.81 6 LEU B O 1
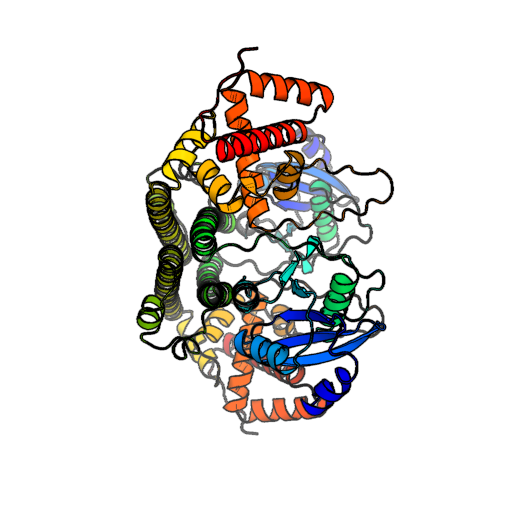ATOM 2859 N N . ALA B 1 7 ? 32.781 -31.969 -7.758 1 72 7 ALA B N 1
ATOM 2860 C CA . ALA B 1 7 ? 33.5 -33.156 -7.281 1 72 7 ALA B CA 1
ATOM 2861 C C . ALA B 1 7 ? 32.938 -33.625 -5.938 1 72 7 ALA B C 1
ATOM 2863 O O . ALA B 1 7 ? 32.75 -34.812 -5.711 1 72 7 ALA B O 1
ATOM 2864 N N . GLY B 1 8 ? 32.656 -32.656 -5.141 1 78.81 8 GLY B N 1
ATOM 2865 C CA . GLY B 1 8 ? 32.094 -33 -3.844 1 78.81 8 GLY B CA 1
ATOM 2866 C C . GLY B 1 8 ? 30.688 -33.594 -3.939 1 78.81 8 GLY B C 1
ATOM 2867 O O . GLY B 1 8 ? 30.359 -34.531 -3.209 1 78.81 8 GLY B O 1
ATOM 2868 N N . LEU B 1 9 ? 30.016 -33.156 -4.906 1 84.75 9 LEU B N 1
ATOM 2869 C CA . LEU B 1 9 ? 28.656 -33.656 -5.141 1 84.75 9 LEU B CA 1
ATOM 2870 C C . LEU B 1 9 ? 28.688 -35.094 -5.656 1 84.75 9 LEU B C 1
ATOM 2872 O O . LEU B 1 9 ? 27.891 -35.906 -5.23 1 84.75 9 LEU B O 1
ATOM 2876 N N . GLN B 1 10 ? 29.656 -35.344 -6.477 1 83.62 10 GLN B N 1
ATOM 2877 C CA . GLN B 1 10 ? 29.797 -36.688 -7.031 1 83.62 10 GLN B CA 1
ATOM 2878 C C . GLN B 1 10 ? 30.156 -37.719 -5.945 1 83.62 10 GLN B C 1
ATOM 2880 O O . GLN B 1 10 ? 29.641 -38.812 -5.926 1 83.62 10 GLN B O 1
ATOM 2885 N N . GLN B 1 11 ? 31 -37.25 -5.121 1 87.25 11 GLN B N 1
ATOM 2886 C CA . GLN B 1 11 ? 31.406 -38.125 -4.02 1 87.25 11 GLN B CA 1
ATOM 2887 C C . GLN B 1 11 ? 30.234 -38.406 -3.1 1 87.25 11 GLN B C 1
ATOM 2889 O O . GLN B 1 11 ? 30.141 -39.5 -2.535 1 87.25 11 GLN B O 1
ATOM 2894 N N . PHE B 1 12 ? 29.359 -37.469 -3.072 1 90.94 12 PHE B N 1
ATOM 2895 C CA . PHE B 1 12 ? 28.219 -37.594 -2.188 1 90.94 12 PHE B CA 1
ATOM 2896 C C . PHE B 1 12 ? 27.219 -38.625 -2.732 1 90.94 12 PHE B C 1
ATOM 2898 O O . PHE B 1 12 ? 26.531 -39.281 -1.965 1 90.94 12 PHE B O 1
ATOM 2905 N N . VAL B 1 13 ? 27.219 -38.844 -4.039 1 91.19 13 VAL B N 1
ATOM 2906 C CA . VAL B 1 13 ? 26.203 -39.688 -4.652 1 91.19 13 VAL B CA 1
ATOM 2907 C C . VAL B 1 13 ? 26.781 -41.094 -4.93 1 91.19 13 VAL B C 1
ATOM 2909 O O . VAL B 1 13 ? 26.031 -42.062 -5.102 1 91.19 13 VAL B O 1
ATOM 2912 N N . VAL B 1 14 ? 28.109 -41.219 -4.879 1 88.5 14 VAL B N 1
ATOM 2913 C CA . VAL B 1 14 ? 28.766 -42.5 -5.199 1 88.5 14 VAL B CA 1
ATOM 2914 C C . VAL B 1 14 ? 28.297 -43.562 -4.227 1 88.5 14 VAL B C 1
ATOM 2916 O O . VAL B 1 14 ? 28.312 -43.375 -3.01 1 88.5 14 VAL B O 1
ATOM 2919 N N . GLY B 1 15 ? 27.922 -44.656 -4.789 1 89.38 15 GLY B N 1
ATOM 2920 C CA . GLY B 1 15 ? 27.484 -45.812 -3.979 1 89.38 15 GLY B CA 1
ATOM 2921 C C . GLY B 1 15 ? 26 -45.781 -3.652 1 89.38 15 GLY B C 1
ATOM 2922 O O . GLY B 1 15 ? 25.469 -46.719 -3.078 1 89.38 15 GLY B O 1
ATOM 2923 N N . PHE B 1 16 ? 25.344 -44.625 -4.023 1 90 16 PHE B N 1
ATOM 2924 C CA . PHE B 1 16 ? 23.938 -44.469 -3.693 1 90 16 PHE B CA 1
ATOM 2925 C C . PHE B 1 16 ? 23.109 -44.219 -4.949 1 90 16 PHE B C 1
ATOM 2927 O O . PHE B 1 16 ? 21.984 -43.719 -4.871 1 90 16 PHE B O 1
ATOM 2934 N N . GLU B 1 17 ? 23.609 -44.531 -6.086 1 85.88 17 GLU B N 1
ATOM 2935 C CA . GLU B 1 17 ? 23 -44.219 -7.371 1 85.88 17 GLU B CA 1
ATOM 2936 C C . GLU B 1 17 ? 21.656 -44.938 -7.551 1 85.88 17 GLU B C 1
ATOM 2938 O O . GLU B 1 17 ? 20.781 -44.438 -8.258 1 85.88 17 GLU B O 1
ATOM 2943 N N . ASP B 1 18 ? 21.516 -46.031 -6.82 1 88.44 18 ASP B N 1
ATOM 2944 C CA . ASP B 1 18 ? 20.281 -46.812 -6.957 1 88.44 18 ASP B CA 1
ATOM 2945 C C . ASP B 1 18 ? 19.281 -46.438 -5.875 1 88.44 18 ASP B C 1
ATOM 2947 O O . ASP B 1 18 ? 18.156 -46.938 -5.867 1 88.44 18 ASP B O 1
ATOM 2951 N N . GLU B 1 19 ? 19.719 -45.5 -5.051 1 91.19 19 GLU B N 1
ATOM 2952 C CA . GLU B 1 19 ? 18.828 -45.031 -3.98 1 91.19 19 GLU B CA 1
ATOM 2953 C C . GLU B 1 19 ? 18.109 -43.75 -4.367 1 91.19 19 GLU B C 1
ATOM 2955 O O . GLU B 1 19 ? 18.516 -43.062 -5.309 1 91.19 19 GLU B O 1
ATOM 2960 N N . THR B 1 20 ? 17.062 -43.531 -3.584 1 94.44 20 THR B N 1
ATOM 2961 C CA . THR B 1 20 ? 16.234 -42.375 -3.916 1 94.44 20 THR B CA 1
ATOM 2962 C C . THR B 1 20 ? 16.734 -41.125 -3.193 1 94.44 20 THR B C 1
ATOM 2964 O O . THR B 1 20 ? 17.016 -41.188 -1.992 1 94.44 20 THR B O 1
ATOM 2967 N N . PHE B 1 21 ? 16.891 -40.062 -3.951 1 96.12 21 PHE B N 1
ATOM 2968 C CA . PHE B 1 21 ? 17.234 -38.781 -3.398 1 96.12 21 PHE B CA 1
ATOM 2969 C C . PHE B 1 21 ? 16.047 -37.812 -3.422 1 96.12 21 PHE B C 1
ATOM 2971 O O . PHE B 1 21 ? 15.203 -37.906 -4.312 1 96.12 21 PHE B O 1
ATOM 2978 N N . HIS B 1 22 ? 15.977 -37.031 -2.42 1 97.56 22 HIS B N 1
ATOM 2979 C CA . HIS B 1 22 ? 15.016 -35.906 -2.414 1 97.56 22 HIS B CA 1
ATOM 2980 C C . HIS B 1 22 ? 15.727 -34.562 -2.438 1 97.56 22 HIS B C 1
ATOM 2982 O O . HIS B 1 22 ? 16.75 -34.375 -1.774 1 97.56 22 HIS B O 1
ATOM 2988 N N . VAL B 1 23 ? 15.195 -33.719 -3.207 1 97.44 23 VAL B N 1
ATOM 2989 C CA . VAL B 1 23 ? 15.859 -32.438 -3.447 1 97.44 23 VAL B CA 1
ATOM 2990 C C . VAL B 1 23 ? 14.977 -31.281 -2.945 1 97.44 23 VAL B C 1
ATOM 2992 O O . VAL B 1 23 ? 13.773 -31.266 -3.209 1 97.44 23 VAL B O 1
ATOM 2995 N N . GLY B 1 24 ? 15.539 -30.422 -2.123 1 97.31 24 GLY B N 1
ATOM 2996 C CA . GLY B 1 24 ? 14.898 -29.172 -1.722 1 97.31 24 GLY B CA 1
ATOM 2997 C C . GLY B 1 24 ? 15.539 -27.953 -2.336 1 97.31 24 GLY B C 1
ATOM 2998 O O . GLY B 1 24 ? 16.766 -27.844 -2.393 1 97.31 24 GLY B O 1
ATOM 2999 N N . ILE B 1 25 ? 14.695 -27.016 -2.816 1 96.62 25 ILE B N 1
ATOM 3000 C CA . ILE B 1 25 ? 15.234 -25.812 -3.445 1 96.62 25 ILE B CA 1
ATOM 3001 C C . ILE B 1 25 ? 14.617 -24.578 -2.791 1 96.62 25 ILE B C 1
ATOM 3003 O O . ILE B 1 25 ? 13.398 -24.484 -2.652 1 96.62 25 ILE B O 1
ATOM 3007 N N . ASP B 1 26 ? 15.43 -23.703 -2.373 1 94.81 26 ASP B N 1
ATOM 3008 C CA . ASP B 1 26 ? 15.023 -22.344 -2.057 1 94.81 26 ASP B CA 1
ATOM 3009 C C . ASP B 1 26 ? 15.266 -21.406 -3.24 1 94.81 26 ASP B C 1
ATOM 3011 O O . ASP B 1 26 ? 16.406 -21.062 -3.541 1 94.81 26 ASP B O 1
ATOM 3015 N N . VAL B 1 27 ? 14.172 -20.984 -3.807 1 93.88 27 VAL B N 1
ATOM 3016 C CA . VAL B 1 27 ? 14.219 -20.328 -5.109 1 93.88 27 VAL B CA 1
ATOM 3017 C C . VAL B 1 27 ? 14.25 -18.812 -4.918 1 93.88 27 VAL B C 1
ATOM 3019 O O . VAL B 1 27 ? 13.336 -18.234 -4.336 1 93.88 27 VAL B O 1
ATOM 3022 N N . HIS B 1 28 ? 15.297 -18.156 -5.406 1 90.75 28 HIS B N 1
ATOM 3023 C CA . HIS B 1 28 ? 15.43 -16.703 -5.453 1 90.75 28 HIS B CA 1
ATOM 3024 C C . HIS B 1 28 ? 15.602 -16.203 -6.883 1 90.75 28 HIS B C 1
ATOM 3026 O O . HIS B 1 28 ? 15.875 -17 -7.789 1 90.75 28 HIS B O 1
ATOM 3032 N N . LYS B 1 29 ? 15.477 -14.922 -6.992 1 90.69 29 LYS B N 1
ATOM 3033 C CA . LYS B 1 29 ? 15.547 -14.305 -8.312 1 90.69 29 LYS B CA 1
ATOM 3034 C C . LYS B 1 29 ? 16.906 -14.547 -8.961 1 90.69 29 LYS B C 1
ATOM 3036 O O . LYS B 1 29 ? 17 -14.742 -10.172 1 90.69 29 LYS B O 1
ATOM 3041 N N . ARG B 1 30 ? 17.953 -14.664 -8.133 1 90.38 30 ARG B N 1
ATOM 3042 C CA . ARG B 1 30 ? 19.281 -14.695 -8.719 1 90.38 30 ARG B CA 1
ATOM 3043 C C . ARG B 1 30 ? 19.969 -16.031 -8.453 1 90.38 30 ARG B C 1
ATOM 3045 O O . ARG B 1 30 ? 20.938 -16.391 -9.141 1 90.38 30 ARG B O 1
ATOM 3052 N N . SER B 1 31 ? 19.469 -16.719 -7.422 1 92.44 31 SER B N 1
ATOM 3053 C CA . SER B 1 31 ? 20.156 -17.969 -7.086 1 92.44 31 SER B CA 1
ATOM 3054 C C . SER B 1 31 ? 19.172 -18.984 -6.492 1 92.44 31 SER B C 1
ATOM 3056 O O . SER B 1 31 ? 18.141 -18.609 -5.953 1 92.44 31 SER B O 1
ATOM 3058 N N . TYR B 1 32 ? 19.562 -20.25 -6.684 1 93.88 32 TYR B N 1
ATOM 3059 C CA . TYR B 1 32 ? 18.875 -21.375 -6.043 1 93.88 32 TYR B CA 1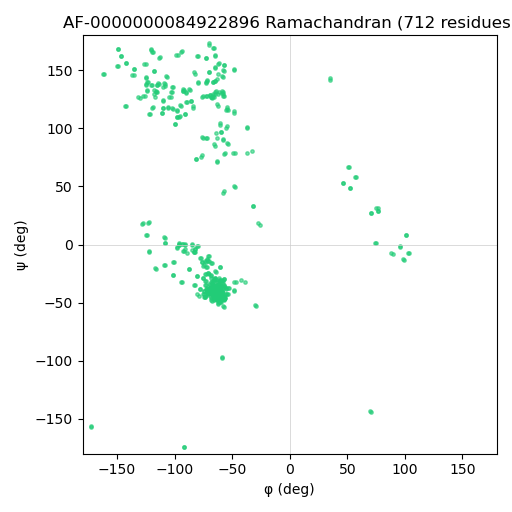
ATOM 3060 C C . TYR B 1 32 ? 19.75 -22.016 -4.973 1 93.88 32 TYR B C 1
ATOM 3062 O O . TYR B 1 32 ? 20.906 -22.359 -5.234 1 93.88 32 TYR B O 1
ATOM 3070 N N . HIS B 1 33 ? 19.25 -22.078 -3.82 1 94.06 33 HIS B N 1
ATOM 3071 C CA . HIS B 1 33 ? 19.859 -22.938 -2.814 1 94.06 33 HIS B CA 1
ATOM 3072 C C . HIS B 1 33 ? 19.281 -24.344 -2.861 1 94.06 33 HIS B C 1
ATOM 3074 O O . HIS B 1 33 ? 18.078 -24.531 -2.729 1 94.06 33 HIS B O 1
ATOM 3080 N N . ILE B 1 34 ? 20.156 -25.328 -3.062 1 95.31 34 ILE B N 1
ATOM 3081 C CA . ILE B 1 34 ? 19.703 -26.688 -3.344 1 95.31 34 ILE B CA 1
ATOM 3082 C C . ILE B 1 34 ? 20.234 -27.625 -2.271 1 95.31 34 ILE B C 1
ATOM 3084 O O . ILE B 1 34 ? 21.406 -27.547 -1.881 1 95.31 34 ILE B O 1
ATOM 3088 N N . ALA B 1 35 ? 19.391 -28.484 -1.849 1 95.44 35 ALA B N 1
ATOM 3089 C CA . ALA B 1 35 ? 19.781 -29.547 -0.918 1 95.44 35 ALA B CA 1
ATOM 3090 C C . ALA B 1 35 ? 19.438 -30.922 -1.479 1 95.44 35 ALA B C 1
ATOM 3092 O O . ALA B 1 35 ? 18.344 -31.141 -2.006 1 95.44 35 ALA B O 1
ATOM 3093 N N . LEU B 1 36 ? 20.375 -31.797 -1.413 1 94.94 36 LEU B N 1
ATOM 3094 C CA . LEU B 1 36 ? 20.188 -33.219 -1.762 1 94.94 36 LEU B CA 1
ATOM 3095 C C . LEU B 1 36 ? 20.156 -34.062 -0.509 1 94.94 36 LEU B C 1
ATOM 3097 O O . LEU B 1 36 ? 21.109 -34.094 0.27 1 94.94 36 LEU B O 1
ATOM 3101 N N . HIS B 1 37 ? 19.047 -34.656 -0.397 1 95.19 37 HIS B N 1
ATOM 3102 C CA . HIS B 1 37 ? 18.859 -35.531 0.75 1 95.19 37 HIS B CA 1
ATOM 3103 C C . HIS B 1 37 ? 18.938 -37 0.343 1 95.19 37 HIS B C 1
ATOM 3105 O O . HIS B 1 37 ? 18.25 -37.438 -0.578 1 95.19 37 HIS B O 1
ATOM 3111 N N . ARG B 1 38 ? 19.844 -37.656 1.125 1 93 38 ARG B N 1
ATOM 3112 C CA . ARG B 1 38 ? 20.094 -39.062 0.846 1 93 38 ARG B CA 1
ATOM 3113 C C . ARG B 1 38 ? 19.219 -39.969 1.728 1 93 38 ARG B C 1
ATOM 3115 O O . ARG B 1 38 ? 18.719 -39.5 2.758 1 93 38 ARG B O 1
ATOM 3122 N N . CYS B 1 39 ? 19.156 -41.25 1.335 1 88.88 39 CYS B N 1
ATOM 3123 C CA . CYS B 1 39 ? 18.297 -42.188 2.027 1 88.88 39 CYS B CA 1
ATOM 3124 C C . CYS B 1 39 ? 18.812 -42.469 3.436 1 88.88 39 CYS B C 1
ATOM 3126 O O . CYS B 1 39 ? 18.047 -42.875 4.312 1 88.88 39 CYS B O 1
ATOM 3128 N N . ASP B 1 40 ? 20.109 -42.312 3.643 1 89.44 40 ASP B N 1
ATOM 3129 C CA . ASP B 1 40 ? 20.672 -42.625 4.949 1 89.44 40 ASP B CA 1
ATOM 3130 C C . ASP B 1 40 ? 20.547 -41.438 5.895 1 89.44 40 ASP B C 1
ATOM 3132 O O . ASP B 1 40 ? 21.078 -41.469 7.012 1 89.44 40 ASP B O 1
ATOM 3136 N N . GLY B 1 41 ? 19.969 -40.344 5.434 1 89.69 41 GLY B N 1
ATOM 3137 C CA . GLY B 1 41 ? 19.719 -39.219 6.301 1 89.69 41 GLY B CA 1
ATOM 3138 C C . GLY B 1 41 ? 20.703 -38.094 6.094 1 89.69 41 GLY B C 1
ATOM 3139 O O . GLY B 1 41 ? 20.5 -36.969 6.602 1 89.69 41 GLY B O 1
ATOM 3140 N N . ARG B 1 42 ? 21.703 -38.281 5.324 1 91.88 42 ARG B N 1
ATOM 3141 C CA . ARG B 1 42 ? 22.703 -37.25 5.07 1 91.88 42 ARG B CA 1
ATOM 3142 C C . ARG B 1 42 ? 22.219 -36.281 3.986 1 91.88 42 ARG B C 1
ATOM 3144 O O . ARG B 1 42 ? 21.438 -36.688 3.105 1 91.88 42 ARG B O 1
ATOM 3151 N N . ALA B 1 43 ? 22.641 -35.062 4.164 1 92.94 43 ALA B N 1
ATOM 3152 C CA . ALA B 1 43 ? 22.234 -34.062 3.18 1 92.94 43 ALA B CA 1
ATOM 3153 C C . ALA B 1 43 ? 23.422 -33.188 2.793 1 92.94 43 ALA B C 1
ATOM 3155 O O . ALA B 1 43 ? 24.328 -32.969 3.594 1 92.94 43 ALA B O 1
ATOM 3156 N N . LEU B 1 44 ? 23.422 -32.812 1.589 1 92 44 LEU B N 1
ATOM 3157 C CA . LEU B 1 44 ? 24.406 -31.875 1.053 1 92 44 LEU B CA 1
ATOM 3158 C C . LEU B 1 44 ? 23.719 -30.672 0.399 1 92 44 LEU B C 1
ATOM 3160 O O . LEU B 1 44 ? 22.703 -30.844 -0.29 1 92 44 LEU B O 1
ATOM 3164 N N . SER B 1 45 ? 24.234 -29.484 0.633 1 91.88 45 SER B N 1
ATOM 3165 C CA . SER B 1 45 ? 23.625 -28.281 0.056 1 91.88 45 SER B CA 1
ATOM 3166 C C . SER B 1 45 ? 24.609 -27.578 -0.879 1 91.88 45 SER B C 1
ATOM 3168 O O . SER B 1 45 ? 25.828 -27.656 -0.692 1 91.88 45 SER B O 1
ATOM 3170 N N . LEU B 1 46 ? 24.125 -26.922 -1.88 1 91.56 46 LEU B N 1
ATOM 3171 C CA . LEU B 1 46 ? 24.906 -26.141 -2.824 1 91.56 46 LEU B CA 1
ATOM 3172 C C . LEU B 1 46 ? 24.094 -24.969 -3.361 1 91.56 46 LEU B C 1
ATOM 3174 O O . LEU B 1 46 ? 22.875 -24.891 -3.129 1 91.56 46 LEU B O 1
ATOM 3178 N N . VAL B 1 47 ? 24.797 -24.078 -4.027 1 92.06 47 VAL B N 1
ATOM 3179 C CA . VAL B 1 47 ? 24.156 -22.922 -4.629 1 92.06 47 VAL B CA 1
ATOM 3180 C C . VAL B 1 47 ? 24.328 -22.953 -6.145 1 92.06 47 VAL B C 1
ATOM 3182 O O . VAL B 1 47 ? 25.406 -23.281 -6.645 1 92.06 47 VAL B O 1
ATOM 3185 N N . SER B 1 48 ? 23.297 -22.734 -6.844 1 91.31 48 SER B N 1
ATOM 3186 C CA . SER B 1 48 ? 23.297 -22.688 -8.297 1 91.31 48 SER B CA 1
ATOM 3187 C C . SER B 1 48 ? 22.688 -21.391 -8.805 1 91.31 48 SER B C 1
ATOM 3189 O O . SER B 1 48 ? 21.969 -20.703 -8.07 1 91.31 48 SER B O 1
ATOM 3191 N N . PRO B 1 49 ? 23.078 -20.969 -10.062 1 91.81 49 PRO B N 1
ATOM 3192 C CA . PRO B 1 49 ? 22.344 -19.859 -10.648 1 91.81 49 PRO B CA 1
ATOM 3193 C C . PRO B 1 49 ? 20.844 -20.125 -10.758 1 91.81 49 PRO B C 1
ATOM 3195 O O . PRO B 1 49 ? 20.438 -21.297 -10.828 1 91.81 49 PRO B O 1
ATOM 3198 N N . ALA B 1 50 ? 20.125 -19.062 -10.766 1 91.88 50 ALA B N 1
ATOM 3199 C CA . ALA B 1 50 ? 18.672 -19.188 -10.859 1 91.88 50 ALA B CA 1
ATOM 3200 C C . ALA B 1 50 ? 18.25 -19.516 -12.281 1 91.88 50 ALA B C 1
ATOM 3202 O O . ALA B 1 50 ? 17.719 -18.641 -12.992 1 91.88 50 ALA B O 1
ATOM 3203 N N . SER B 1 51 ? 18.422 -20.75 -12.672 1 92.5 51 SER B N 1
ATOM 3204 C CA . SER B 1 51 ? 18.094 -21.266 -14 1 92.5 51 SER B CA 1
ATOM 3205 C C . SER B 1 51 ? 17.547 -22.672 -13.922 1 92.5 51 SER B C 1
ATOM 3207 O O . SER B 1 51 ? 18.25 -23.594 -13.492 1 92.5 51 SER B O 1
ATOM 3209 N N . PRO B 1 52 ? 16.344 -22.797 -14.375 1 94.75 52 PRO B N 1
ATOM 3210 C CA . PRO B 1 52 ? 15.789 -24.141 -14.398 1 94.75 52 PRO B CA 1
ATOM 3211 C C . PRO B 1 52 ? 16.641 -25.125 -15.203 1 94.75 52 PRO B C 1
ATOM 3213 O O . PRO B 1 52 ? 16.812 -26.281 -14.797 1 94.75 52 PRO B O 1
ATOM 3216 N N . GLN B 1 53 ? 17.203 -24.641 -16.219 1 94.56 53 GLN B N 1
ATOM 3217 C CA . GLN B 1 53 ? 18.047 -25.484 -17.062 1 94.56 53 GLN B CA 1
ATOM 3218 C C . GLN B 1 53 ? 19.281 -25.953 -16.297 1 94.56 53 GLN B C 1
ATOM 3220 O O . GLN B 1 53 ? 19.688 -27.125 -16.406 1 94.56 53 GLN B O 1
ATOM 3225 N N . ALA B 1 54 ? 19.797 -25.078 -15.508 1 94.06 54 ALA B N 1
ATOM 3226 C CA . ALA B 1 54 ? 21 -25.422 -14.742 1 94.06 54 ALA B CA 1
ATOM 3227 C C . ALA B 1 54 ? 20.719 -26.531 -13.742 1 94.06 54 ALA B C 1
ATOM 3229 O O . ALA B 1 54 ? 21.516 -27.453 -13.594 1 94.06 54 ALA B O 1
ATOM 3230 N N . ILE B 1 55 ? 19.641 -26.516 -13.109 1 94.12 55 ILE B N 1
ATOM 3231 C CA . ILE B 1 55 ? 19.328 -27.516 -12.102 1 94.12 55 ILE B CA 1
ATOM 3232 C C . ILE B 1 55 ? 19.016 -28.844 -12.789 1 94.12 55 ILE B C 1
ATOM 3234 O O . ILE B 1 55 ? 19.375 -29.922 -12.281 1 94.12 55 ILE B O 1
ATOM 3238 N N . ILE B 1 56 ? 18.344 -28.797 -13.914 1 95.94 56 ILE B N 1
ATOM 3239 C CA . ILE B 1 56 ? 18.016 -30 -14.664 1 95.94 56 ILE B CA 1
ATOM 3240 C C . ILE B 1 56 ? 19.312 -30.688 -15.109 1 95.94 56 ILE B C 1
ATOM 3242 O O . ILE B 1 56 ? 19.453 -31.906 -14.953 1 95.94 56 ILE B O 1
ATOM 3246 N N . GLU B 1 57 ? 20.219 -29.906 -15.594 1 94.69 57 GLU B N 1
ATOM 3247 C CA . GLU B 1 57 ? 21.5 -30.438 -16 1 94.69 57 GLU B CA 1
ATOM 3248 C C . GLU B 1 57 ? 22.266 -31.031 -14.82 1 94.69 57 GLU B C 1
ATOM 3250 O O . GLU B 1 57 ? 22.875 -32.094 -14.93 1 94.69 57 GLU B O 1
ATOM 3255 N N . LEU B 1 58 ? 22.156 -30.328 -13.781 1 92.19 58 LEU B N 1
ATOM 3256 C CA . LEU B 1 58 ? 22.828 -30.781 -12.57 1 92.19 58 LEU B CA 1
ATOM 3257 C C . LEU B 1 58 ? 22.266 -32.125 -12.125 1 92.19 58 LEU B C 1
ATOM 3259 O O . LEU B 1 58 ? 23.031 -33.094 -11.906 1 92.19 58 LEU B O 1
ATOM 3263 N N . LEU B 1 59 ? 21.031 -32.312 -12.039 1 92.94 59 LEU B N 1
ATOM 3264 C CA . LEU B 1 59 ? 20.391 -33.531 -11.539 1 92.94 59 LEU B CA 1
ATOM 3265 C C . LEU B 1 59 ? 20.547 -34.688 -12.523 1 92.94 59 LEU B C 1
ATOM 3267 O O . LEU B 1 59 ? 20.766 -35.812 -12.125 1 92.94 59 LEU B O 1
ATOM 3271 N N . THR B 1 60 ? 20.391 -34.312 -13.781 1 93.62 60 THR B N 1
ATOM 3272 C CA . THR B 1 60 ? 20.578 -35.344 -14.805 1 93.62 60 THR B CA 1
ATOM 3273 C C . THR B 1 60 ? 22 -35.875 -14.812 1 93.62 60 THR B C 1
ATOM 3275 O O . THR B 1 60 ? 22.234 -37.062 -14.969 1 93.62 60 THR B O 1
ATOM 3278 N N . GLY B 1 61 ? 22.922 -34.969 -14.578 1 90.31 61 GLY B N 1
ATOM 3279 C CA . GLY B 1 61 ? 24.328 -35.312 -14.586 1 90.31 61 GLY B CA 1
ATOM 3280 C C . GLY B 1 61 ? 24.719 -36.219 -13.422 1 90.31 61 GLY B C 1
ATOM 3281 O O . GLY B 1 61 ? 25.672 -37 -13.523 1 90.31 61 GLY B O 1
ATOM 3282 N N . LEU B 1 62 ? 24.047 -36.094 -12.398 1 89.94 62 LEU B N 1
ATOM 3283 C CA . LEU B 1 62 ? 24.359 -36.906 -11.219 1 89.94 62 LEU B CA 1
ATOM 3284 C C . LEU B 1 62 ? 23.906 -38.344 -11.398 1 89.94 62 LEU B C 1
ATOM 3286 O O . LEU B 1 62 ? 24.359 -39.25 -10.672 1 89.94 62 LEU B O 1
ATOM 3290 N N . ASN B 1 63 ? 23.047 -38.562 -12.32 1 89.06 63 ASN B N 1
ATOM 3291 C CA . ASN B 1 63 ? 22.531 -39.906 -12.625 1 89.06 63 ASN B CA 1
ATOM 3292 C C . ASN B 1 63 ? 22 -40.594 -11.375 1 89.06 63 ASN B C 1
ATOM 3294 O O . ASN B 1 63 ? 22.359 -41.75 -11.109 1 89.06 63 ASN B O 1
ATOM 3298 N N . ILE B 1 64 ? 21.219 -39.906 -10.664 1 91.5 64 ILE B N 1
ATOM 3299 C CA . ILE B 1 64 ? 20.609 -40.438 -9.445 1 91.5 64 ILE B CA 1
ATOM 3300 C C . ILE B 1 64 ? 19.109 -40.562 -9.648 1 91.5 64 ILE B C 1
ATOM 3302 O O . ILE B 1 64 ? 18.531 -40 -10.57 1 91.5 64 ILE B O 1
ATOM 3306 N N . ARG B 1 65 ? 18.562 -41.406 -8.781 1 94.44 65 ARG B N 1
ATOM 3307 C CA . ARG B 1 65 ? 17.109 -41.5 -8.742 1 94.44 65 ARG B CA 1
ATOM 3308 C C . ARG B 1 65 ? 16.516 -40.406 -7.863 1 94.44 65 ARG B C 1
ATOM 3310 O O . ARG B 1 65 ? 16.781 -40.344 -6.66 1 94.44 65 ARG B O 1
ATOM 3317 N N . VAL B 1 66 ? 15.734 -39.562 -8.484 1 96 66 VAL B N 1
ATOM 3318 C CA . VAL B 1 66 ? 15.148 -38.438 -7.762 1 96 66 VAL B CA 1
ATOM 3319 C C . VAL B 1 66 ? 13.695 -38.75 -7.406 1 96 66 VAL B C 1
ATOM 3321 O O . VAL B 1 66 ? 12.859 -38.938 -8.297 1 96 66 VAL B O 1
ATOM 3324 N N . GLY B 1 67 ? 13.453 -38.812 -6.133 1 96.06 67 GLY B N 1
ATOM 3325 C CA . GLY B 1 67 ? 12.094 -39.062 -5.676 1 96.06 67 GLY B CA 1
ATOM 3326 C C . GLY B 1 67 ? 11.18 -37.875 -5.836 1 96.06 67 GLY B C 1
ATOM 3327 O O . GLY B 1 67 ? 10.016 -38 -6.215 1 96.06 67 GLY B O 1
ATOM 3328 N N . ALA B 1 68 ? 11.773 -36.688 -5.43 1 97.06 68 ALA B N 1
ATOM 3329 C CA . ALA B 1 68 ? 11.008 -35.469 -5.578 1 97.06 68 ALA B CA 1
ATOM 3330 C C . ALA B 1 68 ? 11.922 -34.25 -5.504 1 97.06 68 ALA B C 1
ATOM 3332 O O . ALA B 1 68 ? 12.945 -34.281 -4.82 1 97.06 68 ALA B O 1
ATOM 3333 N N . VAL B 1 69 ? 11.57 -33.281 -6.223 1 98.19 69 VAL B N 1
ATOM 3334 C CA . VAL B 1 69 ? 12.156 -31.938 -6.102 1 98.19 69 VAL B CA 1
ATOM 3335 C C . VAL B 1 69 ? 11.125 -30.969 -5.516 1 98.19 69 VAL B C 1
ATOM 3337 O O . VAL B 1 69 ? 10.094 -30.703 -6.133 1 98.19 69 VAL B O 1
ATOM 3340 N N . ALA B 1 70 ? 11.469 -30.438 -4.344 1 97.81 70 ALA B N 1
ATOM 3341 C CA . ALA B 1 70 ? 10.484 -29.609 -3.641 1 97.81 70 ALA B CA 1
ATOM 3342 C C . ALA B 1 70 ? 10.953 -28.172 -3.535 1 97.81 70 ALA B C 1
ATOM 3344 O O . ALA B 1 70 ? 12.133 -27.906 -3.281 1 97.81 70 ALA B O 1
ATOM 3345 N N . TYR B 1 71 ? 10.062 -27.203 -3.766 1 96.62 71 TYR B N 1
ATOM 3346 C CA . TYR B 1 71 ? 10.32 -25.812 -3.439 1 96.62 71 TYR B CA 1
ATOM 3347 C C . TYR B 1 71 ? 9.047 -25.094 -3.023 1 96.62 71 TYR B C 1
ATOM 3349 O O . TYR B 1 71 ? 7.941 -25.609 -3.232 1 96.62 71 TYR B O 1
ATOM 3357 N N . GLU B 1 72 ? 9.211 -24 -2.396 1 94.19 72 GLU B N 1
ATOM 3358 C CA . GLU B 1 72 ? 8.094 -23.219 -1.892 1 94.19 72 GLU B CA 1
ATOM 3359 C C . GLU B 1 72 ? 7.574 -22.25 -2.953 1 94.19 72 GLU B C 1
ATOM 3361 O O . GLU B 1 72 ? 8.359 -21.609 -3.658 1 94.19 72 GLU B O 1
ATOM 3366 N N . SER B 1 73 ? 6.234 -22.25 -3.07 1 93.25 73 SER B N 1
ATOM 3367 C CA . SER B 1 73 ? 5.652 -21.297 -4.004 1 93.25 73 SER B CA 1
ATOM 3368 C C . SER B 1 73 ? 6.02 -19.859 -3.629 1 93.25 73 SER B C 1
ATOM 3370 O O . SER B 1 73 ? 6.102 -19.531 -2.445 1 93.25 73 SER B O 1
ATOM 3372 N N . GLY B 1 74 ? 6.215 -19.031 -4.688 1 90.81 74 GLY B N 1
ATOM 3373 C CA . GLY B 1 74 ? 6.621 -17.656 -4.441 1 90.81 74 GLY B CA 1
ATOM 3374 C C . GLY B 1 74 ? 6.621 -16.797 -5.691 1 90.81 74 GLY B C 1
ATOM 3375 O O . GLY B 1 74 ? 5.934 -17.109 -6.664 1 90.81 74 GLY B O 1
ATOM 3376 N N . PRO B 1 75 ? 7.375 -15.805 -5.602 1 92.81 75 PRO B N 1
ATOM 3377 C CA . PRO B 1 75 ? 7.344 -14.805 -6.668 1 92.81 75 PRO B CA 1
ATOM 3378 C C . PRO B 1 75 ? 7.941 -15.312 -7.98 1 92.81 75 PRO B C 1
ATOM 3380 O O . PRO B 1 75 ? 7.785 -14.68 -9.023 1 92.81 75 PRO B O 1
ATOM 3383 N N . THR B 1 76 ? 8.578 -16.453 -7.953 1 93.31 76 THR B N 1
ATOM 3384 C CA . THR B 1 76 ? 9.234 -16.953 -9.156 1 93.31 76 THR B CA 1
ATOM 3385 C C . THR B 1 76 ? 8.281 -17.828 -9.961 1 93.31 76 THR B C 1
ATOM 3387 O O . THR B 1 76 ? 8.656 -18.359 -11.016 1 93.31 76 THR B O 1
ATOM 3390 N N . GLY B 1 77 ? 7.125 -17.984 -9.469 1 93.88 77 GLY B N 1
ATOM 3391 C CA . GLY B 1 77 ? 6.074 -18.656 -10.219 1 93.88 77 GLY B CA 1
ATOM 3392 C C . GLY B 1 77 ? 6.305 -20.141 -10.375 1 93.88 77 GLY B C 1
ATOM 3393 O O . GLY B 1 77 ? 6.758 -20.812 -9.438 1 93.88 77 GLY B O 1
ATOM 3394 N N . PHE B 1 78 ? 5.902 -20.703 -11.609 1 96.88 78 PHE B N 1
ATOM 3395 C CA . PHE B 1 78 ? 5.816 -22.141 -11.766 1 96.88 78 PHE B CA 1
ATOM 3396 C C . PHE B 1 78 ? 6.676 -22.609 -12.93 1 96.88 78 PHE B C 1
ATOM 3398 O O . PHE B 1 78 ? 6.609 -23.781 -13.32 1 96.88 78 PHE B O 1
ATOM 3405 N N . SER B 1 79 ? 7.465 -21.719 -13.492 1 95.69 79 SER B N 1
ATOM 3406 C CA . SER B 1 79 ? 8.289 -22.094 -14.633 1 95.69 79 SER B CA 1
ATOM 3407 C C . SER B 1 79 ? 9.281 -23.188 -14.258 1 95.69 79 SER B C 1
ATOM 3409 O O . SER B 1 79 ? 9.492 -24.125 -15.023 1 95.69 79 SER B O 1
ATOM 3411 N N . LEU B 1 80 ? 9.836 -23.094 -13.062 1 96.69 80 LEU B N 1
ATOM 3412 C CA . LEU B 1 80 ? 10.758 -24.125 -12.594 1 96.69 80 LEU B CA 1
ATOM 3413 C C . LEU B 1 80 ? 10.062 -25.469 -12.5 1 96.69 80 LEU B C 1
ATOM 3415 O O . LEU B 1 80 ? 10.578 -26.484 -12.992 1 96.69 80 LEU B O 1
ATOM 3419 N N . ALA B 1 81 ? 8.938 -25.484 -11.953 1 97.75 81 ALA B N 1
ATOM 3420 C CA . ALA B 1 81 ? 8.172 -26.719 -11.797 1 97.75 81 ALA B CA 1
ATOM 3421 C C . ALA B 1 81 ? 7.844 -27.344 -13.156 1 97.75 81 ALA B C 1
ATOM 3423 O O . ALA B 1 81 ? 8.031 -28.547 -13.359 1 97.75 81 ALA B O 1
ATOM 3424 N N . ARG B 1 82 ? 7.395 -26.547 -14.031 1 97.12 82 ARG B N 1
ATOM 3425 C CA . ARG B 1 82 ? 7.008 -27.031 -15.352 1 97.12 82 ARG B CA 1
ATOM 3426 C C . ARG B 1 82 ? 8.203 -27.625 -16.094 1 97.12 82 ARG B C 1
ATOM 3428 O O . ARG B 1 82 ? 8.102 -28.672 -16.719 1 97.12 82 ARG B O 1
ATOM 3435 N N . MET B 1 83 ? 9.32 -27 -16.031 1 96.94 83 MET B N 1
ATOM 3436 C CA . MET B 1 83 ? 10.508 -27.469 -16.719 1 96.94 83 MET B CA 1
ATOM 3437 C C . MET B 1 83 ? 11.039 -28.75 -16.094 1 96.94 83 MET B C 1
ATOM 3439 O O . MET B 1 83 ? 11.461 -29.672 -16.797 1 96.94 83 MET B O 1
ATOM 3443 N N . LEU B 1 84 ? 11.031 -28.797 -14.789 1 97.56 84 LEU B N 1
ATOM 3444 C CA . LEU B 1 84 ? 11.445 -30.016 -14.094 1 97.56 84 LEU B CA 1
ATOM 3445 C C . LEU B 1 84 ? 10.539 -31.188 -14.461 1 97.56 84 LEU B C 1
ATOM 3447 O O . LEU B 1 84 ? 11.023 -32.281 -14.742 1 97.56 84 LEU B O 1
ATOM 3451 N N . PHE B 1 85 ? 9.281 -30.922 -14.477 1 96.62 85 PHE B N 1
ATOM 3452 C CA . PHE B 1 85 ? 8.305 -31.938 -14.828 1 96.62 85 PHE B CA 1
ATOM 3453 C C . PHE B 1 85 ? 8.539 -32.438 -16.25 1 96.62 85 PHE B C 1
ATOM 3455 O O . PHE B 1 85 ? 8.531 -33.656 -16.5 1 96.62 85 PHE B O 1
ATOM 3462 N N . ALA B 1 86 ? 8.734 -31.547 -17.141 1 96.81 86 ALA B N 1
ATOM 3463 C CA . ALA B 1 86 ? 8.984 -31.875 -18.547 1 96.81 86 ALA B CA 1
ATOM 3464 C C . ALA B 1 86 ? 10.25 -32.719 -18.688 1 96.81 86 ALA B C 1
ATOM 3466 O O . ALA B 1 86 ? 10.359 -33.531 -19.609 1 96.81 86 ALA B O 1
ATOM 3467 N N . ALA B 1 87 ? 11.195 -32.5 -17.797 1 96.75 87 ALA B N 1
ATOM 3468 C CA . ALA B 1 87 ? 12.461 -33.219 -17.828 1 96.75 87 ALA B CA 1
ATOM 3469 C C . ALA B 1 87 ? 12.328 -34.594 -17.156 1 96.75 87 ALA B C 1
ATOM 3471 O O . ALA B 1 87 ? 13.281 -35.375 -17.094 1 96.75 87 ALA B O 1
ATOM 3472 N N . GLY B 1 88 ? 11.148 -34.812 -16.562 1 96.19 88 GLY B N 1
ATOM 3473 C CA . GLY B 1 88 ? 10.883 -36.125 -16.016 1 96.19 88 GLY B CA 1
ATOM 3474 C C . GLY B 1 88 ? 11.062 -36.188 -14.516 1 96.19 88 GLY B C 1
ATOM 3475 O O . GLY B 1 88 ? 11.023 -37.281 -13.93 1 96.19 88 GLY B O 1
ATOM 3476 N N . PHE B 1 89 ? 11.266 -35.094 -13.852 1 97.31 89 PHE B N 1
ATOM 3477 C CA . PHE B 1 89 ? 11.445 -35.094 -12.406 1 97.31 89 PHE B CA 1
ATOM 3478 C C . PHE B 1 89 ? 10.117 -34.875 -11.688 1 97.31 89 PHE B C 1
ATOM 3480 O O . PHE B 1 89 ? 9.336 -34 -12.07 1 97.31 89 PHE B O 1
ATOM 3487 N N . PRO B 1 90 ? 9.852 -35.719 -10.695 1 97.19 90 PRO B N 1
ATOM 3488 C CA . PRO B 1 90 ? 8.703 -35.406 -9.852 1 97.19 90 PRO B CA 1
ATOM 3489 C C . PRO B 1 90 ? 8.898 -34.094 -9.078 1 97.19 90 PRO B C 1
ATOM 3491 O O . PRO B 1 90 ? 9.969 -33.844 -8.523 1 97.19 90 PRO B O 1
ATOM 3494 N N . VAL B 1 91 ? 7.898 -33.25 -9.125 1 97.81 91 VAL B N 1
ATOM 3495 C CA . VAL B 1 91 ? 8.055 -31.922 -8.516 1 97.81 91 VAL B CA 1
ATOM 3496 C C . VAL B 1 91 ? 6.949 -31.703 -7.488 1 97.81 91 VAL B C 1
ATOM 3498 O O . VAL B 1 91 ? 5.793 -32.062 -7.715 1 97.81 91 VAL B O 1
ATOM 3501 N N . ILE B 1 92 ? 7.355 -31.078 -6.359 1 97.31 92 ILE B N 1
ATOM 3502 C CA . ILE B 1 92 ? 6.418 -30.672 -5.324 1 97.31 92 ILE B CA 1
ATOM 3503 C C . ILE B 1 92 ? 6.535 -29.156 -5.102 1 97.31 92 ILE B C 1
ATOM 3505 O O . ILE B 1 92 ? 7.578 -28.672 -4.664 1 97.31 92 ILE B O 1
ATOM 3509 N N . VAL B 1 93 ? 5.488 -28.469 -5.461 1 97.06 93 VAL B N 1
ATOM 3510 C CA . VAL B 1 93 ? 5.41 -27.062 -5.09 1 97.06 93 VAL B CA 1
ATOM 3511 C C . VAL B 1 93 ? 4.547 -26.906 -3.838 1 97.06 93 VAL B C 1
ATOM 3513 O O . VAL B 1 93 ? 3.338 -27.141 -3.877 1 97.06 93 VAL B O 1
ATOM 3516 N N . ALA B 1 94 ? 5.215 -26.453 -2.816 1 93.88 94 ALA B N 1
ATOM 3517 C CA . ALA B 1 94 ? 4.508 -26.391 -1.54 1 93.88 94 ALA B CA 1
ATOM 3518 C C . ALA B 1 94 ? 4.078 -24.953 -1.232 1 93.88 94 ALA B C 1
ATOM 3520 O O . ALA B 1 94 ? 4.855 -24.016 -1.416 1 93.88 94 ALA B O 1
ATOM 3521 N N . ALA B 1 95 ? 2.83 -24.828 -0.782 1 89.5 95 ALA B N 1
ATOM 3522 C CA . ALA B 1 95 ? 2.381 -23.531 -0.284 1 89.5 95 ALA B CA 1
ATOM 3523 C C . ALA B 1 95 ? 3.033 -23.203 1.057 1 89.5 95 ALA B C 1
ATOM 3525 O O . ALA B 1 95 ? 3.162 -24.078 1.921 1 89.5 95 ALA B O 1
ATOM 3526 N N . PRO B 1 96 ? 3.414 -21.938 1.256 1 86.19 96 PRO B N 1
ATOM 3527 C CA . PRO B 1 96 ? 4.059 -21.562 2.514 1 86.19 96 PRO B CA 1
ATOM 3528 C C . PRO B 1 96 ? 3.223 -21.922 3.74 1 86.19 96 PRO B C 1
ATOM 3530 O O . PRO B 1 96 ? 3.768 -22.359 4.758 1 86.19 96 PRO B O 1
ATOM 3533 N N . SER B 1 97 ? 1.954 -21.781 3.613 1 77.12 97 SER B N 1
ATOM 3534 C CA . SER B 1 97 ? 1.049 -22.047 4.73 1 77.12 97 SER B CA 1
ATOM 3535 C C . SER B 1 97 ? 0.968 -23.531 5.043 1 77.12 97 SER B C 1
ATOM 3537 O O . SER B 1 97 ? 0.514 -23.922 6.121 1 77.12 97 SER B O 1
ATOM 3539 N N . LYS B 1 98 ? 1.438 -24.328 4.16 1 76.88 98 LYS B N 1
ATOM 3540 C CA . LYS B 1 98 ? 1.278 -25.766 4.32 1 76.88 98 LYS B CA 1
ATOM 3541 C C . LYS B 1 98 ? 2.607 -26.438 4.668 1 76.88 98 LYS B C 1
ATOM 3543 O O . LYS B 1 98 ? 2.68 -27.656 4.801 1 76.88 98 LYS B O 1
ATOM 3548 N N . ILE B 1 99 ? 3.607 -25.594 4.781 1 81.69 99 ILE B N 1
ATOM 3549 C CA . ILE B 1 99 ? 4.898 -26.109 5.219 1 81.69 99 ILE B CA 1
ATOM 3550 C C . ILE B 1 99 ? 4.957 -26.141 6.742 1 81.69 99 ILE B C 1
ATOM 3552 O O . ILE B 1 99 ? 4.746 -25.109 7.395 1 81.69 99 ILE B O 1
ATOM 3556 N N . PRO B 1 100 ? 5.199 -27.219 7.25 1 74.12 100 PRO B N 1
ATOM 3557 C CA . PRO B 1 100 ? 5.238 -27.312 8.711 1 74.12 100 PRO B CA 1
ATOM 3558 C C . PRO B 1 100 ? 6.25 -26.359 9.344 1 74.12 100 PRO B C 1
ATOM 3560 O O . PRO B 1 100 ? 7.328 -26.141 8.781 1 74.12 100 PRO B O 1
ATOM 3563 N N . ARG B 1 101 ? 5.84 -25.531 10.344 1 68.62 101 ARG B N 1
ATOM 3564 C CA . ARG B 1 101 ? 6.711 -24.594 11.039 1 68.62 101 ARG B CA 1
ATOM 3565 C C . ARG B 1 101 ? 7.68 -25.312 11.969 1 68.62 101 ARG B C 1
ATOM 3567 O O . ARG B 1 101 ? 7.32 -26.312 12.586 1 68.62 101 ARG B O 1
ATOM 3574 N N . SER B 1 102 ? 8.969 -24.922 11.742 1 61.47 102 SER B N 1
ATOM 3575 C CA . SER B 1 102 ? 9.922 -25.531 12.664 1 61.47 102 SER B CA 1
ATOM 3576 C C . SER B 1 102 ? 9.703 -25.031 14.086 1 61.47 102 SER B C 1
ATOM 3578 O O . SER B 1 102 ? 9.281 -23.891 14.297 1 61.47 102 SER B O 1
ATOM 3580 N N . VAL B 1 103 ? 9.562 -25.922 15.102 1 51.62 103 VAL B N 1
ATOM 3581 C CA . VAL B 1 103 ? 9.367 -25.641 16.531 1 51.62 103 VAL B CA 1
ATOM 3582 C C . VAL B 1 103 ? 10.391 -24.609 17 1 51.62 103 VAL B C 1
ATOM 3584 O O . VAL B 1 103 ? 10.102 -23.797 17.875 1 51.62 103 VAL B O 1
ATOM 3587 N N . THR B 1 104 ? 11.656 -24.656 16.562 1 51.56 104 THR B N 1
ATOM 3588 C CA . THR B 1 104 ? 12.68 -23.797 17.125 1 51.56 104 THR B CA 1
ATOM 3589 C C . THR B 1 104 ? 12.906 -22.578 16.25 1 51.56 104 THR B C 1
ATOM 3591 O O . THR B 1 104 ? 13.125 -22.703 15.039 1 51.56 104 THR B O 1
ATOM 3594 N N . PRO B 1 105 ? 12.5 -21.531 16.766 1 51.34 105 PRO B N 1
ATOM 3595 C CA . PRO B 1 105 ? 12.758 -20.297 16.016 1 51.34 105 PRO B CA 1
ATOM 3596 C C . PRO B 1 105 ? 14.211 -20.203 15.531 1 51.34 105 PRO B C 1
ATOM 3598 O O . PRO B 1 105 ? 15.125 -20.109 16.359 1 51.34 105 PRO B O 1
ATOM 3601 N N . GLY B 1 106 ? 14.734 -21.156 14.938 1 51.31 106 GLY B N 1
ATOM 3602 C CA . GLY B 1 106 ? 16.141 -20.984 14.602 1 51.31 106 GLY B CA 1
ATOM 3603 C C . GLY B 1 106 ? 16.375 -19.953 13.516 1 51.31 106 GLY B C 1
ATOM 3604 O O . GLY B 1 106 ? 15.422 -19.328 13.016 1 51.31 106 GLY B O 1
ATOM 3605 N N . ALA B 1 107 ? 17.625 -19.656 13.266 1 58.31 107 ALA B N 1
ATOM 3606 C CA . ALA B 1 107 ? 18.156 -18.672 12.32 1 58.31 107 ALA B CA 1
ATOM 3607 C C . ALA B 1 107 ? 17.625 -18.922 10.914 1 58.31 107 ALA B C 1
ATOM 3609 O O . ALA B 1 107 ? 17.688 -20.047 10.414 1 58.31 107 ALA B O 1
ATOM 3610 N N . LYS B 1 108 ? 16.672 -18.234 10.438 1 63.72 108 LYS B N 1
ATOM 3611 C CA . LYS B 1 108 ? 16.203 -18.312 9.047 1 63.72 108 LYS B CA 1
ATOM 3612 C C . LYS B 1 108 ? 17.328 -17.953 8.078 1 63.72 108 LYS B C 1
ATOM 3614 O O . LYS B 1 108 ? 17.875 -16.859 8.125 1 63.72 108 LYS B O 1
ATOM 3619 N N . CYS B 1 109 ? 17.922 -19.141 7.609 1 79.38 109 CYS B N 1
ATOM 3620 C CA . CYS B 1 109 ? 18.859 -18.922 6.52 1 79.38 109 CYS B CA 1
ATOM 3621 C C . CYS B 1 109 ? 18.5 -19.766 5.301 1 79.38 109 CYS B C 1
ATOM 3623 O O . CYS B 1 109 ? 17.875 -20.828 5.438 1 79.38 109 CYS B O 1
ATOM 3625 N N . ASP B 1 110 ? 18.688 -19.25 4.137 1 79.06 110 ASP B N 1
ATOM 3626 C CA . ASP B 1 110 ? 18.359 -19.859 2.846 1 79.06 110 ASP B CA 1
ATOM 3627 C C . ASP B 1 110 ? 18.828 -21.297 2.771 1 79.06 110 ASP B C 1
ATOM 3629 O O . ASP B 1 110 ? 18.109 -22.172 2.26 1 79.06 110 ASP B O 1
ATOM 3633 N N . ARG B 1 111 ? 19.906 -21.594 3.418 1 78.38 111 ARG B N 1
ATOM 3634 C CA . ARG B 1 111 ? 20.469 -22.938 3.434 1 78.38 111 ARG B CA 1
ATOM 3635 C C . ARG B 1 111 ? 19.594 -23.875 4.266 1 78.38 111 ARG B C 1
ATOM 3637 O O . ARG B 1 111 ? 19.266 -24.984 3.83 1 78.38 111 ARG B O 1
ATOM 3644 N N . LEU B 1 112 ? 19.188 -23.422 5.34 1 82.94 112 LEU B N 1
ATOM 3645 C CA . LEU B 1 112 ? 18.391 -24.25 6.23 1 82.94 112 LEU B CA 1
ATOM 3646 C C . LEU B 1 112 ? 17 -24.484 5.641 1 82.94 112 LEU B C 1
ATOM 3648 O O . LEU B 1 112 ? 16.422 -25.562 5.824 1 82.94 112 LEU B O 1
ATOM 3652 N N . ASP B 1 113 ? 16.578 -23.594 4.812 1 88.19 113 ASP B N 1
ATOM 3653 C CA . ASP B 1 113 ? 15.234 -23.719 4.23 1 88.19 113 ASP B CA 1
ATOM 3654 C C . ASP B 1 113 ? 15.195 -24.812 3.17 1 88.19 113 ASP B C 1
ATOM 3656 O O . ASP B 1 113 ? 14.266 -25.625 3.141 1 88.19 113 ASP B O 1
ATOM 3660 N N . CYS B 1 114 ? 16.234 -24.859 2.408 1 92.62 114 CYS B N 1
ATOM 3661 C CA . CYS B 1 114 ? 16.234 -25.891 1.378 1 92.62 114 CYS B CA 1
ATOM 3662 C C . CYS B 1 114 ? 16.453 -27.266 1.985 1 92.62 114 CYS B C 1
ATOM 3664 O O . CYS B 1 114 ? 15.898 -28.25 1.5 1 92.62 114 CYS B O 1
ATOM 3666 N N . LEU B 1 115 ? 17.266 -27.391 3.051 1 92.19 115 LEU B N 1
ATOM 3667 C CA . LEU B 1 115 ? 17.469 -28.656 3.74 1 92.19 115 LEU B CA 1
ATOM 3668 C C . LEU B 1 115 ? 16.156 -29.156 4.348 1 92.19 115 LEU B C 1
ATOM 3670 O O . LEU B 1 115 ? 15.828 -30.344 4.234 1 92.19 115 LEU B O 1
ATOM 3674 N N . LYS B 1 116 ? 15.5 -28.203 4.902 1 92.56 116 LYS B N 1
ATOM 3675 C CA . LYS B 1 116 ? 14.211 -28.531 5.496 1 92.56 116 LYS B CA 1
ATOM 3676 C C . LYS B 1 116 ? 13.234 -29.062 4.449 1 92.56 116 LYS B C 1
ATOM 3678 O O . LYS B 1 116 ? 12.547 -30.062 4.672 1 92.56 116 LYS B O 1
ATOM 3683 N N . LEU B 1 117 ? 13.188 -28.469 3.314 1 95.12 117 LEU B N 1
ATOM 3684 C CA . LEU B 1 117 ? 12.281 -28.875 2.244 1 95.12 117 LEU B CA 1
ATOM 3685 C C . LEU B 1 117 ? 12.633 -30.266 1.732 1 95.12 117 LEU B C 1
ATOM 3687 O O . LEU B 1 117 ? 11.742 -31.094 1.5 1 95.12 117 LEU B O 1
ATOM 3691 N N . ALA B 1 118 ? 13.914 -30.531 1.588 1 96 118 ALA B N 1
ATOM 3692 C CA . ALA B 1 118 ? 14.359 -31.859 1.145 1 96 118 ALA B CA 1
ATOM 3693 C C . ALA B 1 118 ? 13.969 -32.938 2.152 1 96 118 ALA B C 1
ATOM 3695 O O . ALA B 1 118 ? 13.484 -34 1.773 1 96 118 ALA B O 1
ATOM 3696 N N . ASN B 1 119 ? 14.203 -32.594 3.354 1 94.56 119 ASN B N 1
ATOM 3697 C CA . ASN B 1 119 ? 13.875 -33.531 4.422 1 94.56 119 ASN B CA 1
ATOM 3698 C C . ASN B 1 119 ? 12.375 -33.812 4.473 1 94.56 119 ASN B C 1
ATOM 3700 O O . ASN B 1 119 ? 11.961 -34.969 4.582 1 94.56 119 ASN B O 1
ATOM 3704 N N . TYR B 1 120 ? 11.578 -32.781 4.422 1 95.12 120 TYR B N 1
ATOM 3705 C CA . TYR B 1 120 ? 10.125 -32.938 4.453 1 95.12 120 TYR B CA 1
ATOM 3706 C C . TYR B 1 120 ? 9.633 -33.75 3.246 1 95.12 120 TYR B C 1
ATOM 3708 O O . TYR B 1 120 ? 8.711 -34.531 3.357 1 95.12 120 TYR B O 1
ATOM 3716 N N . ALA B 1 121 ? 10.25 -33.5 2.129 1 95.88 121 ALA B N 1
ATOM 3717 C CA . ALA B 1 121 ? 9.898 -34.281 0.939 1 95.88 121 ALA B CA 1
ATOM 3718 C C . ALA B 1 121 ? 10.211 -35.75 1.135 1 95.88 121 ALA B C 1
ATOM 3720 O O . ALA B 1 121 ? 9.406 -36.625 0.78 1 95.88 121 ALA B O 1
ATOM 3721 N N . ALA B 1 122 ? 11.344 -36.031 1.713 1 95.19 122 ALA B N 1
ATOM 3722 C CA . ALA B 1 122 ? 11.773 -37.406 1.96 1 95.19 122 ALA B CA 1
ATOM 3723 C C . ALA B 1 122 ? 10.812 -38.125 2.904 1 95.19 122 ALA B C 1
ATOM 3725 O O . ALA B 1 122 ? 10.562 -39.312 2.756 1 95.19 122 ALA B O 1
ATOM 3726 N N . LYS B 1 123 ? 10.273 -37.344 3.77 1 94.62 123 LYS B N 1
ATOM 3727 C CA . LYS B 1 123 ? 9.391 -37.938 4.777 1 94.62 123 LYS B CA 1
ATOM 3728 C C . LYS B 1 123 ? 7.941 -37.938 4.285 1 94.62 123 LYS B C 1
ATOM 3730 O O . LYS B 1 123 ? 7.043 -38.375 5.012 1 94.62 123 LYS B O 1
ATOM 3735 N N . GLY B 1 124 ? 7.684 -37.406 3.191 1 93.75 124 GLY B N 1
ATOM 3736 C CA . GLY B 1 124 ? 6.34 -37.375 2.641 1 93.75 124 GLY B CA 1
ATOM 3737 C C . GLY B 1 124 ? 5.426 -36.375 3.314 1 93.75 124 GLY B C 1
ATOM 3738 O O . GLY B 1 124 ? 4.207 -36.562 3.359 1 93.75 124 GLY B O 1
ATOM 3739 N N . MET B 1 125 ? 6.02 -35.312 3.768 1 93.62 125 MET B N 1
ATOM 3740 C CA . MET B 1 125 ? 5.273 -34.344 4.57 1 93.62 125 MET B CA 1
ATOM 3741 C C . MET B 1 125 ? 4.801 -33.188 3.713 1 93.62 125 MET B C 1
ATOM 3743 O O . MET B 1 125 ? 4.141 -32.25 4.211 1 93.62 125 MET B O 1
ATOM 3747 N N . LEU B 1 126 ? 5.121 -33.156 2.504 1 94 126 LEU B N 1
ATOM 3748 C CA . LEU B 1 126 ? 4.754 -32.031 1.634 1 94 126 LEU B CA 1
ATOM 3749 C C . LEU B 1 126 ? 3.678 -32.469 0.639 1 94 126 LEU B C 1
ATOM 3751 O O . LEU B 1 126 ? 3.709 -33.562 0.117 1 94 126 LEU B O 1
ATOM 3755 N N . LYS B 1 127 ? 2.75 -31.562 0.476 1 90.19 127 LYS B N 1
ATOM 3756 C CA . LYS B 1 127 ? 1.732 -31.734 -0.558 1 90.19 127 LYS B CA 1
ATOM 3757 C C . LYS B 1 127 ? 1.838 -30.641 -1.616 1 90.19 127 LYS B C 1
ATOM 3759 O O . LYS B 1 127 ? 1.926 -29.453 -1.285 1 90.19 127 LYS B O 1
ATOM 3764 N N . SER B 1 128 ? 1.826 -31.062 -2.85 1 93.75 128 SER B N 1
ATOM 3765 C CA . SER B 1 128 ? 1.986 -30.109 -3.941 1 93.75 128 SER B CA 1
ATOM 3766 C C . SER B 1 128 ? 0.678 -29.375 -4.238 1 93.75 128 SER B C 1
ATOM 3768 O O . SER B 1 128 ? -0.393 -29.984 -4.227 1 93.75 128 SER B O 1
ATOM 3770 N N . ILE B 1 129 ? 0.802 -28.141 -4.48 1 92.5 129 ILE B N 1
ATOM 3771 C CA . ILE B 1 129 ? -0.339 -27.422 -5.039 1 92.5 129 ILE B CA 1
ATOM 3772 C C . ILE B 1 129 ? -0.433 -27.688 -6.539 1 92.5 129 ILE B C 1
ATOM 3774 O O . ILE B 1 129 ? 0.512 -28.203 -7.148 1 92.5 129 ILE B O 1
ATOM 3778 N N . ALA B 1 130 ? -1.627 -27.391 -7.09 1 93.31 130 ALA B N 1
ATOM 3779 C CA . ALA B 1 130 ? -1.8 -27.562 -8.531 1 93.31 130 ALA B CA 1
ATOM 3780 C C . ALA B 1 130 ? -0.927 -26.578 -9.305 1 93.31 130 ALA B C 1
ATOM 3782 O O . ALA B 1 130 ? -0.921 -25.391 -9.016 1 93.31 130 ALA B O 1
ATOM 3783 N N . ILE B 1 131 ? -0.197 -27.047 -10.234 1 95.25 131 ILE B N 1
ATOM 3784 C CA . ILE B 1 131 ? 0.666 -26.219 -11.07 1 95.25 131 ILE B CA 1
ATOM 3785 C C . ILE B 1 131 ? -0.103 -25.766 -12.312 1 95.25 131 ILE B C 1
ATOM 3787 O O . ILE B 1 131 ? -0.429 -26.578 -13.18 1 95.25 131 ILE B O 1
ATOM 3791 N N . PRO B 1 132 ? -0.37 -24.531 -12.406 1 95.12 132 PRO B N 1
ATOM 3792 C CA . PRO B 1 132 ? -1.117 -24.062 -13.578 1 95.12 132 PRO B CA 1
ATOM 3793 C C . PRO B 1 132 ? -0.303 -24.125 -14.867 1 95.12 132 PRO B C 1
ATOM 3795 O O . PRO B 1 132 ? 0.927 -24.031 -14.828 1 95.12 132 PRO B O 1
ATOM 3798 N N . THR B 1 133 ? -1.036 -24.375 -16 1 95.12 133 THR B N 1
ATOM 3799 C CA . THR B 1 133 ? -0.402 -24.203 -17.297 1 95.12 133 THR B CA 1
ATOM 3800 C C . THR B 1 133 ? -0.041 -22.75 -17.562 1 95.12 133 THR B C 1
ATOM 3802 O O . THR B 1 133 ? -0.458 -21.859 -16.812 1 95.12 133 THR B O 1
ATOM 3805 N N . GLN B 1 134 ? 0.731 -22.5 -18.594 1 95.06 134 GLN B N 1
ATOM 3806 C CA . GLN B 1 134 ? 1.092 -21.141 -18.938 1 95.06 134 GLN B CA 1
ATOM 3807 C C . GLN B 1 134 ? -0.149 -20.297 -19.25 1 95.06 134 GLN B C 1
ATOM 3809 O O . GLN B 1 134 ? -0.233 -19.141 -18.844 1 95.06 134 GLN B O 1
ATOM 3814 N N . GLN B 1 135 ? -1.083 -20.906 -19.891 1 94.56 135 GLN B N 1
ATOM 3815 C CA . GLN B 1 135 ? -2.316 -20.219 -20.25 1 94.56 135 GLN B CA 1
ATOM 3816 C C . GLN B 1 135 ? -3.154 -19.891 -19.016 1 94.56 135 GLN B C 1
ATOM 3818 O O . GLN B 1 135 ? -3.65 -18.781 -18.875 1 94.56 135 GLN B O 1
ATOM 3823 N N . GLU B 1 136 ? -3.291 -20.859 -18.141 1 93.88 136 GLU B N 1
ATOM 3824 C CA . GLU B 1 136 ? -4.039 -20.656 -16.906 1 93.88 136 GLU B CA 1
ATOM 3825 C C . GLU B 1 136 ? -3.416 -19.547 -16.062 1 93.88 136 GLU B C 1
ATOM 3827 O O . GLU B 1 136 ? -4.129 -18.703 -15.523 1 93.88 136 GLU B O 1
ATOM 3832 N N . GLU B 1 137 ? -2.141 -19.609 -15.977 1 94.94 137 GLU B N 1
ATOM 3833 C CA . GLU B 1 137 ? -1.406 -18.609 -15.219 1 94.94 137 GLU B CA 1
ATOM 3834 C C . GLU B 1 137 ? -1.583 -17.219 -15.82 1 94.94 137 GLU B C 1
ATOM 3836 O O . GLU B 1 137 ? -1.817 -16.234 -15.094 1 94.94 137 GLU B O 1
ATOM 3841 N N . ALA B 1 138 ? -1.485 -17.125 -17.125 1 96.12 138 ALA B N 1
ATOM 3842 C CA . ALA B 1 138 ? -1.636 -15.859 -17.828 1 96.12 138 ALA B CA 1
ATOM 3843 C C . ALA B 1 138 ? -3.018 -15.258 -17.594 1 96.12 138 ALA B C 1
ATOM 3845 O O . ALA B 1 138 ? -3.145 -14.062 -17.312 1 96.12 138 ALA B O 1
ATOM 3846 N N . ARG B 1 139 ? -4.012 -16.062 -17.656 1 95.31 139 ARG B N 1
ATOM 3847 C CA . ARG B 1 139 ? -5.379 -15.594 -17.422 1 95.31 139 ARG B CA 1
ATOM 3848 C C . ARG B 1 139 ? -5.543 -15.047 -16.016 1 95.31 139 ARG B C 1
ATOM 3850 O O . ARG B 1 139 ? -6.203 -14.031 -15.812 1 95.31 139 ARG B O 1
ATOM 3857 N N . ARG B 1 140 ? -4.922 -15.656 -15.109 1 94.88 140 ARG B N 1
ATOM 3858 C CA . ARG B 1 140 ? -5.023 -15.242 -13.719 1 94.88 140 ARG B CA 1
ATOM 3859 C C . ARG B 1 140 ? -4.32 -13.906 -13.492 1 94.88 140 ARG B C 1
ATOM 3861 O O . ARG B 1 140 ? -4.75 -13.102 -12.664 1 94.88 140 ARG B O 1
ATOM 3868 N N . THR B 1 141 ? -3.207 -13.68 -14.234 1 96.69 141 THR B N 1
ATOM 3869 C CA . THR B 1 141 ? -2.539 -12.391 -14.094 1 96.69 141 THR B CA 1
ATOM 3870 C C . THR B 1 141 ? -3.463 -11.258 -14.531 1 96.69 141 THR B C 1
ATOM 3872 O O . THR B 1 141 ? -3.479 -10.195 -13.906 1 96.69 141 THR B O 1
ATOM 3875 N N . LEU B 1 142 ? -4.223 -11.508 -15.578 1 97.62 142 LEU B N 1
ATOM 3876 C CA . LEU B 1 142 ? -5.156 -10.5 -16.062 1 97.62 142 LEU B CA 1
ATOM 3877 C C . LEU B 1 142 ? -6.281 -10.266 -15.062 1 97.62 142 LEU B C 1
ATOM 3879 O O . LEU B 1 142 ? -6.664 -9.125 -14.812 1 97.62 142 LEU B O 1
ATOM 3883 N N . LEU B 1 143 ? -6.738 -11.352 -14.508 1 96.69 143 LEU B N 1
ATOM 3884 C CA . LEU B 1 143 ? -7.777 -11.273 -13.484 1 96.69 143 LEU B CA 1
ATOM 3885 C C . LEU B 1 143 ? -7.293 -10.477 -12.273 1 96.69 143 LEU B C 1
ATOM 3887 O O . LEU B 1 143 ? -8.008 -9.609 -11.766 1 96.69 143 LEU B O 1
ATOM 3891 N N . ARG B 1 144 ? -6.117 -10.727 -11.852 1 95.44 144 ARG B N 1
ATOM 3892 C CA . ARG B 1 144 ? -5.547 -10.047 -10.695 1 95.44 144 ARG B CA 1
ATOM 3893 C C . ARG B 1 144 ? -5.285 -8.578 -11 1 95.44 144 ARG B C 1
ATOM 3895 O O . ARG B 1 144 ? -5.406 -7.727 -10.117 1 95.44 144 ARG B O 1
ATOM 3902 N N . ARG B 1 145 ? -4.957 -8.297 -12.234 1 97.94 145 ARG B N 1
ATOM 3903 C CA . ARG B 1 145 ? -4.832 -6.898 -12.641 1 97.94 145 ARG B CA 1
ATOM 3904 C C . ARG B 1 145 ? -6.152 -6.156 -12.469 1 97.94 145 ARG B C 1
ATOM 3906 O O . ARG B 1 145 ? -6.176 -5.02 -12 1 97.94 145 ARG B O 1
ATOM 3913 N N . ARG B 1 146 ? -7.246 -6.809 -12.859 1 97.75 146 ARG B N 1
ATOM 3914 C CA . ARG B 1 146 ? -8.555 -6.211 -12.648 1 97.75 146 ARG B CA 1
ATOM 3915 C C . ARG B 1 146 ? -8.773 -5.867 -11.172 1 97.75 146 ARG B C 1
ATOM 3917 O O . ARG B 1 146 ? -9.219 -4.766 -10.844 1 97.75 146 ARG B O 1
ATOM 3924 N N . HIS B 1 147 ? -8.43 -6.816 -10.359 1 96.56 147 HIS B N 1
ATOM 3925 C CA . HIS B 1 147 ? -8.609 -6.621 -8.93 1 96.56 147 HIS B CA 1
ATOM 3926 C C . HIS B 1 147 ? -7.789 -5.434 -8.43 1 96.56 147 HIS B C 1
ATOM 3928 O O . HIS B 1 147 ? -8.281 -4.625 -7.641 1 96.56 147 HIS B O 1
ATOM 3934 N N . MET B 1 148 ? -6.605 -5.344 -8.883 1 97.56 148 MET B N 1
ATOM 3935 C CA . MET B 1 148 ? -5.723 -4.25 -8.5 1 97.56 148 MET B CA 1
ATOM 3936 C C . MET B 1 148 ? -6.312 -2.904 -8.898 1 97.56 148 MET B C 1
ATOM 3938 O O . MET B 1 148 ? -6.262 -1.94 -8.133 1 97.56 148 MET B O 1
ATOM 3942 N N . LEU B 1 149 ? -6.879 -2.855 -10.102 1 98.5 149 LEU B N 1
ATOM 3943 C CA . LEU B 1 149 ? -7.441 -1.61 -10.609 1 98.5 149 LEU B CA 1
ATOM 3944 C C . LEU B 1 149 ? -8.688 -1.219 -9.82 1 98.5 149 LEU B C 1
ATOM 3946 O O . LEU B 1 149 ? -8.93 -0.033 -9.586 1 98.5 149 LEU B O 1
ATOM 3950 N N . VAL B 1 150 ? -9.492 -2.186 -9.414 1 97.69 150 VAL B N 1
ATOM 3951 C CA . VAL B 1 150 ? -10.648 -1.906 -8.57 1 97.69 150 VAL B CA 1
ATOM 3952 C C . VAL B 1 150 ? -10.195 -1.261 -7.266 1 97.69 150 VAL B C 1
ATOM 3954 O O . VAL B 1 150 ? -10.766 -0.259 -6.828 1 97.69 150 VAL B O 1
ATOM 3957 N N . ASP B 1 151 ? -9.156 -1.829 -6.719 1 97.5 151 ASP B N 1
ATOM 3958 C CA . ASP B 1 151 ? -8.602 -1.277 -5.488 1 97.5 151 ASP B CA 1
ATOM 3959 C C . ASP B 1 151 ? -8.031 0.122 -5.723 1 97.5 151 ASP B C 1
ATOM 3961 O O . ASP B 1 151 ? -8.164 1.001 -4.867 1 97.5 151 ASP B O 1
ATOM 3965 N N . ASP B 1 152 ? -7.406 0.308 -6.848 1 98.19 152 ASP B N 1
ATOM 3966 C CA . ASP B 1 152 ? -6.824 1.605 -7.168 1 98.19 152 ASP B CA 1
ATOM 3967 C C . ASP B 1 152 ? -7.902 2.678 -7.301 1 98.19 152 ASP B C 1
ATOM 3969 O O . ASP B 1 152 ? -7.715 3.811 -6.852 1 98.19 152 ASP B O 1
ATOM 3973 N N . VAL B 1 153 ? -8.992 2.32 -7.949 1 98.19 153 VAL B N 1
ATOM 3974 C CA . VAL B 1 153 ? -10.117 3.244 -8.078 1 98.19 153 VAL B CA 1
ATOM 3975 C C . VAL B 1 153 ? -10.617 3.639 -6.691 1 98.19 153 VAL B C 1
ATOM 3977 O O . VAL B 1 153 ? -10.797 4.824 -6.398 1 98.19 153 VAL B O 1
ATOM 3980 N N . ARG B 1 154 ? -10.766 2.682 -5.867 1 97.25 154 ARG B N 1
ATOM 3981 C CA . ARG B 1 154 ? -11.242 2.934 -4.516 1 97.25 154 ARG B CA 1
ATOM 3982 C C . ARG B 1 154 ? -10.266 3.807 -3.738 1 97.25 154 ARG B C 1
ATOM 3984 O O . ARG B 1 154 ? -10.672 4.758 -3.068 1 97.25 154 ARG B O 1
ATOM 3991 N N . ARG B 1 155 ? -9.031 3.467 -3.846 1 97.81 155 ARG B N 1
ATOM 3992 C CA . ARG B 1 155 ? -8 4.215 -3.141 1 97.81 155 ARG B CA 1
ATOM 3993 C C . ARG B 1 155 ? -7.957 5.668 -3.607 1 97.81 155 ARG B C 1
ATOM 3995 O O . ARG B 1 155 ? -7.797 6.582 -2.797 1 97.81 155 ARG B O 1
ATOM 4002 N N . CYS B 1 156 ? -8.055 5.848 -4.906 1 97.69 156 CYS B N 1
ATOM 4003 C CA . CYS B 1 156 ? -8.039 7.199 -5.453 1 97.69 156 CYS B CA 1
ATOM 4004 C C . CYS B 1 156 ? -9.219 8.016 -4.926 1 97.69 156 CYS B C 1
ATOM 4006 O O . CYS B 1 156 ? -9.055 9.172 -4.539 1 97.69 156 CYS B O 1
ATOM 4008 N N . LYS B 1 157 ? -10.367 7.41 -4.918 1 97.25 157 LYS B N 1
ATOM 4009 C CA . LYS B 1 157 ? -11.547 8.078 -4.383 1 97.25 157 LYS B CA 1
ATOM 4010 C C . LYS B 1 157 ? -11.352 8.453 -2.918 1 97.25 157 LYS B C 1
ATOM 4012 O O . LYS B 1 157 ? -11.711 9.555 -2.502 1 97.25 157 LYS B O 1
ATOM 4017 N N . GLN B 1 158 ? -10.75 7.566 -2.229 1 96.88 158 GLN B N 1
ATOM 4018 C CA . GLN B 1 158 ? -10.477 7.828 -0.818 1 96.88 158 GLN B CA 1
ATOM 4019 C C . GLN B 1 158 ? -9.469 8.961 -0.651 1 96.88 158 GLN B C 1
ATOM 4021 O O . GLN B 1 158 ? -9.586 9.766 0.274 1 96.88 158 GLN B O 1
ATOM 4026 N N . ARG B 1 159 ? -8.523 9.016 -1.502 1 97.44 159 ARG B N 1
ATOM 4027 C CA . ARG B 1 159 ? -7.52 10.078 -1.448 1 97.44 159 ARG B CA 1
ATOM 4028 C C . ARG B 1 159 ? -8.148 11.438 -1.708 1 97.44 159 ARG B C 1
ATOM 4030 O O . ARG B 1 159 ? -7.789 12.43 -1.068 1 97.44 159 ARG B O 1
ATOM 4037 N N . ILE B 1 160 ? -9.023 11.484 -2.664 1 97.69 160 ILE B N 1
ATOM 4038 C CA . ILE B 1 160 ? -9.727 12.719 -2.977 1 97.69 160 ILE B CA 1
ATOM 4039 C C . ILE B 1 160 ? -10.531 13.18 -1.76 1 97.69 160 ILE B C 1
ATOM 4041 O O . ILE B 1 160 ? -10.438 14.344 -1.35 1 97.69 160 ILE B O 1
ATOM 4045 N N . LYS B 1 161 ? -11.266 12.234 -1.159 1 96.75 161 LYS B N 1
ATOM 4046 C CA . LYS B 1 161 ? -12.031 12.57 0.038 1 96.75 161 LYS B CA 1
ATOM 4047 C C . LYS B 1 161 ? -11.109 12.969 1.188 1 96.75 161 LYS B C 1
ATOM 4049 O O . LYS B 1 161 ? -11.406 13.898 1.932 1 96.75 161 LYS B O 1
ATOM 4054 N N . GLY B 1 162 ? -10.023 12.234 1.306 1 96.69 162 GLY B N 1
ATOM 4055 C CA . GLY B 1 162 ? -9.039 12.555 2.328 1 96.69 162 GLY B CA 1
ATOM 4056 C C . GLY B 1 162 ? -8.445 13.938 2.174 1 96.69 162 GLY B C 1
ATOM 4057 O O . GLY B 1 162 ? -8.211 14.633 3.166 1 96.69 162 GLY B O 1
ATOM 4058 N N . LEU B 1 163 ? -8.195 14.328 0.95 1 97.38 163 LEU B N 1
ATOM 4059 C CA . LEU B 1 163 ? -7.664 15.664 0.686 1 97.38 163 LEU B CA 1
ATOM 4060 C C . LEU B 1 163 ? -8.648 16.734 1.132 1 97.38 163 LEU B C 1
ATOM 4062 O O . LEU B 1 163 ? -8.266 17.703 1.789 1 97.38 163 LEU B O 1
ATOM 4066 N N . LEU B 1 164 ? -9.906 16.547 0.771 1 96.5 164 LEU B N 1
ATOM 4067 C CA . LEU B 1 164 ? -10.93 17.5 1.155 1 96.5 164 LEU B CA 1
ATOM 4068 C C . LEU B 1 164 ? -11.047 17.609 2.674 1 96.5 164 LEU B C 1
ATOM 4070 O O . LEU B 1 164 ? -11.102 18.703 3.225 1 96.5 164 LEU B O 1
ATOM 4074 N N . LEU B 1 165 ? -11.047 16.422 3.312 1 95.5 165 LEU B N 1
ATOM 4075 C CA . LEU B 1 165 ? -11.109 16.375 4.77 1 95.5 165 LEU B CA 1
ATOM 4076 C C . LEU B 1 165 ? -9.922 17.125 5.383 1 95.5 165 LEU B C 1
ATOM 4078 O O . LEU B 1 165 ? -10.094 17.938 6.289 1 95.5 165 LEU B O 1
ATOM 4082 N N . PHE B 1 166 ? -8.797 16.906 4.82 1 96.06 166 PHE B N 1
ATOM 4083 C CA . PHE B 1 166 ? -7.559 17.5 5.328 1 96.06 166 PHE B CA 1
ATOM 4084 C C . PHE B 1 166 ? -7.578 19.016 5.176 1 96.06 166 PHE B C 1
ATOM 4086 O O . PHE B 1 166 ? -7.105 19.734 6.055 1 96.06 166 PHE B O 1
ATOM 4093 N N . LEU B 1 167 ? -8.148 19.531 4.105 1 95.75 167 LEU B N 1
ATOM 4094 C CA . LEU B 1 167 ? -8.195 20.953 3.809 1 95.75 167 LEU B CA 1
ATOM 4095 C C . LEU B 1 167 ? -9.344 21.625 4.547 1 95.75 167 LEU B C 1
ATOM 4097 O O . LEU B 1 167 ? -9.492 22.844 4.484 1 95.75 167 LEU B O 1
ATOM 4101 N N . GLY B 1 168 ? -10.18 20.859 5.219 1 93.38 168 GLY B N 1
ATOM 4102 C CA . GLY B 1 168 ? -11.32 21.406 5.934 1 93.38 168 GLY B CA 1
ATOM 4103 C C . GLY B 1 168 ? -12.469 21.797 5.023 1 93.38 168 GLY B C 1
ATOM 4104 O O . GLY B 1 168 ? -13.195 22.75 5.305 1 93.38 168 GLY B O 1
ATOM 4105 N N . VAL B 1 169 ? -12.562 21.078 3.859 1 93.38 169 VAL B N 1
ATOM 4106 C CA . VAL B 1 169 ? -13.625 21.328 2.891 1 93.38 169 VAL B CA 1
ATOM 4107 C C . VAL B 1 169 ? -14.703 20.266 3.008 1 93.38 169 VAL B C 1
ATOM 4109 O O . VAL B 1 169 ? -14.398 19.062 3.039 1 93.38 169 VAL B O 1
ATOM 4112 N N . ASP B 1 170 ? -15.906 20.672 3.072 1 89.88 170 ASP B N 1
ATOM 4113 C CA . ASP B 1 170 ? -17.016 19.734 3.145 1 89.88 170 ASP B CA 1
ATOM 4114 C C . ASP B 1 170 ? -17.141 18.938 1.844 1 89.88 170 ASP B C 1
ATOM 4116 O O . ASP B 1 170 ? -17 19.5 0.754 1 89.88 170 ASP B O 1
ATOM 4120 N N . GLU B 1 171 ? -17.422 17.734 2.02 1 91.06 171 GLU B N 1
ATOM 4121 C CA . GLU B 1 171 ? -17.672 16.891 0.85 1 91.06 171 GLU B CA 1
ATOM 4122 C C . GLU B 1 171 ? -18.953 17.297 0.137 1 91.06 171 GLU B C 1
ATOM 4124 O O . GLU B 1 171 ? -20.016 17.359 0.752 1 91.06 171 GLU B O 1
ATOM 4129 N N . PRO B 1 172 ? -18.875 17.547 -1.116 1 91.5 172 PRO B N 1
ATOM 4130 C CA . PRO B 1 172 ? -20.109 17.812 -1.847 1 91.5 172 PRO B CA 1
ATOM 4131 C C . PRO B 1 172 ? -21.031 16.609 -1.904 1 91.5 172 PRO B C 1
ATOM 4133 O O . PRO B 1 172 ? -20.562 15.461 -1.872 1 91.5 172 PRO B O 1
ATOM 4136 N N . LYS B 1 173 ? -22.297 16.812 -2.008 1 88.88 173 LYS B N 1
ATOM 4137 C CA . LYS B 1 173 ? -23.297 15.75 -2.041 1 88.88 173 LYS B CA 1
ATOM 4138 C C . LYS B 1 173 ? -23.062 14.797 -3.209 1 88.88 173 LYS B C 1
ATOM 4140 O O . LYS B 1 173 ? -23.297 13.594 -3.102 1 88.88 173 LYS B O 1
ATOM 4145 N N . GLU B 1 174 ? -22.5 15.359 -4.281 1 88.12 174 GLU B N 1
ATOM 4146 C CA . GLU B 1 174 ? -22.266 14.594 -5.504 1 88.12 174 GLU B CA 1
ATOM 4147 C C . GLU B 1 174 ? -21.188 13.547 -5.289 1 88.12 174 GLU B C 1
ATOM 4149 O O . GLU B 1 174 ? -21.062 12.602 -6.07 1 88.12 174 GLU B O 1
ATOM 4154 N N . LEU B 1 175 ? -20.391 13.664 -4.207 1 90.62 175 LEU B N 1
ATOM 4155 C CA . LEU B 1 175 ? -19.281 12.742 -3.939 1 90.62 175 LEU B CA 1
ATOM 4156 C C . LEU B 1 175 ? -19.797 11.453 -3.309 1 90.62 175 LEU B C 1
ATOM 4158 O O . LEU B 1 175 ? -19.125 10.422 -3.359 1 90.62 175 LEU B O 1
ATOM 4162 N N . GLU B 1 176 ? -20.906 11.469 -2.609 1 84.75 176 GLU B N 1
ATOM 4163 C CA . GLU B 1 176 ? -21.422 10.305 -1.908 1 84.75 176 GLU B CA 1
ATOM 4164 C C . GLU B 1 176 ? -21.547 9.102 -2.842 1 84.75 176 GLU B C 1
ATOM 4166 O O . GLU B 1 176 ? -21.156 7.992 -2.484 1 84.75 176 GLU B O 1
ATOM 4171 N N . HIS B 1 177 ? -21.922 9.273 -4.062 1 84.06 177 HIS B N 1
ATOM 4172 C CA . HIS B 1 177 ? -22.047 8.156 -4.988 1 84.06 177 HIS B CA 1
ATOM 4173 C C . HIS B 1 177 ? -21.281 8.414 -6.277 1 84.06 177 HIS B C 1
ATOM 4175 O O . HIS B 1 177 ? -21.5 7.734 -7.281 1 84.06 177 HIS B O 1
ATOM 4181 N N . TRP B 1 178 ? -20.344 9.453 -6.008 1 89.75 178 TRP B N 1
ATOM 4182 C CA . TRP B 1 178 ? -19.531 9.797 -7.172 1 89.75 178 TRP B CA 1
ATOM 4183 C C . TRP B 1 178 ? -20.406 9.953 -8.414 1 89.75 178 TRP B C 1
ATOM 4185 O O . TRP B 1 178 ? -20.141 9.352 -9.453 1 89.75 178 TRP B O 1
ATOM 4195 N N . GLN B 1 179 ? -21.328 10.711 -8.305 1 84.12 179 GLN B N 1
ATOM 4196 C CA . GLN B 1 179 ? -22.344 10.945 -9.328 1 84.12 179 GLN B CA 1
ATOM 4197 C C . GLN B 1 179 ? -21.734 11.586 -10.57 1 84.12 179 GLN B C 1
ATOM 4199 O O . GLN B 1 179 ? -20.609 12.117 -10.516 1 84.12 179 GLN B O 1
ATOM 4204 N N . ILE B 1 180 ? -22.422 11.531 -11.656 1 84.56 180 ILE B N 1
ATOM 4205 C CA . ILE B 1 180 ? -22 12.164 -12.898 1 84.56 180 ILE B CA 1
ATOM 4206 C C . ILE B 1 180 ? -21.812 13.656 -12.672 1 84.56 180 ILE B C 1
ATOM 4208 O O . ILE B 1 180 ? -22.641 14.305 -12.023 1 84.56 180 ILE B O 1
ATOM 4212 N N . GLY B 1 181 ? -20.734 14.195 -13.055 1 87.12 181 GLY B N 1
ATOM 4213 C CA . GLY B 1 181 ? -20.469 15.625 -12.938 1 87.12 181 GLY B CA 1
ATOM 4214 C C . GLY B 1 181 ? -19.688 15.984 -11.695 1 87.12 181 GLY B C 1
ATOM 4215 O O . GLY B 1 181 ? -19.375 17.156 -11.469 1 87.12 181 GLY B O 1
ATOM 4216 N N . VAL B 1 182 ? -19.375 15.016 -10.883 1 90.19 182 VAL B N 1
ATOM 4217 C CA . VAL B 1 182 ? -18.688 15.25 -9.617 1 90.19 182 VAL B CA 1
ATOM 4218 C C . VAL B 1 182 ? -17.375 15.969 -9.875 1 90.19 182 VAL B C 1
ATOM 4220 O O . VAL B 1 182 ? -16.938 16.812 -9.07 1 90.19 182 VAL B O 1
ATOM 4223 N N . ASP B 1 183 ? -16.781 15.766 -11 1 92.25 183 ASP B N 1
ATOM 4224 C CA . ASP B 1 183 ? -15.5 16.391 -11.328 1 92.25 183 ASP B CA 1
ATOM 4225 C C . ASP B 1 183 ? -15.641 17.906 -11.414 1 92.25 183 ASP B C 1
ATOM 4227 O O . ASP B 1 183 ? -14.812 18.641 -10.867 1 92.25 183 ASP B O 1
ATOM 4231 N N . ALA B 1 184 ? -16.719 18.312 -12.062 1 92.5 184 ALA B N 1
ATOM 4232 C CA . ALA B 1 184 ? -16.953 19.75 -12.219 1 92.5 184 ALA B CA 1
ATOM 4233 C C . ALA B 1 184 ? -17.188 20.406 -10.867 1 92.5 184 ALA B C 1
ATOM 4235 O O . ALA B 1 184 ? -16.703 21.516 -10.625 1 92.5 184 ALA B O 1
ATOM 4236 N N . VAL B 1 185 ? -17.875 19.734 -10.047 1 93.56 185 VAL B N 1
ATOM 4237 C CA . VAL B 1 185 ? -18.188 20.266 -8.719 1 93.56 185 VAL B CA 1
ATOM 4238 C C . VAL B 1 185 ? -16.891 20.375 -7.902 1 93.56 185 VAL B C 1
ATOM 4240 O O . VAL B 1 185 ? -16.672 21.391 -7.238 1 93.56 185 VAL B O 1
ATOM 4243 N N . LEU B 1 186 ? -16.078 19.359 -7.98 1 94.62 186 LEU B N 1
ATOM 4244 C CA . LEU B 1 186 ? -14.812 19.328 -7.234 1 94.62 186 LEU B CA 1
ATOM 4245 C C . LEU B 1 186 ? -13.867 20.406 -7.73 1 94.62 186 LEU B C 1
ATOM 4247 O O . LEU B 1 186 ? -13.195 21.078 -6.93 1 94.62 186 LEU B O 1
ATOM 4251 N N . LEU B 1 187 ? -13.867 20.656 -9.016 1 92.88 187 LEU B N 1
ATOM 4252 C CA . LEU B 1 187 ? -12.938 21.609 -9.609 1 92.88 187 LEU B CA 1
ATOM 4253 C C . LEU B 1 187 ? -13.398 23.047 -9.367 1 92.88 187 LEU B C 1
ATOM 4255 O O . LEU B 1 187 ? -12.633 23.984 -9.539 1 92.88 187 LEU B O 1
ATOM 4259 N N . ALA B 1 188 ? -14.648 23.25 -8.891 1 94 188 ALA B N 1
ATOM 4260 C CA . ALA B 1 188 ? -15.203 24.562 -8.617 1 94 188 ALA B CA 1
ATOM 4261 C C . ALA B 1 188 ? -15.047 24.922 -7.141 1 94 188 ALA B C 1
ATOM 4263 O O . ALA B 1 188 ? -15.398 26.031 -6.73 1 94 188 ALA B O 1
ATOM 4264 N N . LEU B 1 189 ? -14.492 24.062 -6.379 1 94.19 189 LEU B N 1
ATOM 4265 C CA . LEU B 1 189 ? -14.336 24.312 -4.949 1 94.19 189 LEU B CA 1
ATOM 4266 C C . LEU B 1 189 ? -13.398 25.484 -4.711 1 94.19 189 LEU B C 1
ATOM 4268 O O . LEU B 1 189 ? -12.398 25.656 -5.418 1 94.19 189 LEU B O 1
ATOM 4272 N N . PRO B 1 190 ? -13.711 26.312 -3.742 1 93.62 190 PRO B N 1
ATOM 4273 C CA . PRO B 1 190 ? -12.867 27.469 -3.434 1 93.62 190 PRO B CA 1
ATOM 4274 C C . PRO B 1 190 ? -11.664 27.109 -2.568 1 93.62 190 PRO B C 1
ATOM 4276 O O . PRO B 1 190 ? -11.633 27.438 -1.38 1 93.62 190 PRO B O 1
ATOM 4279 N N . ILE B 1 191 ? -10.711 26.469 -3.123 1 94.5 191 ILE B N 1
ATOM 4280 C CA . ILE B 1 191 ? -9.484 26.078 -2.428 1 94.5 191 ILE B CA 1
ATOM 4281 C C . ILE B 1 191 ? -8.281 26.734 -3.102 1 94.5 191 ILE B C 1
ATOM 4283 O O . ILE B 1 191 ? -8.398 27.297 -4.191 1 94.5 191 ILE B O 1
ATOM 4287 N N . ASP B 1 192 ? -7.211 26.703 -2.412 1 95.5 192 ASP B N 1
ATOM 4288 C CA . ASP B 1 192 ? -5.965 27.266 -2.914 1 95.5 192 ASP B CA 1
ATOM 4289 C C . ASP B 1 192 ? -5.566 26.641 -4.246 1 95.5 192 ASP B C 1
ATOM 4291 O O . ASP B 1 192 ? -5.848 25.469 -4.488 1 95.5 192 ASP B O 1
ATOM 4295 N N . SER B 1 193 ? -4.902 27.375 -5.074 1 95.56 193 SER B N 1
ATOM 4296 C CA . SER B 1 193 ? -4.539 26.953 -6.422 1 95.56 193 SER B CA 1
ATOM 4297 C C . SER B 1 193 ? -3.686 25.688 -6.387 1 95.56 193 SER B C 1
ATOM 4299 O O . SER B 1 193 ? -3.881 24.781 -7.199 1 95.56 193 SER B O 1
ATOM 4301 N N . ALA B 1 194 ? -2.74 25.578 -5.453 1 96.62 194 ALA B N 1
ATOM 4302 C CA . ALA B 1 194 ? -1.88 24.406 -5.359 1 96.62 194 ALA B CA 1
ATOM 4303 C C . ALA B 1 194 ? -2.684 23.172 -4.965 1 96.62 194 ALA B C 1
ATOM 4305 O O . ALA B 1 194 ? -2.439 22.078 -5.48 1 96.62 194 ALA B O 1
ATOM 4306 N N . ALA B 1 195 ? -3.609 23.344 -4.055 1 97.69 195 ALA B N 1
ATOM 4307 C CA . ALA B 1 195 ? -4.5 22.25 -3.678 1 97.69 195 ALA B CA 1
ATOM 4308 C C . ALA B 1 195 ? -5.367 21.828 -4.859 1 97.69 195 ALA B C 1
ATOM 4310 O O . ALA B 1 195 ? -5.648 20.641 -5.027 1 97.69 195 ALA B O 1
ATOM 4311 N N . HIS B 1 196 ? -5.754 22.828 -5.656 1 97.62 196 HIS B N 1
ATOM 4312 C CA . HIS B 1 196 ? -6.512 22.531 -6.867 1 97.62 196 HIS B CA 1
ATOM 4313 C C . HIS B 1 196 ? -5.695 21.672 -7.832 1 97.62 196 HIS B C 1
ATOM 4315 O O . HIS B 1 196 ? -6.223 20.75 -8.445 1 97.62 196 HIS B O 1
ATOM 4321 N N . MET B 1 197 ? -4.453 22 -7.973 1 98.06 197 MET B N 1
ATOM 4322 C CA . MET B 1 197 ? -3.566 21.219 -8.836 1 98.06 197 MET B CA 1
ATOM 4323 C C . MET B 1 197 ? -3.467 19.781 -8.352 1 98.06 197 MET B C 1
ATOM 4325 O O . MET B 1 197 ? -3.504 18.844 -9.156 1 98.06 197 MET B O 1
ATOM 4329 N N . THR B 1 198 ? -3.393 19.578 -7.031 1 98.44 198 THR B N 1
ATOM 4330 C CA . THR B 1 198 ? -3.35 18.25 -6.449 1 98.44 198 THR B CA 1
ATOM 4331 C C . THR B 1 198 ? -4.645 17.5 -6.73 1 98.44 198 THR B C 1
ATOM 4333 O O . THR B 1 198 ? -4.613 16.344 -7.156 1 98.44 198 THR B O 1
ATOM 4336 N N . LEU B 1 199 ? -5.742 18.203 -6.504 1 98.25 199 LEU B N 1
ATOM 4337 C CA . LEU B 1 199 ? -7.055 17.609 -6.742 1 98.25 199 LEU B CA 1
ATOM 4338 C C . LEU B 1 199 ? -7.211 17.203 -8.203 1 98.25 199 LEU B C 1
ATOM 4340 O O . LEU B 1 199 ? -7.68 16.094 -8.5 1 98.25 199 LEU B O 1
ATOM 4344 N N . GLN B 1 200 ? -6.781 18.047 -9.094 1 98.25 200 GLN B N 1
ATOM 4345 C CA . GLN B 1 200 ? -6.844 17.75 -10.523 1 98.25 200 GLN B CA 1
ATOM 4346 C C . GLN B 1 200 ? -6.016 16.516 -10.867 1 98.25 200 GLN B C 1
ATOM 4348 O O . GLN B 1 200 ? -6.426 15.688 -11.688 1 98.25 200 GLN B O 1
ATOM 4353 N N . SER B 1 201 ? -4.883 16.391 -10.25 1 98.69 201 SER B N 1
ATOM 4354 C CA . SER B 1 201 ? -4.031 15.227 -10.461 1 98.69 201 SER B CA 1
ATOM 4355 C C . SER B 1 201 ? -4.73 13.945 -10.023 1 98.69 201 SER B C 1
ATOM 4357 O O . SER B 1 201 ? -4.703 12.945 -10.734 1 98.69 201 SER B O 1
ATOM 4359 N N . TYR B 1 202 ? -5.391 13.977 -8.844 1 98.44 202 TYR B N 1
ATOM 4360 C CA . TYR B 1 202 ? -6.133 12.82 -8.359 1 98.44 202 TYR B CA 1
ATOM 4361 C C . TYR B 1 202 ? -7.27 12.461 -9.305 1 98.44 202 TYR B C 1
ATOM 4363 O O . TYR B 1 202 ? -7.531 11.281 -9.555 1 98.44 202 TYR B O 1
ATOM 4371 N N . LEU B 1 203 ? -7.918 13.492 -9.812 1 97.94 203 LEU B N 1
ATOM 4372 C CA . LEU B 1 203 ? -9.047 13.258 -10.703 1 97.94 203 LEU B CA 1
ATOM 4373 C C . LEU B 1 203 ? -8.578 12.641 -12.016 1 97.94 203 LEU B C 1
ATOM 4375 O O . LEU B 1 203 ? -9.25 11.766 -12.57 1 97.94 203 LEU B O 1
ATOM 4379 N N . ARG B 1 204 ? -7.391 13.086 -12.562 1 98.38 204 ARG B N 1
ATOM 4380 C CA . ARG B 1 204 ? -6.828 12.461 -13.75 1 98.38 204 ARG B CA 1
ATOM 4381 C C . ARG B 1 204 ? -6.469 11.008 -13.492 1 98.38 204 ARG B C 1
ATOM 4383 O O . ARG B 1 204 ? -6.703 10.141 -14.344 1 98.38 204 ARG B O 1
ATOM 4390 N N . GLU B 1 205 ? -5.945 10.703 -12.32 1 98.62 205 GLU B N 1
ATOM 4391 C CA . GLU B 1 205 ? -5.621 9.328 -11.953 1 98.62 205 GLU B CA 1
ATOM 4392 C C . GLU B 1 205 ? -6.879 8.469 -11.852 1 98.62 205 GLU B C 1
ATOM 4394 O O . GLU B 1 205 ? -6.895 7.328 -12.32 1 98.62 205 GLU B O 1
ATOM 4399 N N . LEU B 1 206 ? -7.898 9.039 -11.219 1 97.94 206 LEU B N 1
ATOM 4400 C CA . LEU B 1 206 ? -9.164 8.328 -11.109 1 97.94 206 LEU B CA 1
ATOM 4401 C C . LEU B 1 206 ? -9.711 7.973 -12.492 1 97.94 206 LEU B C 1
ATOM 4403 O O . LEU B 1 206 ? -10.109 6.832 -12.727 1 97.94 206 LEU B O 1
ATOM 4407 N N . THR B 1 207 ? -9.695 8.961 -13.406 1 97.94 207 THR B N 1
ATOM 4408 C CA . THR B 1 207 ? -10.164 8.742 -14.766 1 97.94 207 THR B CA 1
ATOM 4409 C C . THR B 1 207 ? -9.344 7.656 -15.453 1 97.94 207 THR B C 1
ATOM 4411 O O . THR B 1 207 ? -9.898 6.758 -16.094 1 97.94 207 THR B O 1
ATOM 4414 N N . PHE B 1 208 ? -8.086 7.707 -15.344 1 98.69 208 PHE B N 1
ATOM 4415 C CA . PHE B 1 208 ? -7.207 6.699 -15.93 1 98.69 208 PHE B CA 1
ATOM 4416 C C . PHE B 1 208 ? -7.555 5.312 -15.414 1 98.69 208 PHE B C 1
ATOM 4418 O O . PHE B 1 208 ? -7.719 4.371 -16.203 1 98.69 208 PHE B O 1
ATOM 4425 N N . ASN B 1 209 ? -7.59 5.188 -14.031 1 98.62 209 ASN B N 1
ATOM 4426 C CA . ASN B 1 209 ? -7.863 3.889 -13.43 1 98.62 209 ASN B CA 1
ATOM 4427 C C . ASN B 1 209 ? -9.211 3.332 -13.875 1 98.62 209 ASN B C 1
ATOM 4429 O O . ASN B 1 209 ? -9.344 2.131 -14.125 1 98.62 209 ASN B O 1
ATOM 4433 N N . GLN B 1 210 ? -10.195 4.207 -13.953 1 98 210 GLN B N 1
ATOM 4434 C CA . GLN B 1 210 ? -11.523 3.779 -14.391 1 98 210 GLN B CA 1
ATOM 4435 C C . GLN B 1 210 ? -11.5 3.305 -15.836 1 98 210 GLN B C 1
ATOM 4437 O O . GLN B 1 210 ? -12.102 2.283 -16.172 1 98 210 GLN B O 1
ATOM 4442 N N . GLU B 1 211 ? -10.844 4.031 -16.719 1 98.56 211 GLU B N 1
ATOM 4443 C CA . GLU B 1 211 ? -10.727 3.654 -18.125 1 98.56 211 GLU B CA 1
ATOM 4444 C C . GLU B 1 211 ? -9.953 2.35 -18.281 1 98.56 211 GLU B C 1
ATOM 4446 O O . GLU B 1 211 ? -10.336 1.486 -19.078 1 98.56 211 GLU B O 1
ATOM 4451 N N . GLU B 1 212 ? -8.859 2.232 -17.516 1 98.69 212 GLU B N 1
ATOM 4452 C CA . GLU B 1 212 ? -8.055 1.016 -17.578 1 98.69 212 GLU B CA 1
ATOM 4453 C C . GLU B 1 212 ? -8.844 -0.19 -17.062 1 98.69 212 GLU B C 1
ATOM 4455 O O . GLU B 1 212 ? -8.734 -1.284 -17.625 1 98.69 212 GLU B O 1
ATOM 4460 N N . LEU B 1 213 ? -9.602 0.018 -16 1 98.5 213 LEU B N 1
ATOM 4461 C CA . LEU B 1 213 ? -10.453 -1.042 -15.469 1 98.5 213 LEU B CA 1
ATOM 4462 C C . LEU B 1 213 ? -11.438 -1.523 -16.531 1 98.5 213 LEU B C 1
ATOM 4464 O O . LEU B 1 213 ? -11.602 -2.729 -16.734 1 98.5 213 LEU B O 1
ATOM 4468 N N . ARG B 1 214 ? -12.07 -0.59 -17.266 1 98.31 214 ARG B N 1
ATOM 4469 C CA . ARG B 1 214 ? -13.008 -0.944 -18.328 1 98.31 214 ARG B CA 1
ATOM 4470 C C . ARG B 1 214 ? -12.312 -1.739 -19.438 1 98.31 214 ARG B C 1
ATOM 4472 O O . ARG B 1 214 ? -12.859 -2.719 -19.938 1 98.31 214 ARG B O 1
ATOM 4479 N N . ARG B 1 215 ? -11.148 -1.327 -19.766 1 98.56 215 ARG B N 1
ATOM 4480 C CA . ARG B 1 215 ? -10.375 -2.014 -20.797 1 98.56 215 ARG B CA 1
ATOM 4481 C C . ARG B 1 215 ? -10.094 -3.459 -20.391 1 98.56 215 ARG B C 1
ATOM 4483 O O . ARG B 1 215 ? -10.312 -4.379 -21.188 1 98.56 215 ARG B O 1
ATOM 4490 N N . ILE B 1 216 ? -9.625 -3.688 -19.156 1 98.5 216 ILE B N 1
ATOM 4491 C CA . ILE B 1 216 ? -9.281 -5.016 -18.656 1 98.5 216 ILE B CA 1
ATOM 4492 C C . ILE B 1 216 ? -10.539 -5.875 -18.562 1 98.5 216 ILE B C 1
ATOM 4494 O O . ILE B 1 216 ? -10.523 -7.059 -18.906 1 98.5 216 ILE B O 1
ATOM 4498 N N . GLU B 1 217 ? -11.641 -5.262 -18.141 1 97.62 217 GLU B N 1
ATOM 4499 C CA . GLU B 1 217 ? -12.898 -5.992 -18.047 1 97.62 217 GLU B CA 1
ATOM 4500 C C . GLU B 1 217 ? -13.375 -6.445 -19.422 1 97.62 217 GLU B C 1
ATOM 4502 O O . GLU B 1 217 ? -13.891 -7.555 -19.578 1 97.62 217 GLU B O 1
ATOM 4507 N N . HIS B 1 218 ? -13.18 -5.609 -20.406 1 97.75 218 HIS B N 1
ATOM 4508 C CA . HIS B 1 218 ? -13.523 -5.984 -21.781 1 97.75 218 HIS B CA 1
ATOM 4509 C C . HIS B 1 218 ? -12.656 -7.141 -22.266 1 97.75 218 HIS B C 1
ATOM 4511 O O . HIS B 1 218 ? -13.156 -8.078 -22.891 1 97.75 218 HIS B O 1
ATOM 4517 N N . GLN B 1 219 ? -11.414 -7.121 -21.969 1 97.62 219 GLN B N 1
ATOM 4518 C CA . GLN B 1 219 ? -10.492 -8.18 -22.359 1 97.62 219 GLN B CA 1
ATOM 4519 C C . GLN B 1 219 ? -10.844 -9.492 -21.672 1 97.62 219 GLN B C 1
ATOM 4521 O O . GLN B 1 219 ? -10.828 -10.555 -22.297 1 97.62 219 GLN B O 1
ATOM 4526 N N . LEU B 1 220 ? -11.18 -9.422 -20.375 1 96.69 220 LEU B N 1
ATOM 4527 C CA . LEU B 1 220 ? -11.586 -10.617 -19.625 1 96.69 220 LEU B CA 1
ATOM 4528 C C . LEU B 1 220 ? -12.867 -11.203 -20.219 1 96.69 220 LEU B C 1
ATOM 4530 O O . LEU B 1 220 ? -13 -12.422 -20.328 1 96.69 220 LEU B O 1
ATOM 4534 N N . LYS B 1 221 ? -13.789 -10.312 -20.578 1 95.31 221 LYS B N 1
ATOM 4535 C CA . LYS B 1 221 ? -15.031 -10.766 -21.203 1 95.31 221 LYS B CA 1
ATOM 4536 C C . LYS B 1 221 ? -14.758 -11.508 -22.5 1 95.31 221 LYS B C 1
ATOM 4538 O O . LYS B 1 221 ? -15.375 -12.547 -22.766 1 95.31 221 LYS B O 1
ATOM 4543 N N . SER B 1 222 ? -13.852 -10.977 -23.25 1 94.75 222 SER B N 1
ATOM 4544 C CA . SER B 1 222 ? -13.484 -11.633 -24.516 1 94.75 222 SER B CA 1
ATOM 4545 C C . SER B 1 222 ? -12.867 -13 -24.25 1 94.75 222 SER B C 1
ATOM 4547 O O . SER B 1 222 ? -13.141 -13.961 -24.984 1 94.75 222 SER B O 1
ATOM 4549 N N . LEU B 1 223 ? -12.086 -13.141 -23.234 1 92.88 223 LEU B N 1
ATOM 4550 C CA . LEU B 1 223 ? -11.438 -14.406 -22.875 1 92.88 223 LEU B CA 1
ATOM 4551 C C . LEU B 1 223 ? -12.477 -15.445 -22.453 1 92.88 223 LEU B C 1
ATOM 4553 O O . LEU B 1 223 ? -12.32 -16.625 -22.734 1 92.88 223 LEU B O 1
ATOM 4557 N N . THR B 1 224 ? -13.523 -14.992 -21.797 1 93.31 224 THR B N 1
ATOM 4558 C CA . THR B 1 224 ? -14.516 -15.914 -21.25 1 93.31 224 THR B CA 1
ATOM 4559 C C . THR B 1 224 ? -15.508 -16.344 -22.328 1 93.31 224 THR B C 1
ATOM 4561 O O . THR B 1 224 ? -16.344 -17.219 -22.094 1 93.31 224 THR B O 1
ATOM 4564 N N . LYS B 1 225 ? -15.359 -15.781 -23.5 1 91.31 225 LYS B N 1
ATOM 4565 C CA . LYS B 1 225 ? -16.25 -16.125 -24.594 1 91.31 225 LYS B CA 1
ATOM 4566 C C . LYS B 1 225 ? -15.656 -17.266 -25.438 1 91.31 225 LYS B C 1
ATOM 4568 O O . LYS B 1 225 ? -16.328 -17.781 -26.344 1 91.31 225 LYS B O 1
ATOM 4573 N N . THR B 1 226 ? -14.461 -17.578 -25.062 1 86.44 226 THR B N 1
ATOM 4574 C CA . THR B 1 226 ? -13.891 -18.734 -25.75 1 86.44 226 THR B CA 1
ATOM 4575 C C . THR B 1 226 ? -14.727 -19.984 -25.484 1 86.44 226 THR B C 1
ATOM 4577 O O . THR B 1 226 ? -15.375 -20.094 -24.438 1 86.44 226 THR B O 1
ATOM 4580 N N . GLU B 1 227 ? -14.656 -20.938 -26.359 1 76 227 GLU B N 1
ATOM 4581 C CA . GLU B 1 227 ? -15.492 -22.141 -26.266 1 76 227 GLU B CA 1
ATOM 4582 C C . GLU B 1 227 ? -15.258 -22.859 -24.938 1 76 227 GLU B C 1
ATOM 4584 O O . GLU B 1 227 ? -16.203 -23.344 -24.312 1 76 227 GLU B O 1
ATOM 4589 N N . GLU B 1 228 ? -14.078 -22.859 -24.516 1 79.69 228 GLU B N 1
ATOM 4590 C CA . GLU B 1 228 ? -13.703 -23.578 -23.297 1 79.69 228 GLU B CA 1
ATOM 4591 C C . GLU B 1 228 ? -14.383 -22.969 -22.078 1 79.69 228 GLU B C 1
ATOM 4593 O O . GLU B 1 228 ? -14.883 -23.703 -21.219 1 79.69 228 GLU B O 1
ATOM 4598 N N . LEU B 1 229 ? -14.547 -21.719 -22.078 1 90.19 229 LEU B N 1
ATOM 4599 C CA . LEU B 1 229 ? -15 -21.062 -20.859 1 90.19 229 LEU B CA 1
ATOM 4600 C C . LEU B 1 229 ? -16.438 -20.578 -21 1 90.19 229 LEU B C 1
ATOM 4602 O O . LEU B 1 229 ? -17.125 -20.344 -20 1 90.19 229 LEU B O 1
ATOM 4606 N N . ALA B 1 230 ? -16.922 -20.469 -22.188 1 93.06 230 ALA B N 1
ATOM 4607 C CA . ALA B 1 230 ? -18.25 -19.891 -22.438 1 93.06 230 ALA B CA 1
ATOM 4608 C C . ALA B 1 230 ? -19.344 -20.719 -21.75 1 93.06 230 ALA B C 1
ATOM 4610 O O . ALA B 1 230 ? -20.203 -20.156 -21.078 1 93.06 230 ALA B O 1
ATOM 4611 N N . ASN B 1 231 ? -19.297 -21.984 -21.938 1 94.06 231 ASN B N 1
ATOM 4612 C CA . ASN B 1 231 ? -20.281 -22.859 -21.312 1 94.06 231 ASN B CA 1
ATOM 4613 C C . ASN B 1 231 ? -20.203 -22.781 -19.781 1 94.06 231 ASN B C 1
ATOM 4615 O O . ASN B 1 231 ? -21.234 -22.672 -19.109 1 94.06 231 ASN B O 1
ATOM 4619 N N . THR B 1 232 ? -19.016 -22.766 -19.281 1 95.62 232 THR B N 1
ATOM 4620 C CA . THR B 1 232 ? -18.797 -22.672 -17.844 1 95.62 232 THR B CA 1
ATOM 4621 C C . THR B 1 232 ? -19.406 -21.391 -17.297 1 95.62 232 THR B C 1
ATOM 4623 O O . THR B 1 232 ? -20.094 -21.406 -16.281 1 95.62 232 THR B O 1
ATOM 4626 N N . MET B 1 233 ? -19.188 -20.297 -18.016 1 96.75 233 MET B N 1
ATOM 4627 C CA . MET B 1 233 ? -19.703 -19 -17.578 1 96.75 233 MET B CA 1
ATOM 4628 C C . MET B 1 233 ? -21.234 -19.016 -17.531 1 96.75 233 MET B C 1
ATOM 4630 O O . MET B 1 233 ? -21.828 -18.516 -16.578 1 96.75 233 MET B O 1
ATOM 4634 N N . THR B 1 234 ? -21.812 -19.641 -18.5 1 95.94 234 THR B N 1
ATOM 4635 C CA . THR B 1 234 ? -23.266 -19.734 -18.547 1 95.94 234 THR B CA 1
ATOM 4636 C C . THR B 1 234 ? -23.781 -20.547 -17.359 1 95.94 234 THR B C 1
ATOM 4638 O O . THR B 1 234 ? -24.75 -20.141 -16.719 1 95.94 234 THR B O 1
ATOM 4641 N N . CYS B 1 235 ? -23.125 -21.594 -17.094 1 96.38 235 CYS B N 1
ATOM 4642 C CA . CYS B 1 235 ? -23.547 -22.469 -16 1 96.38 235 CYS B CA 1
ATOM 4643 C C . CYS B 1 235 ? -23.406 -21.766 -14.656 1 96.38 235 CYS B C 1
ATOM 4645 O O . CYS B 1 235 ? -24.328 -21.766 -13.852 1 96.38 235 CYS B O 1
ATOM 4647 N N . LEU B 1 236 ? -22.312 -21.094 -14.414 1 97.62 236 LEU B N 1
ATOM 4648 C CA . LEU B 1 236 ? -22.031 -20.438 -13.133 1 97.62 236 LEU B CA 1
ATOM 4649 C C . LEU B 1 236 ? -22.969 -19.25 -12.922 1 97.62 236 LEU B C 1
ATOM 4651 O O . LEU B 1 236 ? -23.469 -19.047 -11.812 1 97.62 236 LEU B O 1
ATOM 4655 N N . GLN B 1 237 ? -23.219 -18.531 -14.016 1 97.25 237 GLN B N 1
ATOM 4656 C CA . GLN B 1 237 ? -24.031 -17.328 -13.906 1 97.25 237 GLN B CA 1
ATOM 4657 C C . GLN B 1 237 ? -25.516 -17.656 -13.852 1 97.25 237 GLN B C 1
ATOM 4659 O O . GLN B 1 237 ? -26.344 -16.75 -13.719 1 97.25 237 GLN B O 1
ATOM 4664 N N . SER B 1 238 ? -25.859 -18.922 -13.938 1 96.94 238 SER B N 1
ATOM 4665 C CA . SER B 1 238 ? -27.25 -19.328 -13.805 1 96.94 238 SER B CA 1
ATOM 4666 C C . SER B 1 238 ? -27.719 -19.203 -12.359 1 96.94 238 SER B C 1
ATOM 4668 O O . SER B 1 238 ? -28.922 -19.219 -12.086 1 96.94 238 SER B O 1
ATOM 4670 N N . ILE B 1 239 ? -26.812 -19.156 -11.406 1 96.75 239 ILE B N 1
ATOM 4671 C CA . ILE B 1 239 ? -27.172 -18.922 -10.008 1 96.75 239 ILE B CA 1
ATOM 4672 C C . ILE B 1 239 ? -27.516 -17.453 -9.797 1 96.75 239 ILE B C 1
ATOM 4674 O O . ILE B 1 239 ? -26.734 -16.562 -10.125 1 96.75 239 ILE B O 1
ATOM 4678 N N . PRO B 1 240 ? -28.672 -17.219 -9.219 1 95.06 240 PRO B N 1
ATOM 4679 C CA . PRO B 1 240 ? -28.969 -15.812 -8.914 1 95.06 240 PRO B CA 1
ATOM 4680 C C . PRO B 1 240 ? -27.922 -15.18 -7.992 1 95.06 240 PRO B C 1
ATOM 4682 O O . PRO B 1 240 ? -27.516 -15.789 -6.996 1 95.06 240 PRO B O 1
ATOM 4685 N N . GLY B 1 241 ? -27.484 -14.008 -8.398 1 92.44 241 GLY B N 1
ATOM 4686 C CA . GLY B 1 241 ? -26.516 -13.32 -7.562 1 92.44 241 GLY B CA 1
ATOM 4687 C C . GLY B 1 241 ? -25.078 -13.508 -8.031 1 92.44 241 GLY B C 1
ATOM 4688 O O . GLY B 1 241 ? -24.172 -12.812 -7.566 1 92.44 241 GLY B O 1
ATOM 4689 N N . VAL B 1 242 ? -24.875 -14.438 -8.938 1 97.12 242 VAL B N 1
ATOM 4690 C CA . VAL B 1 242 ? -23.547 -14.656 -9.484 1 97.12 242 VAL B CA 1
ATOM 4691 C C . VAL B 1 242 ? -23.422 -13.969 -10.836 1 97.12 242 VAL B C 1
ATOM 4693 O O . VAL B 1 242 ? -23.953 -14.453 -11.836 1 97.12 242 VAL B O 1
ATOM 4696 N N . GLY B 1 243 ? -22.734 -12.836 -10.805 1 95.94 243 GLY B N 1
ATOM 4697 C CA . GLY B 1 243 ? -22.5 -12.102 -12.039 1 95.94 243 GLY B CA 1
ATOM 4698 C C . GLY B 1 243 ? -21.188 -12.484 -12.719 1 95.94 243 GLY B C 1
ATOM 4699 O O . GLY B 1 243 ? -20.5 -13.406 -12.273 1 95.94 243 GLY B O 1
ATOM 4700 N N . PRO B 1 244 ? -20.844 -11.797 -13.773 1 95.56 244 PRO B N 1
ATOM 4701 C CA . PRO B 1 244 ? -19.656 -12.133 -14.555 1 95.56 244 PRO B CA 1
ATOM 4702 C C . PRO B 1 244 ? -18.375 -12.078 -13.734 1 95.56 244 PRO B C 1
ATOM 4704 O O . PRO B 1 244 ? -17.469 -12.906 -13.93 1 95.56 244 PRO B O 1
ATOM 4707 N N . VAL B 1 245 ? -18.297 -11.148 -12.805 1 95.69 245 VAL B N 1
ATOM 4708 C CA . VAL B 1 245 ? -17.062 -10.969 -12.023 1 95.69 245 VAL B CA 1
ATOM 4709 C C . VAL B 1 245 ? -16.859 -12.18 -11.117 1 95.69 245 VAL B C 1
ATOM 4711 O O . VAL B 1 245 ? -15.766 -12.758 -11.094 1 95.69 245 VAL B O 1
ATOM 4714 N N . VAL B 1 246 ? -17.859 -12.609 -10.414 1 96.75 246 VAL B N 1
ATOM 4715 C CA . VAL B 1 246 ? -17.75 -13.742 -9.5 1 96.75 246 VAL B CA 1
ATOM 4716 C C . VAL B 1 246 ? -17.484 -15.016 -10.289 1 96.75 246 VAL B C 1
ATOM 4718 O O . VAL B 1 246 ? -16.594 -15.797 -9.938 1 96.75 246 VAL B O 1
ATOM 4721 N N . ALA B 1 247 ? -18.234 -15.211 -11.375 1 97.25 247 ALA B N 1
ATOM 4722 C CA . ALA B 1 247 ? -18.094 -16.422 -12.195 1 97.25 247 ALA B CA 1
ATOM 4723 C C . ALA B 1 247 ? -16.688 -16.531 -12.773 1 97.25 247 ALA B C 1
ATOM 4725 O O . ALA B 1 247 ? -16.062 -17.578 -12.688 1 97.25 247 ALA B O 1
ATOM 4726 N N . THR B 1 248 ? -16.234 -15.414 -13.359 1 96.38 248 THR B N 1
ATOM 4727 C CA . THR B 1 248 ? -14.906 -15.398 -13.977 1 96.38 248 THR B CA 1
ATOM 4728 C C . THR B 1 248 ? -13.82 -15.664 -12.93 1 96.38 248 THR B C 1
ATOM 4730 O O . THR B 1 248 ? -12.93 -16.484 -13.148 1 96.38 248 THR B O 1
ATOM 4733 N N . THR B 1 249 ? -13.93 -14.961 -11.797 1 96.5 249 THR B N 1
ATOM 4734 C CA . THR B 1 249 ? -12.945 -15.125 -10.727 1 96.5 249 THR B CA 1
ATOM 4735 C C . THR B 1 249 ? -12.953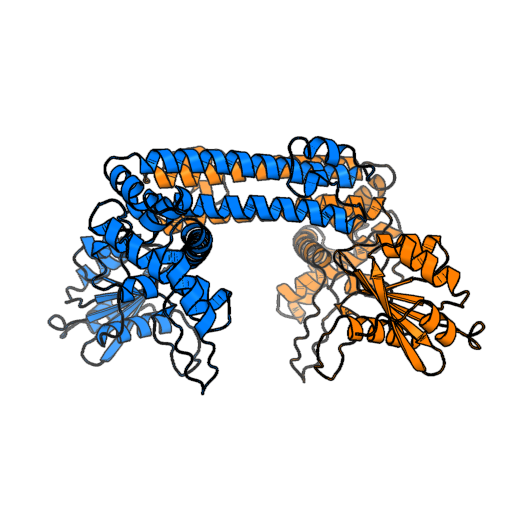 -16.547 -10.203 1 96.5 249 THR B C 1
ATOM 4737 O O . THR B 1 249 ? -11.898 -17.156 -10 1 96.5 249 THR B O 1
ATOM 4740 N N . PHE B 1 250 ? -14.094 -17.125 -10.016 1 96.31 250 PHE B N 1
ATOM 4741 C CA . PHE B 1 250 ? -14.219 -18.5 -9.516 1 96.31 250 PHE B CA 1
ATOM 4742 C C . PHE B 1 250 ? -13.586 -19.484 -10.484 1 96.31 250 PHE B C 1
ATOM 4744 O O . PHE B 1 250 ? -12.766 -20.312 -10.086 1 96.31 250 PHE B O 1
ATOM 4751 N N . ALA B 1 251 ? -13.953 -19.391 -11.742 1 95.56 251 ALA B N 1
ATOM 4752 C CA . ALA B 1 251 ? -13.484 -20.328 -12.758 1 95.56 251 ALA B CA 1
ATOM 4753 C C . ALA B 1 251 ? -11.969 -20.266 -12.906 1 95.56 251 ALA B C 1
ATOM 4755 O O . ALA B 1 251 ? -11.305 -21.297 -12.992 1 95.56 251 ALA B O 1
ATOM 4756 N N . MET B 1 252 ? -11.406 -19.062 -12.891 1 94.12 252 MET B N 1
ATOM 4757 C CA . MET B 1 252 ? -9.984 -18.891 -13.188 1 94.12 252 MET B CA 1
ATOM 4758 C C . MET B 1 252 ? -9.133 -19.172 -11.953 1 94.12 252 MET B C 1
ATOM 4760 O O . MET B 1 252 ? -8.016 -19.688 -12.07 1 94.12 252 MET B O 1
ATOM 4764 N N . GLU B 1 253 ? -9.602 -18.844 -10.75 1 93.5 253 GLU B N 1
ATOM 4765 C CA . GLU B 1 253 ? -8.828 -19.094 -9.539 1 93.5 253 GLU B CA 1
ATOM 4766 C C . GLU B 1 253 ? -8.898 -20.562 -9.117 1 93.5 253 GLU B C 1
ATOM 4768 O O . GLU B 1 253 ? -7.918 -21.125 -8.633 1 93.5 253 GLU B O 1
ATOM 4773 N N . LEU B 1 254 ? -10.031 -21.125 -9.273 1 93.25 254 LEU B N 1
ATOM 4774 C CA . LEU B 1 254 ? -10.148 -22.547 -8.961 1 93.25 254 LEU B CA 1
ATOM 4775 C C . LEU B 1 254 ? -9.469 -23.406 -10.023 1 93.25 254 LEU B C 1
ATOM 4777 O O . LEU B 1 254 ? -8.742 -24.344 -9.703 1 93.25 254 LEU B O 1
ATOM 4781 N N . PHE B 1 255 ? -9.703 -23.078 -11.32 1 90.38 255 PHE B N 1
ATOM 4782 C CA . PHE B 1 255 ? -9.25 -23.766 -12.523 1 90.38 255 PHE B CA 1
ATOM 4783 C C . PHE B 1 255 ? -9.211 -25.281 -12.305 1 90.38 255 PHE B C 1
ATOM 4785 O O . PHE B 1 255 ? -8.992 -25.734 -11.188 1 90.38 255 PHE B O 1
ATOM 4792 N N . ARG B 1 256 ? -9.516 -26.094 -13.203 1 93.56 256 ARG B N 1
ATOM 4793 C CA . ARG B 1 256 ? -9.531 -27.547 -13.18 1 93.56 256 ARG B CA 1
ATOM 4794 C C . ARG B 1 256 ? -10.305 -28.078 -11.977 1 93.56 256 ARG B C 1
ATOM 4796 O O . ARG B 1 256 ? -9.734 -28.75 -11.117 1 93.56 256 ARG B O 1
ATOM 4803 N N . PRO B 1 257 ? -11.57 -27.812 -12.023 1 95.25 257 PRO B N 1
ATOM 4804 C CA . PRO B 1 257 ? -12.391 -28.156 -10.867 1 95.25 257 PRO B CA 1
ATOM 4805 C C . PRO B 1 257 ? -12.375 -29.656 -10.562 1 95.25 257 PRO B C 1
ATOM 4807 O O . PRO B 1 257 ? -12.617 -30.062 -9.422 1 95.25 257 PRO B O 1
ATOM 4810 N N . GLU B 1 258 ? -12 -30.453 -11.5 1 95.5 258 GLU B N 1
ATOM 4811 C CA . GLU B 1 258 ? -12.023 -31.906 -11.359 1 95.5 258 GLU B CA 1
ATOM 4812 C C . GLU B 1 258 ? -10.93 -32.375 -10.414 1 95.5 258 GLU B C 1
ATOM 4814 O O . GLU B 1 258 ? -10.938 -33.531 -9.977 1 95.5 258 GLU B O 1
ATOM 4819 N N . ARG B 1 259 ? -10.008 -31.484 -10.102 1 94.19 259 ARG B N 1
ATOM 4820 C CA . ARG B 1 259 ? -8.914 -31.906 -9.234 1 94.19 259 ARG B CA 1
ATOM 4821 C C . ARG B 1 259 ? -9.391 -32.062 -7.793 1 94.19 259 ARG B C 1
ATOM 4823 O O . ARG B 1 259 ? -8.695 -32.656 -6.969 1 94.19 259 ARG B O 1
ATOM 4830 N N . PHE B 1 260 ? -10.57 -31.516 -7.543 1 95.56 260 PHE B N 1
ATOM 4831 C CA . PHE B 1 260 ? -11.18 -31.688 -6.227 1 95.56 260 PHE B CA 1
ATOM 4832 C C . PHE B 1 260 ? -12.094 -32.906 -6.203 1 95.56 260 PHE B C 1
ATOM 4834 O O . PHE B 1 260 ? -12.93 -33.062 -7.098 1 95.56 260 PHE B O 1
ATOM 4841 N N . LYS B 1 261 ? -11.945 -33.688 -5.184 1 94.19 261 LYS B N 1
ATOM 4842 C CA . LYS B 1 261 ? -12.719 -34.938 -5.117 1 94.19 261 LYS B CA 1
ATOM 4843 C C . LYS B 1 261 ? -13.914 -34.781 -4.188 1 94.19 261 LYS B C 1
ATOM 4845 O O . LYS B 1 261 ? -14.914 -35.5 -4.332 1 94.19 261 LYS B O 1
ATOM 4850 N N . ARG B 1 262 ? -13.805 -33.844 -3.186 1 95.5 262 ARG B N 1
ATOM 4851 C CA . ARG B 1 262 ? -14.852 -33.625 -2.191 1 95.5 262 ARG B CA 1
ATOM 4852 C C . ARG B 1 262 ? -15.125 -32.156 -1.973 1 95.5 262 ARG B C 1
ATOM 4854 O O . ARG B 1 262 ? -14.234 -31.328 -2.139 1 95.5 262 ARG B O 1
ATOM 4861 N N . PRO B 1 263 ? -16.359 -31.875 -1.613 1 93.69 263 PRO B N 1
ATOM 4862 C CA . PRO B 1 263 ? -16.719 -30.469 -1.387 1 93.69 263 PRO B CA 1
ATOM 4863 C C . PRO B 1 263 ? -15.859 -29.812 -0.313 1 93.69 263 PRO B C 1
ATOM 4865 O O . PRO B 1 263 ? -15.562 -28.609 -0.407 1 93.69 263 PRO B O 1
ATOM 4868 N N . GLU B 1 264 ? -15.453 -30.547 0.594 1 91.19 264 GLU B N 1
ATOM 4869 C CA . GLU B 1 264 ? -14.672 -30 1.701 1 91.19 264 GLU B CA 1
ATOM 4870 C C . GLU B 1 264 ? -13.328 -29.484 1.219 1 91.19 264 GLU B C 1
ATOM 4872 O O . GLU B 1 264 ? -12.781 -28.531 1.792 1 91.19 264 GLU B O 1
ATOM 4877 N N . GLU B 1 265 ? -12.828 -30.078 0.217 1 92.25 265 GLU B N 1
ATOM 4878 C CA . GLU B 1 265 ? -11.555 -29.641 -0.347 1 92.25 265 GLU B CA 1
ATOM 4879 C C . GLU B 1 265 ? -11.695 -28.266 -1.014 1 92.25 265 GLU B C 1
ATOM 4881 O O . GLU B 1 265 ? -10.789 -27.438 -0.928 1 92.25 265 GLU B O 1
ATOM 4886 N N . VAL B 1 266 ? -12.82 -28.094 -1.629 1 92.56 266 VAL B N 1
ATOM 4887 C CA . VAL B 1 266 ? -13.102 -26.812 -2.287 1 92.56 266 VAL B CA 1
ATOM 4888 C C . VAL B 1 266 ? -13.219 -25.703 -1.242 1 92.56 266 VAL B C 1
ATOM 4890 O O . VAL B 1 266 ? -12.602 -24.656 -1.379 1 92.56 266 VAL B O 1
ATOM 4893 N N . ALA B 1 267 ? -13.969 -26 -0.229 1 89.94 267 ALA B N 1
ATOM 4894 C CA . ALA B 1 267 ? -14.164 -25.031 0.845 1 89.94 267 ALA B CA 1
ATOM 4895 C C . ALA B 1 267 ? -12.836 -24.656 1.499 1 89.94 267 ALA B C 1
ATOM 4897 O O . ALA B 1 267 ? -12.578 -23.484 1.778 1 89.94 267 ALA B O 1
ATOM 4898 N N . SER B 1 268 ? -12.023 -25.609 1.736 1 86.12 268 SER B N 1
ATOM 4899 C CA . SER B 1 268 ? -10.711 -25.391 2.344 1 86.12 268 SER B CA 1
ATOM 4900 C C . SER B 1 268 ? -9.82 -24.562 1.438 1 86.12 268 SER B C 1
ATOM 4902 O O . SER B 1 268 ? -9.148 -23.641 1.902 1 86.12 268 SER B O 1
ATOM 4904 N N . TYR B 1 269 ? -9.836 -24.922 0.161 1 88.12 269 TYR B N 1
ATOM 4905 C CA . TYR B 1 269 ? -9.039 -24.188 -0.816 1 88.12 269 TYR B CA 1
ATOM 4906 C C . TYR B 1 269 ? -9.414 -22.719 -0.843 1 88.12 269 TYR B C 1
ATOM 4908 O O . TYR B 1 269 ? -8.555 -21.844 -0.976 1 88.12 269 TYR B O 1
ATOM 4916 N N . LEU B 1 270 ? -10.648 -22.438 -0.622 1 88.75 270 LEU B N 1
ATOM 4917 C CA . LEU B 1 270 ? -11.164 -21.078 -0.742 1 88.75 270 LEU B CA 1
ATOM 4918 C C . LEU B 1 270 ? -11.148 -20.359 0.609 1 88.75 270 LEU B C 1
ATOM 4920 O O . LEU B 1 270 ? -11.578 -19.219 0.716 1 88.75 270 LEU B O 1
ATOM 4924 N N . GLY B 1 271 ? -10.68 -21.031 1.664 1 83.5 271 GLY B N 1
ATOM 4925 C CA . GLY B 1 271 ? -10.633 -20.453 2.996 1 83.5 271 GLY B CA 1
ATOM 4926 C C . GLY B 1 271 ? -12.008 -20.281 3.613 1 83.5 271 GLY B C 1
ATOM 4927 O O . GLY B 1 271 ? -12.25 -19.328 4.363 1 83.5 271 GLY B O 1
ATOM 4928 N N . LEU B 1 272 ? -12.953 -21.031 3.264 1 84.69 272 LEU B N 1
ATOM 4929 C CA . LEU B 1 272 ? -14.32 -20.938 3.76 1 84.69 272 LEU B CA 1
ATOM 4930 C C . LEU B 1 272 ? -14.641 -22.094 4.695 1 84.69 272 LEU B C 1
ATOM 4932 O O . LEU B 1 272 ? -15.781 -22.25 5.145 1 84.69 272 LEU B O 1
ATOM 4936 N N . ALA B 1 273 ? -13.602 -22.859 4.953 1 78.62 273 ALA B N 1
ATOM 4937 C CA . ALA B 1 273 ? -13.812 -23.984 5.855 1 78.62 273 ALA B CA 1
ATOM 4938 C C . ALA B 1 273 ? -13.984 -23.5 7.297 1 78.62 273 ALA B C 1
ATOM 4940 O O . ALA B 1 273 ? -13.414 -22.484 7.691 1 78.62 273 ALA B O 1
ATOM 4941 N N . PRO B 1 274 ? -14.898 -24.109 8.008 1 68.44 274 PRO B N 1
ATOM 4942 C CA . PRO B 1 274 ? -15.086 -23.719 9.398 1 68.44 274 PRO B CA 1
ATOM 4943 C C . PRO B 1 274 ? -13.797 -23.781 10.219 1 68.44 274 PRO B C 1
ATOM 4945 O O . PRO B 1 274 ? -12.961 -24.656 9.977 1 68.44 274 PRO B O 1
ATOM 4948 N N . VAL B 1 275 ? -13.336 -22.609 10.734 1 56.62 275 VAL B N 1
ATOM 4949 C CA . VAL B 1 275 ? -12.172 -22.656 11.609 1 56.62 275 VAL B CA 1
ATOM 4950 C C . VAL B 1 275 ? -12.562 -23.266 12.953 1 56.62 275 VAL B C 1
ATOM 4952 O O . VAL B 1 275 ? -13.523 -22.812 13.594 1 56.62 275 VAL B O 1
ATOM 4955 N N . VAL B 1 276 ? -12.422 -24.562 13.102 1 49.88 276 VAL B N 1
ATOM 4956 C CA . VAL B 1 276 ? -12.703 -25.156 14.398 1 49.88 276 VAL B CA 1
ATOM 4957 C C . VAL B 1 276 ? -11.844 -24.484 15.469 1 49.88 276 VAL B C 1
ATOM 4959 O O . VAL B 1 276 ? -10.617 -24.547 15.414 1 49.88 276 VAL B O 1
ATOM 4962 N N . ARG B 1 277 ? -12.25 -23.359 15.859 1 47.25 277 ARG B N 1
ATOM 4963 C CA . ARG B 1 277 ? -11.516 -22.828 17 1 47.25 277 ARG B CA 1
ATOM 4964 C C . ARG B 1 277 ? -11.508 -23.812 18.156 1 47.25 277 ARG B C 1
ATOM 4966 O O . ARG B 1 277 ? -12.57 -24.234 18.625 1 47.25 277 ARG B O 1
ATOM 4973 N N . GLN B 1 278 ? -10.641 -24.719 18.266 1 41 278 GLN B N 1
ATOM 4974 C CA . GLN B 1 278 ? -10.531 -25.328 19.578 1 41 278 GLN B CA 1
ATOM 4975 C C . GLN B 1 278 ? -10.312 -24.266 20.656 1 41 278 GLN B C 1
ATOM 4977 O O . GLN B 1 278 ? -9.609 -23.281 20.438 1 41 278 GLN B O 1
ATOM 4982 N N . SER B 1 279 ? -11.25 -24.078 21.609 1 40.06 279 SER B N 1
ATOM 4983 C CA . SER B 1 279 ? -11.289 -23.156 22.734 1 40.06 279 SER B CA 1
ATOM 4984 C C . SER B 1 279 ? -9.891 -22.844 23.234 1 40.06 279 SER B C 1
ATOM 4986 O O . SER B 1 279 ? -9.688 -21.844 23.922 1 40.06 279 SER B O 1
ATOM 4988 N N . GLY B 1 280 ? -9.078 -23.922 23.531 1 39.56 280 GLY B N 1
ATOM 4989 C CA . GLY B 1 280 ? -7.965 -23.609 24.422 1 39.56 280 GLY B CA 1
ATOM 4990 C C . GLY B 1 280 ? -7.043 -22.531 23.859 1 39.56 280 GLY B C 1
ATOM 4991 O O . GLY B 1 280 ? -6.758 -21.547 24.531 1 39.56 280 GLY B O 1
ATOM 4992 N N . ASN B 1 281 ? -5.891 -22.953 23.203 1 38.31 281 ASN B N 1
ATOM 4993 C CA . ASN B 1 281 ? -4.797 -22.031 22.906 1 38.31 281 ASN B CA 1
ATOM 4994 C C . ASN B 1 281 ? -5.125 -21.125 21.734 1 38.31 281 ASN B C 1
ATOM 4996 O O . ASN B 1 281 ? -5.488 -21.609 20.656 1 38.31 281 ASN B O 1
ATOM 5000 N N . LYS B 1 282 ? -5.699 -19.906 22.016 1 39.84 282 LYS B N 1
ATOM 5001 C CA . LYS B 1 282 ? -5.883 -18.734 21.172 1 39.84 282 LYS B CA 1
ATOM 5002 C C . LYS B 1 282 ? -4.832 -18.688 20.062 1 39.84 282 LYS B C 1
ATOM 5004 O O . LYS B 1 282 ? -3.961 -17.812 20.047 1 39.84 282 LYS B O 1
ATOM 5009 N N . SER B 1 283 ? -4.137 -19.734 19.75 1 37.06 283 SER B N 1
ATOM 5010 C CA . SER B 1 283 ? -3.186 -19.469 18.672 1 37.06 283 SER B CA 1
ATOM 5011 C C . SER B 1 283 ? -3.904 -19.094 17.375 1 37.06 283 SER B C 1
ATOM 5013 O O . SER B 1 283 ? -4.688 -19.875 16.844 1 37.06 283 SER B O 1
ATOM 5015 N N . SER B 1 284 ? -4.453 -17.984 17.328 1 38.03 284 SER B N 1
ATOM 5016 C CA . SER B 1 284 ? -4.883 -17.281 16.125 1 38.03 284 SER B CA 1
ATOM 5017 C C . SER B 1 284 ? -3.973 -17.609 14.945 1 38.03 284 SER B C 1
ATOM 5019 O O . SER B 1 284 ? -3.053 -16.859 14.633 1 38.03 284 SER B O 1
ATOM 5021 N N . SER B 1 285 ? -3.475 -18.719 14.875 1 40 285 SER B N 1
ATOM 5022 C CA . SER B 1 285 ? -2.738 -18.938 13.633 1 40 285 SER B CA 1
ATOM 5023 C C . SER B 1 285 ? -3.633 -18.734 12.414 1 40 285 SER B C 1
ATOM 5025 O O . SER B 1 285 ? -4.309 -19.656 11.969 1 40 285 SER B O 1
ATOM 5027 N N . GLY B 1 286 ? -4.402 -17.703 12.414 1 40.69 286 GLY B N 1
ATOM 5028 C CA . GLY B 1 286 ? -5.082 -17.438 11.156 1 40.69 286 GLY B CA 1
ATOM 5029 C C . GLY B 1 286 ? -4.219 -17.734 9.938 1 40.69 286 GLY B C 1
ATOM 5030 O O . GLY B 1 286 ? -3.078 -17.266 9.859 1 40.69 286 GLY B O 1
ATOM 5031 N N . ARG B 1 287 ? -4.434 -18.781 9.359 1 45.31 287 ARG B N 1
ATOM 5032 C CA . ARG B 1 287 ? -3.736 -19.172 8.141 1 45.31 287 ARG B CA 1
ATOM 5033 C C . ARG B 1 287 ? -3.729 -18.031 7.125 1 45.31 287 ARG B C 1
ATOM 5035 O O . ARG B 1 287 ? -4.781 -17.5 6.777 1 45.31 287 ARG B O 1
ATOM 5042 N N . LEU B 1 288 ? -2.623 -17.531 6.82 1 49.25 288 LEU B N 1
ATOM 5043 C CA . LEU B 1 288 ? -2.428 -16.578 5.734 1 49.25 288 LEU B CA 1
ATOM 5044 C C . LEU B 1 288 ? -2.883 -17.172 4.402 1 49.25 288 LEU B C 1
ATOM 5046 O O . LEU B 1 288 ? -2.352 -18.188 3.959 1 49.25 288 LEU B O 1
ATOM 5050 N N . VAL B 1 289 ? -4.145 -17.016 3.982 1 53.19 289 VAL B N 1
ATOM 5051 C CA . VAL B 1 289 ? -4.676 -17.438 2.689 1 53.19 289 VAL B CA 1
ATOM 5052 C C . VAL B 1 289 ? -4.086 -16.562 1.58 1 53.19 289 VAL B C 1
ATOM 5054 O O . VAL B 1 289 ? -3.98 -15.344 1.726 1 53.19 289 VAL B O 1
ATOM 5057 N N . PRO B 1 290 ? -3.576 -17.219 0.601 1 58.16 290 PRO B N 1
ATOM 5058 C CA . PRO B 1 290 ? -3.043 -16.453 -0.528 1 58.16 290 PRO B CA 1
ATOM 5059 C C . PRO B 1 290 ? -4.012 -15.383 -1.024 1 58.16 290 PRO B C 1
ATOM 5061 O O . PRO B 1 290 ? -5.227 -15.539 -0.897 1 58.16 290 PRO B O 1
ATOM 5064 N N . ALA B 1 291 ? -3.51 -14.359 -1.527 1 55.03 291 ALA B N 1
ATOM 5065 C CA . ALA B 1 291 ? -4.242 -13.164 -1.921 1 55.03 291 ALA B CA 1
ATOM 5066 C C . ALA B 1 291 ? -5.395 -13.508 -2.863 1 55.03 291 ALA B C 1
ATOM 5068 O O . ALA B 1 291 ? -6.492 -12.969 -2.732 1 55.03 291 ALA B O 1
ATOM 5069 N N . GLY B 1 292 ? -5.172 -14.375 -3.812 1 66.25 292 GLY B N 1
ATOM 5070 C CA . GLY B 1 292 ? -6.238 -14.75 -4.73 1 66.25 292 GLY B CA 1
ATOM 5071 C C . GLY B 1 292 ? -7.414 -15.406 -4.043 1 66.25 292 GLY B C 1
ATOM 5072 O O . GLY B 1 292 ? -8.57 -15.102 -4.34 1 66.25 292 GLY B O 1
ATOM 5073 N N . GLN B 1 293 ? -7.129 -16.094 -3.172 1 76.19 293 GLN B N 1
ATOM 5074 C CA . GLN B 1 293 ? -8.164 -16.812 -2.434 1 76.19 293 GLN B CA 1
ATOM 5075 C C . GLN B 1 293 ? -8.922 -15.875 -1.497 1 76.19 293 GLN B C 1
ATOM 5077 O O . GLN B 1 293 ? -10.141 -15.992 -1.353 1 76.19 293 GLN B O 1
ATOM 5082 N N . THR B 1 294 ? -8.156 -14.883 -1.115 1 80.5 294 THR B N 1
ATOM 5083 C CA . THR B 1 294 ? -8.797 -13.906 -0.24 1 80.5 294 THR B CA 1
ATOM 5084 C C . THR B 1 294 ? -9.805 -13.062 -1.015 1 80.5 294 THR B C 1
ATOM 5086 O O . THR B 1 294 ? -10.914 -12.828 -0.54 1 80.5 294 THR B O 1
ATOM 5089 N N . ARG B 1 295 ? -9.445 -12.711 -2.166 1 89.31 295 ARG B N 1
ATOM 5090 C CA . ARG B 1 295 ? -10.344 -11.922 -2.996 1 89.31 295 ARG B CA 1
ATOM 5091 C C . ARG B 1 295 ? -11.57 -12.727 -3.398 1 89.31 295 ARG B C 1
ATOM 5093 O O . ARG B 1 295 ? -12.695 -12.227 -3.352 1 89.31 295 ARG B O 1
ATOM 5100 N N . LEU B 1 296 ? -11.305 -13.922 -3.785 1 92.44 296 LEU B N 1
ATOM 5101 C CA . LEU B 1 296 ? -12.414 -14.781 -4.18 1 92.44 296 LEU B CA 1
ATOM 5102 C C . LEU B 1 296 ? -13.359 -15.023 -3.012 1 92.44 296 LEU B C 1
ATOM 5104 O O . LEU B 1 296 ? -14.578 -15 -3.182 1 92.44 296 LEU B O 1
ATOM 5108 N N . ARG B 1 297 ? -12.828 -15.227 -1.868 1 91.75 297 ARG B N 1
ATOM 5109 C CA . ARG B 1 297 ? -13.656 -15.398 -0.681 1 91.75 297 ARG B CA 1
ATOM 5110 C C . ARG B 1 297 ? -14.562 -14.188 -0.468 1 91.75 297 ARG B C 1
ATOM 5112 O O . ARG B 1 297 ? -15.766 -14.344 -0.239 1 91.75 297 ARG B O 1
ATOM 5119 N N . SER B 1 298 ? -13.984 -13.062 -0.584 1 93.81 298 SER B N 1
ATOM 5120 C CA . SER B 1 298 ? -14.758 -11.836 -0.413 1 93.81 298 SER B CA 1
ATOM 5121 C C . SER B 1 298 ? -15.867 -11.727 -1.458 1 93.81 298 SER B C 1
ATOM 5123 O O . SER B 1 298 ? -17 -11.359 -1.137 1 93.81 298 SER B O 1
ATOM 5125 N N . LEU B 1 299 ? -15.578 -12.055 -2.633 1 95.56 299 LEU B N 1
ATOM 5126 C CA . LEU B 1 299 ? -16.547 -12 -3.721 1 95.56 299 LEU B CA 1
ATOM 5127 C C . LEU B 1 299 ? -17.672 -13 -3.494 1 95.56 299 LEU B C 1
ATOM 5129 O O . LEU B 1 299 ? -18.844 -12.695 -3.764 1 95.56 299 LEU B O 1
ATOM 5133 N N . LEU B 1 300 ? -17.297 -14.141 -2.971 1 96.69 300 LEU B N 1
ATOM 5134 C CA . LEU B 1 300 ? -18.297 -15.172 -2.725 1 96.69 300 LEU B CA 1
ATOM 5135 C C . LEU B 1 300 ? -19.234 -14.758 -1.604 1 96.69 300 LEU B C 1
ATOM 5137 O O . LEU B 1 300 ? -20.438 -15.039 -1.663 1 96.69 300 LEU B O 1
ATOM 5141 N N . ILE B 1 301 ? -18.75 -14.141 -0.612 1 96.06 301 ILE B N 1
ATOM 5142 C CA . ILE B 1 301 ? -19.578 -13.641 0.476 1 96.06 301 ILE B CA 1
ATOM 5143 C C . ILE B 1 301 ? -20.562 -12.594 -0.06 1 96.06 301 ILE B C 1
ATOM 5145 O O . ILE B 1 301 ? -21.75 -12.633 0.249 1 96.06 301 ILE B O 1
ATOM 5149 N N . GLU B 1 302 ? -20.062 -11.734 -0.875 1 96.44 302 GLU B N 1
ATOM 5150 C CA . GLU B 1 302 ? -20.938 -10.734 -1.49 1 96.44 302 GLU B CA 1
ATOM 5151 C C . GLU B 1 302 ? -22 -11.383 -2.357 1 96.44 302 GLU B C 1
ATOM 5153 O O . GLU B 1 302 ? -23.172 -10.992 -2.309 1 96.44 302 GLU B O 1
ATOM 5158 N N . ALA B 1 303 ? -21.562 -12.289 -3.113 1 97.44 303 ALA B N 1
ATOM 5159 C CA . ALA B 1 303 ? -22.5 -13 -3.977 1 97.44 303 ALA B CA 1
ATOM 5160 C C . ALA B 1 303 ? -23.547 -13.75 -3.15 1 97.44 303 ALA B C 1
ATOM 5162 O O . ALA B 1 303 ? -24.703 -13.883 -3.568 1 97.44 303 ALA B O 1
ATOM 5163 N N . ALA B 1 304 ? -23.141 -14.234 -2.027 1 97.5 304 ALA B N 1
ATOM 5164 C CA . ALA B 1 304 ? -24.047 -14.961 -1.15 1 97.5 304 ALA B CA 1
ATOM 5165 C C . ALA B 1 304 ? -25.172 -14.062 -0.65 1 97.5 304 ALA B C 1
ATOM 5167 O O . ALA B 1 304 ? -26.328 -14.5 -0.516 1 97.5 304 ALA B O 1
ATOM 5168 N N . TRP B 1 305 ? -24.844 -12.836 -0.363 1 97.31 305 TRP B N 1
ATOM 5169 C CA . TRP B 1 305 ? -25.875 -11.883 0.044 1 97.31 305 TRP B CA 1
ATOM 5170 C C . TRP B 1 305 ? -26.906 -11.695 -1.061 1 97.31 305 TRP B C 1
ATOM 5172 O O . TRP B 1 305 ? -28.109 -11.656 -0.793 1 97.31 305 TRP B O 1
ATOM 5182 N N . MET B 1 306 ? -26.453 -11.602 -2.268 1 97.25 306 MET B N 1
ATOM 5183 C CA . MET B 1 306 ? -27.359 -11.438 -3.404 1 97.25 306 MET B CA 1
ATOM 5184 C C . MET B 1 306 ? -28.141 -12.719 -3.674 1 97.25 306 MET B C 1
ATOM 5186 O O . MET B 1 306 ? -29.328 -12.672 -3.99 1 97.25 306 MET B O 1
ATOM 5190 N N . TRP B 1 307 ? -27.453 -13.805 -3.584 1 96.94 307 TRP B N 1
ATOM 5191 C CA . TRP B 1 307 ? -28.062 -15.109 -3.793 1 96.94 307 TRP B CA 1
ATOM 5192 C C . TRP B 1 307 ? -29.234 -15.32 -2.836 1 96.94 307 TRP B C 1
ATOM 5194 O O . TRP B 1 307 ? -30.344 -15.68 -3.258 1 96.94 307 TRP B O 1
ATOM 5204 N N . ARG B 1 308 ? -29.047 -15.039 -1.562 1 95.75 308 ARG B N 1
ATOM 5205 C CA . ARG B 1 308 ? -30.094 -15.266 -0.563 1 95.75 308 ARG B CA 1
ATOM 5206 C C . ARG B 1 308 ? -31.297 -14.375 -0.823 1 95.75 308 ARG B C 1
ATOM 5208 O O . ARG B 1 308 ? -32.438 -14.766 -0.549 1 95.75 308 ARG B O 1
ATOM 5215 N N . SER B 1 309 ? -31.062 -13.211 -1.398 1 96 309 SER B N 1
ATOM 5216 C CA . SER B 1 309 ? -32.156 -12.273 -1.638 1 96 309 SER B CA 1
ATOM 5217 C C . SER B 1 309 ? -33 -12.703 -2.83 1 96 309 SER B C 1
ATOM 5219 O O . SER B 1 309 ? -34.125 -12.242 -2.994 1 96 309 SER B O 1
ATOM 5221 N N . ARG B 1 310 ? -32.5 -13.617 -3.637 1 95.5 310 ARG B N 1
ATOM 5222 C CA . ARG B 1 310 ? -33.188 -13.945 -4.887 1 95.5 310 ARG B CA 1
ATOM 5223 C C . ARG B 1 310 ? -33.531 -15.43 -4.953 1 95.5 310 ARG B C 1
ATOM 5225 O O . ARG B 1 310 ? -34.156 -15.883 -5.902 1 95.5 310 ARG B O 1
ATOM 5232 N N . ASP B 1 311 ? -33.094 -16.188 -4.012 1 94.62 311 ASP B N 1
ATOM 5233 C CA . ASP B 1 311 ? -33.281 -17.641 -4.012 1 94.62 311 ASP B CA 1
ATOM 5234 C C . ASP B 1 311 ? -33.812 -18.125 -2.672 1 94.62 311 ASP B C 1
ATOM 5236 O O . ASP B 1 311 ? -33.219 -17.891 -1.627 1 94.62 311 ASP B O 1
ATOM 5240 N N . SER B 1 312 ? -34.906 -18.859 -2.684 1 94.25 312 SER B N 1
ATOM 5241 C CA . SER B 1 312 ? -35.594 -19.281 -1.466 1 94.25 312 SER B CA 1
ATOM 5242 C C . SER B 1 312 ? -34.75 -20.281 -0.676 1 94.25 312 SER B C 1
ATOM 5244 O O . SER B 1 312 ? -34.75 -20.266 0.556 1 94.25 312 SER B O 1
ATOM 5246 N N . TYR B 1 313 ? -34.094 -21.109 -1.39 1 94.31 313 TYR B N 1
ATOM 5247 C CA . TYR B 1 313 ? -33.219 -22.078 -0.714 1 94.31 313 TYR B CA 1
ATOM 5248 C C . TYR B 1 313 ? -32.156 -21.375 0.093 1 94.31 313 TYR B C 1
ATOM 5250 O O . TYR B 1 313 ? -31.938 -21.672 1.271 1 94.31 313 TYR B O 1
ATOM 5258 N N . ALA B 1 314 ? -31.484 -20.406 -0.556 1 96.06 314 ALA B N 1
ATOM 5259 C CA . ALA B 1 314 ? -30.406 -19.672 0.093 1 96.06 314 ALA B CA 1
ATOM 5260 C C . ALA B 1 314 ? -30.938 -18.844 1.265 1 96.06 314 ALA B C 1
ATOM 5262 O O . ALA B 1 314 ? -30.281 -18.766 2.312 1 96.06 314 ALA B O 1
ATOM 5263 N N . GLU B 1 315 ? -32.062 -18.25 1.065 1 96.31 315 GLU B N 1
ATOM 5264 C CA . GLU B 1 315 ? -32.656 -17.453 2.131 1 96.31 315 GLU B CA 1
ATOM 5265 C C . GLU B 1 315 ? -33 -18.328 3.342 1 96.31 315 GLU B C 1
ATOM 5267 O O . GLU B 1 315 ? -32.688 -17.953 4.48 1 96.31 315 GLU B O 1
ATOM 5272 N N . ASN B 1 316 ? -33.625 -19.469 3.051 1 96.06 316 ASN B N 1
ATOM 5273 C CA . ASN B 1 316 ? -33.969 -20.375 4.133 1 96.06 316 ASN B CA 1
ATOM 5274 C C . ASN B 1 316 ? -32.75 -20.859 4.879 1 96.06 316 ASN B C 1
ATOM 5276 O O . ASN B 1 316 ? -32.75 -20.953 6.105 1 96.06 316 ASN B O 1
ATOM 5280 N N . LEU B 1 317 ? -31.719 -21.125 4.129 1 95.5 317 LEU B N 1
ATOM 5281 C CA . LEU B 1 317 ? -30.469 -21.562 4.738 1 95.5 317 LEU B CA 1
ATOM 5282 C C . LEU B 1 317 ? -29.891 -20.469 5.645 1 95.5 317 LEU B C 1
ATOM 5284 O O . LEU B 1 317 ? -29.5 -20.734 6.781 1 95.5 317 LEU B O 1
ATOM 5288 N N . TYR B 1 318 ? -29.922 -19.266 5.199 1 96.62 318 TYR B N 1
ATOM 5289 C CA . TYR B 1 318 ? -29.406 -18.125 5.953 1 96.62 318 TYR B CA 1
ATOM 5290 C C . TYR B 1 318 ? -30.188 -17.922 7.242 1 96.62 318 TYR B C 1
ATOM 5292 O O . TYR B 1 318 ? -29.609 -17.766 8.312 1 96.62 318 TYR B O 1
ATOM 5300 N N . ARG B 1 319 ? -31.453 -17.938 7.125 1 96.88 319 ARG B N 1
ATOM 5301 C CA . ARG B 1 319 ? -32.312 -17.703 8.281 1 96.88 319 ARG B CA 1
ATOM 5302 C C . ARG B 1 319 ? -32.094 -18.781 9.344 1 96.88 319 ARG B C 1
ATOM 5304 O O . ARG B 1 319 ? -32.031 -18.469 10.539 1 96.88 319 ARG B O 1
ATOM 5311 N N . ARG B 1 320 ? -32.031 -19.938 8.875 1 96.69 320 ARG B N 1
ATOM 5312 C CA . ARG B 1 320 ? -31.781 -21.047 9.789 1 96.69 320 ARG B CA 1
ATOM 5313 C C . ARG B 1 320 ? -30.453 -20.859 10.539 1 96.69 320 ARG B C 1
ATOM 5315 O O . ARG B 1 320 ? -30.406 -21.031 11.758 1 96.69 320 ARG B O 1
ATOM 5322 N N . LEU B 1 321 ? -29.453 -20.5 9.812 1 95.06 321 LEU B N 1
ATOM 5323 C CA . LEU B 1 321 ? -28.125 -20.312 10.391 1 95.06 321 LEU B CA 1
ATOM 5324 C C . LEU B 1 321 ? -28.094 -19.109 11.312 1 95.06 321 LEU B C 1
ATOM 5326 O O . LEU B 1 321 ? -27.422 -19.125 12.352 1 95.06 321 LEU B O 1
ATOM 5330 N N . LEU B 1 322 ? -28.75 -18.078 10.852 1 95.25 322 LEU B N 1
ATOM 5331 C CA . LEU B 1 322 ? -28.828 -16.875 11.68 1 95.25 322 LEU B CA 1
ATOM 5332 C C . LEU B 1 322 ? -29.531 -17.188 13.008 1 95.25 322 LEU B C 1
ATOM 5334 O O . LEU B 1 322 ? -29.109 -16.703 14.062 1 95.25 322 LEU B O 1
ATOM 5338 N N . GLY B 1 323 ? -30.547 -17.953 12.906 1 94.19 323 GLY B N 1
ATOM 5339 C CA . GLY B 1 323 ? -31.234 -18.391 14.117 1 94.19 323 GLY B CA 1
ATOM 5340 C C . GLY B 1 323 ? -30.344 -19.172 15.062 1 94.19 323 GLY B C 1
ATOM 5341 O O . GLY B 1 323 ? -30.438 -19.016 16.281 1 94.19 323 GLY B O 1
ATOM 5342 N N . LYS B 1 324 ? -29.5 -19.938 14.57 1 92.69 324 LYS B N 1
ATOM 5343 C CA . LYS B 1 324 ? -28.609 -20.797 15.352 1 92.69 324 LYS B CA 1
ATOM 5344 C C . LYS B 1 324 ? -27.438 -20 15.914 1 92.69 324 LYS B C 1
ATOM 5346 O O . LYS B 1 324 ? -27.062 -20.188 17.078 1 92.69 324 LYS B O 1
ATOM 5351 N N . THR B 1 325 ? -26.859 -19.172 15.078 1 88.69 325 THR B N 1
ATOM 5352 C CA . THR B 1 325 ? -25.625 -18.516 15.461 1 88.69 325 THR B CA 1
ATOM 5353 C C . THR B 1 325 ? -25.906 -17.141 16.078 1 88.69 325 THR B C 1
ATOM 5355 O O . THR B 1 325 ? -25.125 -16.641 16.891 1 88.69 325 THR B O 1
ATOM 5358 N N . GLY B 1 326 ? -26.953 -16.531 15.594 1 91.5 326 GLY B N 1
ATOM 5359 C CA . GLY B 1 326 ? -27.312 -15.18 16.031 1 91.5 326 GLY B CA 1
ATOM 5360 C C . GLY B 1 326 ? -26.406 -14.117 15.438 1 91.5 326 GLY B C 1
ATOM 5361 O O . GLY B 1 326 ? -26.5 -12.938 15.797 1 91.5 326 GLY B O 1
ATOM 5362 N N . ILE B 1 327 ? -25.469 -14.609 14.609 1 93.62 327 ILE B N 1
ATOM 5363 C CA . ILE B 1 327 ? -24.484 -13.703 14.031 1 93.62 327 ILE B CA 1
ATOM 5364 C C . ILE B 1 327 ? -24.594 -13.719 12.508 1 93.62 327 ILE B C 1
ATOM 5366 O O . ILE B 1 327 ? -24.281 -14.727 11.875 1 93.62 327 ILE B O 1
ATOM 5370 N N . ALA B 1 328 ? -24.922 -12.57 11.945 1 95.06 328 ALA B N 1
ATOM 5371 C CA . ALA B 1 328 ? -25.188 -12.445 10.508 1 95.06 328 ALA B CA 1
ATOM 5372 C C . ALA B 1 328 ? -23.953 -12.812 9.695 1 95.06 328 ALA B C 1
ATOM 5374 O O . ALA B 1 328 ? -24.047 -13.516 8.688 1 95.06 328 ALA B O 1
ATOM 5375 N N . GLN B 1 329 ? -22.766 -12.367 10.195 1 93.44 329 GLN B N 1
ATOM 5376 C CA . GLN B 1 329 ? -21.531 -12.586 9.469 1 93.44 329 GLN B CA 1
ATOM 5377 C C . GLN B 1 329 ? -21.172 -14.07 9.406 1 93.44 329 GLN B C 1
ATOM 5379 O O . GLN B 1 329 ? -20.656 -14.547 8.391 1 93.44 329 GLN B O 1
ATOM 5384 N N . LYS B 1 330 ? -21.438 -14.75 10.461 1 92.56 330 LYS B N 1
ATOM 5385 C CA . LYS B 1 330 ? -21.172 -16.188 10.477 1 92.56 330 LYS B CA 1
ATOM 5386 C C . LYS B 1 330 ? -22.156 -16.922 9.57 1 92.56 330 LYS B C 1
ATOM 5388 O O . LYS B 1 330 ? -21.766 -17.828 8.82 1 92.56 330 LYS B O 1
ATOM 5393 N N . ALA B 1 331 ? -23.375 -16.5 9.633 1 95.5 331 ALA B N 1
ATOM 5394 C CA . ALA B 1 331 ? -24.422 -17.141 8.836 1 95.5 331 ALA B CA 1
ATOM 5395 C C . ALA B 1 331 ? -24.125 -16.984 7.344 1 95.5 331 ALA B C 1
ATOM 5397 O O . ALA B 1 331 ? -24.203 -17.953 6.59 1 95.5 331 ALA B O 1
ATOM 5398 N N . ILE B 1 332 ? -23.719 -15.781 6.973 1 96.88 332 ILE B N 1
ATOM 5399 C CA . ILE B 1 332 ? -23.531 -15.523 5.551 1 96.88 332 ILE B CA 1
ATOM 5400 C C . ILE B 1 332 ? -22.281 -16.25 5.055 1 96.88 332 ILE B C 1
ATOM 5402 O O . ILE B 1 332 ? -22.203 -16.641 3.891 1 96.88 332 ILE B O 1
ATOM 5406 N N . ALA B 1 333 ? -21.281 -16.422 5.887 1 94.62 333 ALA B N 1
ATOM 5407 C CA . ALA B 1 333 ? -20.078 -17.156 5.512 1 94.62 333 ALA B CA 1
ATOM 5408 C C . ALA B 1 333 ? -20.406 -18.609 5.164 1 94.62 333 ALA B C 1
ATOM 5410 O O . ALA B 1 333 ? -19.844 -19.172 4.223 1 94.62 333 ALA B O 1
ATOM 5411 N N . VAL B 1 334 ? -21.328 -19.188 5.902 1 95.19 334 VAL B N 1
ATOM 5412 C CA . VAL B 1 334 ? -21.734 -20.562 5.633 1 95.19 334 VAL B CA 1
ATOM 5413 C C . VAL B 1 334 ? -22.516 -20.625 4.324 1 95.19 334 VAL B C 1
ATOM 5415 O O . VAL B 1 334 ? -22.359 -21.578 3.547 1 95.19 334 VAL B O 1
ATOM 5418 N N . VAL B 1 335 ? -23.297 -19.641 4.125 1 96.38 335 VAL B N 1
ATOM 5419 C CA . VAL B 1 335 ? -24.031 -19.578 2.863 1 96.38 335 VAL B CA 1
ATOM 5420 C C . VAL B 1 335 ? -23.047 -19.453 1.701 1 96.38 335 VAL B C 1
ATOM 5422 O O . VAL B 1 335 ? -23.234 -20.078 0.657 1 96.38 335 VAL B O 1
ATOM 5425 N N . ALA B 1 336 ? -22.031 -18.641 1.913 1 96.94 336 ALA B N 1
ATOM 5426 C CA . ALA B 1 336 ? -21 -18.469 0.891 1 96.94 336 ALA B CA 1
ATOM 5427 C C . ALA B 1 336 ? -20.281 -19.781 0.61 1 96.94 336 ALA B C 1
ATOM 5429 O O . ALA B 1 336 ? -19.953 -20.094 -0.539 1 96.94 336 ALA B O 1
ATOM 5430 N N . ARG B 1 337 ? -20.047 -20.531 1.618 1 95.5 337 ARG B N 1
ATOM 5431 C CA . ARG B 1 337 ? -19.453 -21.844 1.458 1 95.5 337 ARG B CA 1
ATOM 5432 C C . ARG B 1 337 ? -20.328 -22.75 0.616 1 95.5 337 ARG B C 1
ATOM 5434 O O . ARG B 1 337 ? -19.844 -23.438 -0.294 1 95.5 337 ARG B O 1
ATOM 5441 N N . ARG B 1 338 ? -21.562 -22.797 0.958 1 96.06 338 ARG B N 1
ATOM 5442 C CA . ARG B 1 338 ? -22.516 -23.594 0.186 1 96.06 338 ARG B CA 1
ATOM 5443 C C . ARG B 1 338 ? -22.531 -23.141 -1.272 1 96.06 338 ARG B C 1
ATOM 5445 O O . ARG B 1 338 ? -22.562 -23.984 -2.18 1 96.06 338 ARG B O 1
ATOM 5452 N N . LEU B 1 339 ? -22.562 -21.859 -1.425 1 97.12 339 LEU B N 1
ATOM 5453 C CA . LEU B 1 339 ? -22.531 -21.312 -2.773 1 97.12 339 LEU B CA 1
ATOM 5454 C C . LEU B 1 339 ? -21.297 -21.797 -3.535 1 97.12 339 LEU B C 1
ATOM 5456 O O . LEU B 1 339 ? -21.406 -22.203 -4.691 1 97.12 339 LEU B O 1
ATOM 5460 N N . ALA B 1 340 ? -20.141 -21.781 -2.906 1 96.81 340 ALA B N 1
ATOM 5461 C CA . ALA B 1 340 ? -18.891 -22.219 -3.525 1 96.81 340 ALA B CA 1
ATOM 5462 C C . ALA B 1 340 ? -18.984 -23.672 -3.961 1 96.81 340 ALA B C 1
ATOM 5464 O O . ALA B 1 340 ? -18.516 -24.031 -5.047 1 96.81 340 ALA B O 1
ATOM 5465 N N . ILE B 1 341 ? -19.562 -24.469 -3.133 1 96.88 341 ILE B N 1
ATOM 5466 C CA . ILE B 1 341 ? -19.703 -25.891 -3.416 1 96.88 341 ILE B CA 1
ATOM 5467 C C . ILE B 1 341 ? -20.625 -26.094 -4.605 1 96.88 341 ILE B C 1
ATOM 5469 O O . ILE B 1 341 ? -20.344 -26.906 -5.488 1 96.88 341 ILE B O 1
ATOM 5473 N N . ILE B 1 342 ? -21.672 -25.391 -4.602 1 97.19 342 ILE B N 1
ATOM 5474 C CA . ILE B 1 342 ? -22.609 -25.5 -5.715 1 97.19 342 ILE B CA 1
ATOM 5475 C C . ILE B 1 342 ? -21.938 -25.031 -7.004 1 97.19 342 ILE B C 1
ATOM 5477 O O . ILE B 1 342 ? -22.047 -25.688 -8.039 1 97.19 342 ILE B O 1
ATOM 5481 N N . LEU B 1 343 ? -21.25 -23.906 -6.949 1 97.81 343 LEU B N 1
ATOM 5482 C CA . LEU B 1 343 ? -20.516 -23.406 -8.109 1 97.81 343 LEU B CA 1
ATOM 5483 C C . LEU B 1 343 ? -19.531 -24.469 -8.617 1 97.81 343 LEU B C 1
ATOM 5485 O O . LEU B 1 343 ? -19.422 -24.672 -9.828 1 97.81 343 LEU B O 1
ATOM 5489 N N . TRP B 1 344 ? -18.875 -25.094 -7.715 1 97.62 344 TRP B N 1
ATOM 5490 C CA . TRP B 1 344 ? -17.922 -26.141 -8.062 1 97.62 344 TRP B CA 1
ATOM 5491 C C . TRP B 1 344 ? -18.609 -27.297 -8.797 1 97.62 344 TRP B C 1
ATOM 5493 O O . TRP B 1 344 ? -18.125 -27.766 -9.828 1 97.62 344 TRP B O 1
ATOM 5503 N N . ARG B 1 345 ? -19.75 -27.703 -8.305 1 97.06 345 ARG B N 1
ATOM 5504 C CA . ARG B 1 345 ? -20.5 -28.781 -8.93 1 97.06 345 ARG B CA 1
ATOM 5505 C C . ARG B 1 345 ? -20.953 -28.406 -10.336 1 97.06 345 ARG B C 1
ATOM 5507 O O . ARG B 1 345 ? -20.844 -29.203 -11.266 1 97.06 345 ARG B O 1
ATOM 5514 N N . LEU B 1 346 ? -21.438 -27.188 -10.422 1 97.12 346 LEU B N 1
ATOM 5515 C CA . LEU B 1 346 ? -21.875 -26.719 -11.734 1 97.12 346 LEU B CA 1
ATOM 5516 C C . LEU B 1 346 ? -20.688 -26.656 -12.703 1 97.12 346 LEU B C 1
ATOM 5518 O O . LEU B 1 346 ? -20.859 -26.938 -13.891 1 97.12 346 LEU B O 1
ATOM 5522 N N . TYR B 1 347 ? -19.547 -26.234 -12.172 1 96.62 347 TYR B N 1
ATOM 5523 C CA . TYR B 1 347 ? -18.312 -26.156 -12.961 1 96.62 347 TYR B CA 1
ATOM 5524 C C . TYR B 1 347 ? -17.906 -27.531 -13.469 1 96.62 347 TYR B C 1
ATOM 5526 O O . TYR B 1 347 ? -17.562 -27.688 -14.641 1 96.62 347 TYR B O 1
ATOM 5534 N N . VAL B 1 348 ? -18.016 -28.562 -12.68 1 96.5 348 VAL B N 1
ATOM 5535 C CA . VAL B 1 348 ? -17.625 -29.922 -13.023 1 96.5 348 VAL B CA 1
ATOM 5536 C C . VAL B 1 348 ? -18.656 -30.531 -13.969 1 96.5 348 VAL B C 1
ATOM 5538 O O . VAL B 1 348 ? -18.297 -31.125 -14.992 1 96.5 348 VAL B O 1
ATOM 5541 N N . GLU B 1 349 ? -19.906 -30.297 -13.68 1 95.81 349 GLU B N 1
ATOM 5542 C CA . GLU B 1 349 ? -21 -30.984 -14.383 1 95.81 349 GLU B CA 1
ATOM 5543 C C . GLU B 1 349 ? -21.391 -30.234 -15.648 1 95.81 349 GLU B C 1
ATOM 5545 O O . GLU B 1 349 ? -22.078 -30.781 -16.516 1 95.81 349 GLU B O 1
ATOM 5550 N N . GLN B 1 350 ? -21.094 -29.016 -15.734 1 95.25 350 GLN B N 1
ATOM 5551 C CA . GLN B 1 350 ? -21.422 -28.172 -16.875 1 95.25 350 GLN B CA 1
ATOM 5552 C C . GLN B 1 350 ? -22.922 -28.156 -17.141 1 95.25 350 GLN B C 1
ATOM 5554 O O . GLN B 1 350 ? -23.375 -28.422 -18.25 1 95.25 350 GLN B O 1
ATOM 5559 N N . ARG B 1 351 ? -23.656 -27.734 -16.109 1 95.12 351 ARG B N 1
ATOM 5560 C CA . ARG B 1 351 ? -25.109 -27.609 -16.172 1 95.12 351 ARG B CA 1
ATOM 5561 C C . ARG B 1 351 ? -25.578 -26.375 -15.406 1 95.12 351 ARG B C 1
ATOM 5563 O O . ARG B 1 351 ? -24.891 -25.906 -14.492 1 95.12 351 ARG B O 1
ATOM 5570 N N . PRO B 1 352 ? -26.719 -25.906 -15.781 1 95.25 352 PRO B N 1
ATOM 5571 C CA . PRO B 1 352 ? -27.25 -24.75 -15.07 1 95.25 352 PRO B CA 1
ATOM 5572 C C . PRO B 1 352 ? -27.75 -25.094 -13.664 1 95.25 352 PRO B C 1
ATOM 5574 O O . PRO B 1 352 ? -27.938 -26.266 -13.352 1 95.25 352 PRO B O 1
ATOM 5577 N N . TYR B 1 353 ? -27.844 -24.078 -12.891 1 94.69 353 TYR B N 1
ATOM 5578 C CA . TYR B 1 353 ? -28.375 -24.188 -11.531 1 94.69 353 TYR B CA 1
ATOM 5579 C C . TYR B 1 353 ? -29.859 -24.516 -11.555 1 94.69 353 TYR B C 1
ATOM 5581 O O . TYR B 1 353 ? -30.625 -23.922 -12.312 1 94.69 353 TYR B O 1
ATOM 5589 N N . ARG B 1 354 ? -30.25 -25.594 -10.828 1 86.31 354 ARG B N 1
ATOM 5590 C CA . ARG B 1 354 ? -31.656 -26 -10.695 1 86.31 354 ARG B CA 1
ATOM 5591 C C . ARG B 1 354 ? -32.156 -25.766 -9.273 1 86.31 354 ARG B C 1
ATOM 5593 O O . ARG B 1 354 ? -31.578 -26.281 -8.32 1 86.31 354 ARG B O 1
ATOM 5600 N N . ILE B 1 355 ? -33.094 -24.812 -9.148 1 69.19 355 ILE B N 1
ATOM 5601 C CA . ILE B 1 355 ? -33.656 -24.531 -7.836 1 69.19 355 ILE B CA 1
ATOM 5602 C C . ILE B 1 355 ? -34.344 -25.781 -7.289 1 69.19 355 ILE B C 1
ATOM 5604 O O . ILE B 1 355 ? -35.125 -26.422 -7.984 1 69.19 355 ILE B O 1
ATOM 5608 N N . VAL B 1 356 ? -33.719 -26.531 -6.328 1 52.47 356 VAL B N 1
ATOM 5609 C CA . VAL B 1 356 ? -34.5 -27.625 -5.746 1 52.47 356 VAL B CA 1
ATOM 5610 C C . VAL B 1 356 ? -35.688 -27.078 -4.992 1 52.47 356 VAL B C 1
ATOM 5612 O O . VAL B 1 356 ? -35.531 -26.266 -4.074 1 52.47 356 VAL B O 1
ATOM 5615 N N . ILE B 1 357 ? -36.75 -26.828 -5.707 1 42.75 357 ILE B N 1
ATOM 5616 C CA . ILE B 1 357 ? -38 -26.469 -5.055 1 42.75 357 ILE B CA 1
ATOM 5617 C C . ILE B 1 357 ? -38.281 -27.438 -3.906 1 42.75 357 ILE B C 1
ATOM 5619 O O . ILE B 1 357 ? -38.375 -28.656 -4.113 1 42.75 357 ILE B O 1
ATOM 5623 N N . SER B 1 358 ? -37.625 -27.219 -2.809 1 38.31 358 SER B N 1
ATOM 5624 C CA . SER B 1 358 ? -38.219 -27.969 -1.719 1 38.31 358 SER B CA 1
ATOM 5625 C C . SER B 1 358 ? -39.688 -27.609 -1.56 1 38.31 358 SER B C 1
ATOM 5627 O O . SER B 1 358 ? -40.094 -26.469 -1.826 1 38.31 358 SER B O 1
#

Foldseek 3Di:
DDQQDLVNVLVVCPPPQAFEWFKFWEADPFKIWIKIAGPVGDIDIHIDGRDLVGVLCSVVVSNHHYPEYEYEDDDVACPSVVSCVVSPHHYAYAYPLQQDDDPDPDDDDNNVRRVSRRVCVSVVSGHHDDRDDPVLVVLVVLLVVLVVLVVQLVVLLVVLVVLCVVQVHDDDPCSVVVHPCSLVVSLPDPDDPVSSVVNVVSVVSNVVSVVVSVVSVVVLVVVCVPPVNVLLQQQLPLQFLDDNSLSSLLCSVCPPLVVDDDLQVQCVLLVLHDPPPPPDDPPCVVRPRPPSSVVSLVSLLNSLVRRLVVAVVSVVQLVVVCVVPVDNSNSSSVSSSVSSSVSSVCNVVSHHDDRPPD/DDQQDLVNVLVVCPPPQAFEWFKFWEADPFKIWIKIAGPVGDIDIHMDGRDLVGVLCSVVVSNHHYPEYEYEDDDVACPSVVSCVVSPHHYAYAYPLQQDDDPDPDDDDNNVRRVSRRVCVSVVSGHHDDRDDPVLVVLVVLLVVLVVLVVQLVVLLVVLVVLCVVQVHDDDPCSVVVHPCSLVVSLPDPDDPVSSVVNVVSVVSNVVSVVVSVVSVVVLVVVCVPPVNVLLQQALPLQFLDDNSLSSLLCSVCPPLVVDDDLQVQCVLLVLHDPPPPPDDPPCVVRPRPPSSVVSLVSLLNSLVRRLVVAVVSVVQLVVQCVVPVDNSNSSSVSSSVSSSVSSVCNVVSHHDDRPPD

Solvent-accessible surface area (backbone atoms only — not comparable to full-atom values): 38838 Å² total; per-residue (Å²): 127,74,76,58,45,72,66,56,53,49,60,69,43,61,95,42,46,89,40,55,28,16,29,3,35,34,82,44,90,69,35,27,28,35,14,44,26,44,80,89,70,50,71,50,60,39,76,43,67,55,40,62,66,57,52,51,52,51,51,62,69,64,60,50,39,64,65,33,38,27,34,63,59,56,70,55,46,53,44,52,52,52,53,41,42,75,73,68,40,44,65,31,42,26,47,70,80,65,49,81,75,71,88,62,86,58,84,89,40,63,65,57,51,5,43,49,36,6,50,35,50,67,69,64,64,62,61,56,55,88,78,68,52,70,63,54,47,17,46,40,49,34,53,51,48,43,52,50,31,56,51,48,37,52,50,40,53,48,49,53,51,46,49,34,37,26,68,57,44,81,78,57,79,44,57,80,74,60,37,90,65,33,66,62,57,62,71,64,52,96,63,50,68,44,36,48,53,36,50,51,51,47,50,52,50,36,51,50,34,51,54,50,37,51,52,48,52,51,53,52,53,57,58,41,60,35,76,84,37,31,58,43,47,53,16,42,41,49,36,61,47,34,47,70,67,52,33,50,49,49,53,54,72,62,42,70,61,73,79,51,90,47,62,66,54,51,29,49,69,42,69,49,44,82,77,77,72,66,82,74,74,80,68,77,68,70,73,74,64,58,68,68,34,48,53,49,40,54,45,38,39,54,26,30,58,41,18,27,74,70,30,71,66,46,33,52,49,34,52,53,37,25,68,71,66,69,35,66,70,62,19,43,45,52,45,16,32,52,48,51,44,50,44,46,50,26,58,63,66,63,37,63,62,72,82,73,80,121,127,74,78,57,47,72,65,56,53,48,63,68,42,60,95,43,45,91,40,53,28,16,28,3,34,34,83,45,92,68,34,26,28,37,14,43,25,43,80,89,70,51,68,51,63,40,76,43,66,54,38,62,65,56,53,51,51,50,53,60,69,64,58,53,38,62,65,32,39,27,33,63,60,57,70,54,46,54,42,52,52,53,53,41,43,74,74,69,40,45,65,31,40,27,48,69,82,63,48,83,76,72,88,62,86,58,85,89,40,65,66,57,51,4,43,49,38,5,50,35,52,68,70,64,64,62,62,56,55,89,78,71,52,71,65,55,47,18,46,40,49,34,53,50,49,43,53,50,31,53,50,48,37,53,50,40,54,48,48,53,52,44,50,32,39,26,69,57,42,82,79,56,79,45,58,79,73,58,38,91,64,35,64,61,57,61,71,64,52,94,63,48,69,43,38,47,53,38,50,50,51,47,52,54,50,36,50,49,33,50,53,50,37,52,52,46,51,50,52,51,53,58,59,41,60,35,78,84,37,32,58,43,47,54,15,42,41,49,34,62,48,34,46,70,67,49,34,50,50,49,53,55,72,62,43,68,63,74,77,51,90,47,63,66,54,51,30,49,68,40,70,48,46,82,75,76,70,64,82,74,74,81,69,75,68,68,73,75,65,57,66,70,34,49,52,50,40,54,45,38,40,54,26,30,58,42,19,29,74,70,31,69,65,47,33,52,51,34,52,53,36,25,69,72,66,70,34,66,71,62,20,41,44,53,45,18,33,52,49,51,43,50,45,48,49,26,59,64,66,62,37,64,62,72,82,74,80,121

pLDDT: mean 89.22, std 14.18, range [34.0, 98.69]

Sequence (716 aa):
MAKISLAGLQQFVVGFEDETFHVGIDVHKRSYHIALHRCDGRALSLVSPASPQAIIELLTGLNIRVGAVAYESGPTGFSLARMLFAAGFPVIVAAPSKIPRSVTPGAKCDRLDCLKLANYAAKGMLKSIAIPTQQEEARRTLLRRRHMLVDDVRRCKQRIKGLLLFLGVDEPKELEHWQIGVDAVLLALPIDSAAHMTLQSYLRELTFNQEELRRIEHQLKSLTKTEELANTMTCLQSIPGVGPVVATTFAMELFRPERFKRPEEVASYLGLAPVVRQSGNKSSSGRLVPAGQTRLRSLLIEAAWMWRSRDSYAENLYRRLLGKTGIAQKAIAVVARRLAIILWRLYVEQRPYRIVISMAKISLAGLQQFVVGFEDETFHVGIDVHKRSYHIALHRCDGRALSLVSPASPQAIIELLTGLNIRVGAVAYESGPTGFSLARMLFAAGFPVIVAAPSKIPRSVTPGAKCDRLDCLKLANYAAKGMLKSIAIPTQQEEARRTLLRRRHMLVDDVRRCKQRIKGLLLFLGVDEPKELEHWQIGVDAVLLALPIDSAAHMTLQSYLRELTFNQEELRRIEHQLKSLTKTEELANTMTCLQSIPGVGPVVATTFAMELFRPERFKRPEEVASYLGLAPVVRQSGNKSSSGRLVPAGQTRLRSLLIEAAWMWRSRDSYAENLYRRLLGKTGIAQKAIAVVARRLAIILWRLYVEQRPYRIVIS

Secondary structure (DSSP, 8-state):
-----HHHHHHHHTT-TTSEEEEEEEE-SSEEEEEEE-TTS-EEEEEEES-HHHHHHHHHHHT-EEEEEEEE--TTTTHHHHHHHHTT--EEEE-GGGSPPPSS-----HHHHHHHHHHHHHTT---PPP---HHHHHHHHHHHHHHHHHHHHHHHHHHHHHHHHHHTPPPPGGGTTT-TTHHHHHHTS---HHHHHHHHHHHHHHHHHHHHHHHHHHHHHHHHTSHHHHHHHHHHTTSTT--HHHHHHHHHHH--GGG--SHHHHHHHTT-S-----SS----------HHHHHHHHHHHHHHHHHHHH-HHHHHHHHHHHHHH--HHHHHHHHHHHHHHHHHHHHHHT--------/-----HHHHHHHHTT-TTSEEEEEEEE-SSEEEEEEE-TTS-EEEEEEES-HHHHHHHHHHHT-EEEEEEEE--TTTTHHHHHHHHTT--EEEE-GGGSPPPSS-----HHHHHHHHHHHHHTT---PPP---HHHHHHHHHHHHHHHHHHHHHHHHHHHHHHHHHHTPPPPGGGTTT-TTHHHHHHTS---HHHHHHHHHHHHHHHHHHHHHHHHHHHHHHHHTSHHHHHHHHHHTTSTT--HHHHHHHHHHH--GGG--SHHHHHHHTT-S-----SS----------HHHHHHHHHHHHHHHHHHHH-HHHHHHHHHHHHHH--HHHHHHHHHHHHHHHHHHHHHHT--------

Organism: Geobacter metallireducens (strain ATCC 53774 / DSM 7210 / GS-15) (NCBI:txid269799)

Nearest PDB structures (foldseek):
  8wt7-assembly1_C  TM=8.634E-01  e=9.884E-15  Escherichia coli
  8wt6-assembly1_D  TM=8.349E-01  e=5.730E-14  Escherichia coli
  6qj1-assembly1_A  TM=3.634E-01  e=2.978E+00  Thermochaetoides thermophila
  8x9d-assembly1_A  TM=3.479E-01  e=3.462E+00  Carboxydothermus hydrogenoformans Z-2901
  8wt7-assembly1_C  TM=8.637E-01  e=8.838E-15  Escherichia coli

Radius of gyration: 31.35 Å; Cα contacts (8 Å, |Δi|>4): 972; chains: 2; bounding box: 78×83×69 Å